Protein AF-A0A3N0YAF7-F1 (afdb_monomer)

InterPro domains:
  IPR001060 FCH domain [PF00611] (191-262)
  IPR001060 FCH domain [SM00055] (184-268)
  IPR001452 SH3 domain [PF14604] (528-567)
  IPR001452 SH3 domain [PS50002] (506-570)
  IPR001452 SH3 domain [SM00326] (509-569)
  IPR002048 EF-hand domain [PF13202] (22-42)
  IPR002048 EF-hand domain [PF13202] (107-127)
  IPR002048 EF-hand domain [PS50222] (13-48)
  IPR002048 EF-hand domain [PS50222] (102-137)
  IPR002048 EF-hand domain [SM00054] (17-45)
  IPR002048 EF-hand domain [SM00054] (106-134)
  IPR011992 EF-hand domain pair [SSF47473] (2-131)
  IPR018247 EF-Hand 1, calcium-binding site [PS00018] (26-38)
  IPR018247 EF-Hand 1, calcium-binding site [PS00018] (115-127)
  IPR027267 AH/BAR domain superfamily [G3DSA:1.20.1270.60] (176-447)
  IPR027267 AH/BAR domain superfamily [SSF103657] (191-460)
  IPR031160 F-BAR domain [PS51741] (180-436)
  IPR036028 SH3-like domain superfamily [SSF50044] (526-569)

Radius of gyration: 48.09 Å; Cα contacts (8 Å, |Δi|>4): 482; chains: 1; bounding box: 124×58×175 Å

Solvent-accessible surface area (backbone atoms only — not comparable to full-atom values): 32811 Å² total; per-residue (Å²): 101,53,67,63,49,51,33,52,50,54,45,47,50,43,48,53,53,35,66,68,45,47,70,73,36,28,77,85,70,81,69,39,37,29,69,58,41,46,28,34,69,78,68,72,43,70,79,88,71,67,87,85,65,88,61,95,45,73,67,60,41,50,52,49,51,50,53,57,48,53,49,52,44,47,64,64,28,43,83,85,73,68,86,36,31,37,71,73,25,45,27,30,50,74,41,32,46,63,31,74,81,37,48,63,56,53,45,52,59,48,40,74,74,40,34,81,89,68,82,78,44,41,36,62,64,43,76,68,44,92,79,64,95,48,94,84,60,79,79,50,72,64,57,53,53,50,54,48,47,44,54,77,72,38,31,81,88,68,84,60,48,30,45,72,72,28,43,40,49,69,63,23,66,55,27,71,74,81,66,64,73,76,76,75,62,92,76,64,54,67,46,60,52,53,53,53,50,53,54,52,52,53,49,45,52,47,50,55,52,28,50,50,36,48,54,49,21,55,50,34,34,52,51,10,53,48,36,34,51,48,32,73,68,52,79,69,84,86,53,59,60,38,60,27,53,26,56,52,42,44,30,52,34,38,31,49,48,11,51,49,32,35,50,49,19,52,53,34,51,52,52,27,51,52,40,50,54,50,49,55,50,53,52,53,55,50,51,56,51,51,66,46,52,55,53,46,52,54,50,41,47,51,38,47,55,55,28,56,51,31,46,54,52,23,59,51,26,45,51,53,20,53,54,31,49,55,48,46,58,54,49,76,72,44,85,90,69,50,70,74,57,52,53,52,47,52,54,49,23,50,52,28,42,56,54,20,54,57,30,44,54,54,26,52,56,30,47,57,54,36,53,54,42,47,55,53,40,52,54,51,48,53,58,49,48,56,58,50,48,53,58,47,54,53,48,53,54,52,51,54,50,52,52,52,51,50,53,52,55,50,56,56,45,55,53,52,48,50,54,41,49,49,60,28,48,65,42,46,75,63,45,45,70,66,58,35,52,50,53,48,50,71,75,64,63,88,70,95,69,79,81,77,81,90,71,91,79,62,90,86,73,75,73,88,85,76,98,66,96,70,88,78,87,85,79,86,77,91,89,87,88,85,87,86,83,84,87,86,90,80,89,83,90,84,91,83,80,92,76,86,81,86,79,81,86,88,72,91,79,78,89,76,79,84,83,58,61,28,38,29,79,52,73,48,79,50,87,55,98,59,36,48,65,46,53,54,70,44,75,39,40,54,78,45,81,44,95,87,46,43,20,37,32,40,55,98,91,45,74,22,36,41,58,43,92,51,55,40,83,109

Nearest PDB structures (foldseek):
  7aal-assembly1_B  TM=9.591E-01  e=2.697E-24  Homo sapiens
  4wpe-assembly1_A-2  TM=8.367E-01  e=1.023E-08  Saccharomyces cerevisiae S288C
  2efk-assembly1_A-2  TM=8.086E-01  e=3.253E-08  Homo sapiens
  4wpc-assembly1_A  TM=7.783E-01  e=1.224E-05  Saccharomyces cerevisiae S288C
  6xj1-assembly1_A  TM=5.810E-01  e=1.540E-06  Schizosaccharomyces pombe 972h-

pLDDT: mean 81.11, std 19.3, range [24.94, 98.69]

Structure (mmCIF, N/CA/C/O backbone):
data_AF-A0A3N0YAF7-F1
#
_entry.id   AF-A0A3N0YAF7-F1
#
loop_
_atom_site.group_PDB
_atom_site.id
_atom_site.type_symbol
_atom_site.label_atom_id
_atom_site.label_alt_id
_atom_site.label_comp_id
_atom_site.label_asym_id
_atom_site.label_entity_id
_atom_site.label_seq_id
_atom_site.pdbx_PDB_ins_code
_atom_site.Cartn_x
_atom_site.Cartn_y
_atom_site.Cartn_z
_atom_site.occupancy
_atom_site.B_iso_or_equiv
_atom_site.auth_seq_id
_atom_site.auth_comp_id
_atom_site.auth_asym_id
_atom_site.auth_atom_id
_atom_site.pdbx_PDB_model_num
ATOM 1 N N . GLU A 1 1 ? -13.437 -6.782 18.336 1.00 57.81 1 GLU A N 1
ATOM 2 C CA . GLU A 1 1 ? -13.113 -5.371 18.011 1.00 57.81 1 GLU A CA 1
ATOM 3 C C . GLU A 1 1 ? -12.985 -5.173 16.506 1.00 57.81 1 GLU A C 1
ATOM 5 O O . GLU A 1 1 ? -13.973 -4.731 15.942 1.00 57.81 1 GLU A O 1
ATOM 10 N N . ILE A 1 2 ? -11.885 -5.575 15.842 1.00 62.03 2 ILE A N 1
ATOM 11 C CA . ILE A 1 2 ? -11.742 -5.415 14.374 1.00 62.03 2 ILE A CA 1
ATOM 12 C C . ILE A 1 2 ? -12.931 -6.010 13.608 1.00 62.03 2 ILE A C 1
ATOM 14 O O . ILE A 1 2 ? -13.522 -5.294 12.814 1.00 62.03 2 ILE A O 1
ATOM 18 N N . THR A 1 3 ? -13.332 -7.257 13.881 1.00 62.50 3 THR A N 1
ATOM 19 C CA . THR A 1 3 ? -14.473 -7.903 13.202 1.00 62.50 3 THR A CA 1
ATOM 20 C C . THR A 1 3 ? -15.745 -7.056 13.289 1.00 62.50 3 THR A C 1
ATOM 22 O O . THR A 1 3 ? -16.323 -6.723 12.267 1.00 62.50 3 THR A O 1
ATOM 25 N N . LEU A 1 4 ? -16.109 -6.589 14.489 1.00 65.62 4 LEU A N 1
ATOM 26 C CA . LEU A 1 4 ? -17.276 -5.720 14.703 1.00 65.62 4 LEU A CA 1
ATOM 27 C C . LEU A 1 4 ? -17.155 -4.365 13.982 1.00 65.62 4 LEU A C 1
ATOM 29 O O . LEU A 1 4 ? -18.163 -3.801 13.570 1.00 65.62 4 LEU A O 1
ATOM 33 N N . TRP A 1 5 ? -15.940 -3.825 13.838 1.00 67.25 5 TRP A N 1
ATOM 34 C CA . TRP A 1 5 ? -15.704 -2.602 13.065 1.00 67.25 5 TRP A CA 1
ATOM 35 C C . TRP A 1 5 ? -15.825 -2.854 11.557 1.00 67.25 5 TRP A C 1
ATOM 37 O O . TRP A 1 5 ? -16.514 -2.089 10.894 1.00 67.25 5 TRP A O 1
ATOM 47 N N . ILE A 1 6 ? -15.257 -3.949 11.036 1.00 68.75 6 ILE A N 1
ATOM 48 C CA . ILE A 1 6 ? -15.416 -4.384 9.638 1.00 68.75 6 ILE A CA 1
ATOM 49 C C . ILE A 1 6 ? -16.906 -4.534 9.317 1.00 68.75 6 ILE A C 1
ATOM 51 O O . ILE A 1 6 ? -17.406 -3.842 8.438 1.00 68.75 6 ILE A O 1
ATOM 55 N N . GLN A 1 7 ? -17.638 -5.329 10.101 1.00 70.44 7 GLN A N 1
ATOM 56 C CA . GLN A 1 7 ? -19.085 -5.524 9.954 1.00 70.44 7 GLN A CA 1
ATOM 57 C C . GLN A 1 7 ? -19.857 -4.197 9.977 1.00 70.44 7 GLN A C 1
ATOM 59 O O . GLN A 1 7 ? -20.778 -3.990 9.193 1.00 70.44 7 GLN A O 1
ATOM 64 N N . ARG A 1 8 ? -19.471 -3.255 10.849 1.00 72.81 8 ARG A N 1
ATOM 65 C CA . ARG A 1 8 ? -20.095 -1.926 10.918 1.00 72.81 8 ARG A CA 1
ATOM 66 C C . ARG A 1 8 ? -19.769 -1.043 9.710 1.00 72.81 8 ARG A C 1
ATOM 68 O O . ARG A 1 8 ? -20.616 -0.239 9.338 1.00 72.81 8 ARG A O 1
ATOM 75 N N . VAL A 1 9 ? -18.583 -1.171 9.115 1.00 75.44 9 VAL A N 1
ATOM 76 C CA . VAL A 1 9 ? -18.193 -0.450 7.891 1.00 75.44 9 VAL A CA 1
ATOM 77 C C . VAL A 1 9 ? -18.915 -1.020 6.671 1.00 75.44 9 VAL A C 1
ATOM 79 O O . VAL A 1 9 ? -19.518 -0.243 5.938 1.00 75.44 9 VAL A O 1
ATOM 82 N N . TYR A 1 10 ? -18.933 -2.344 6.487 1.00 76.88 10 TYR A N 1
ATOM 83 C CA . TYR A 1 10 ? -19.641 -2.980 5.367 1.00 76.88 10 TYR A CA 1
ATOM 84 C C . TYR A 1 10 ? -21.157 -2.743 5.439 1.00 76.88 10 TYR A C 1
ATOM 86 O O . TYR A 1 10 ? -21.741 -2.306 4.453 1.00 76.88 10 TYR A O 1
ATOM 94 N N . ARG A 1 11 ? -21.782 -2.869 6.620 1.00 78.00 11 ARG A N 1
ATOM 95 C CA . ARG A 1 11 ? -23.198 -2.497 6.810 1.00 78.00 11 ARG A CA 1
ATOM 96 C C . ARG A 1 11 ? -23.481 -1.016 6.568 1.00 78.00 11 ARG A C 1
ATOM 98 O O . ARG A 1 11 ? -24.542 -0.698 6.051 1.00 78.00 11 ARG A O 1
ATOM 105 N N . ARG A 1 12 ? -22.566 -0.107 6.936 1.00 82.06 12 ARG A N 1
ATOM 106 C CA . ARG A 1 12 ? -22.717 1.331 6.639 1.00 82.06 12 ARG A CA 1
ATOM 107 C C . ARG A 1 12 ? -22.644 1.580 5.132 1.00 82.06 12 ARG A C 1
ATOM 109 O O . ARG A 1 12 ? -23.496 2.277 4.617 1.00 82.06 12 ARG A O 1
ATOM 116 N N . TYR A 1 13 ? -21.710 0.940 4.430 1.00 83.38 13 TYR A N 1
ATOM 117 C CA . TYR A 1 13 ? -21.626 1.015 2.970 1.00 83.38 13 TYR A CA 1
ATOM 118 C C . TYR A 1 13 ? 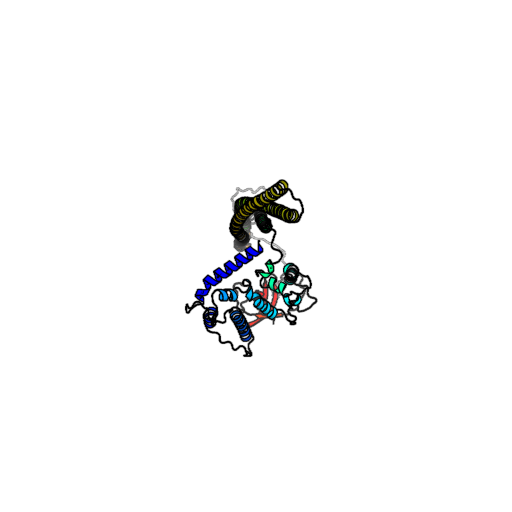-22.873 0.445 2.270 1.00 83.38 13 TYR A C 1
ATOM 120 O O . TYR A 1 13 ? -23.388 1.074 1.355 1.00 83.38 13 TYR A O 1
ATOM 128 N N . ALA A 1 14 ? -23.398 -0.695 2.730 1.00 84.62 14 ALA A N 1
ATOM 129 C CA . ALA A 1 14 ? -24.642 -1.274 2.216 1.00 84.62 14 ALA A CA 1
ATOM 130 C C . ALA A 1 14 ? -25.871 -0.382 2.483 1.00 84.62 14 ALA A C 1
ATOM 132 O O . ALA A 1 14 ? -26.757 -0.294 1.638 1.00 84.62 14 ALA A O 1
ATOM 133 N N . LEU A 1 15 ? -25.916 0.300 3.637 1.00 86.94 15 LEU A N 1
ATOM 134 C CA . LEU A 1 15 ? -26.923 1.325 3.941 1.00 86.94 15 LEU A CA 1
ATOM 135 C C . LEU A 1 15 ? -26.800 2.530 3.005 1.00 86.94 15 LEU A C 1
ATOM 137 O O . LEU A 1 15 ? -27.800 2.926 2.419 1.00 86.94 15 LEU A O 1
ATOM 141 N N . ASP A 1 16 ? -25.593 3.070 2.837 1.00 86.50 16 ASP A N 1
ATOM 142 C CA . ASP A 1 16 ? -25.344 4.239 1.992 1.00 86.50 16 ASP A CA 1
ATOM 143 C C . ASP A 1 16 ? -25.671 3.935 0.503 1.00 86.50 16 ASP A C 1
ATOM 145 O O . ASP A 1 16 ? -26.331 4.743 -0.147 1.00 86.50 16 ASP A O 1
ATOM 149 N N . ASP A 1 17 ? -25.297 2.755 -0.027 1.00 87.62 17 ASP A N 1
ATOM 150 C CA . ASP A 1 17 ? -25.642 2.301 -1.395 1.00 87.62 17 ASP A CA 1
ATOM 151 C C . ASP A 1 17 ? -27.153 2.075 -1.568 1.00 87.62 17 ASP A C 1
ATOM 153 O O . ASP A 1 17 ? -27.732 2.491 -2.574 1.00 87.62 17 ASP A O 1
ATOM 157 N N . ALA A 1 18 ? -27.815 1.463 -0.579 1.00 88.62 18 ALA A N 1
ATOM 158 C CA . ALA A 1 18 ? -29.264 1.289 -0.605 1.00 88.62 18 ALA A CA 1
ATOM 159 C C . ALA A 1 18 ? -29.996 2.641 -0.552 1.00 88.62 18 ALA A C 1
ATOM 161 O O . ALA A 1 18 ? -30.912 2.852 -1.341 1.00 88.62 18 ALA A O 1
ATOM 162 N N . GLU A 1 19 ? -29.589 3.575 0.315 1.00 90.00 19 GLU A N 1
ATOM 163 C CA . GLU A 1 19 ? -30.176 4.922 0.406 1.00 90.00 19 GLU A CA 1
ATOM 164 C C . GLU A 1 19 ? -29.948 5.762 -0.864 1.00 90.00 19 GLU A C 1
ATOM 166 O O . GLU A 1 19 ? -30.850 6.499 -1.266 1.00 90.00 19 GLU A O 1
ATOM 171 N N . GLU A 1 20 ? -28.784 5.648 -1.517 1.00 89.56 20 GLU A N 1
ATOM 172 C CA . GLU A 1 20 ? -28.500 6.346 -2.780 1.00 89.56 20 GLU A CA 1
ATOM 173 C C . GLU A 1 20 ? -29.338 5.792 -3.943 1.00 89.56 20 GLU A C 1
ATOM 175 O O . GLU A 1 20 ? -29.844 6.565 -4.758 1.00 89.56 20 GLU A O 1
ATOM 180 N N . ARG A 1 21 ? -29.524 4.466 -4.005 1.00 87.75 21 ARG A N 1
ATOM 181 C CA . ARG A 1 21 ? -30.152 3.788 -5.151 1.00 87.75 21 ARG A CA 1
ATOM 182 C C . ARG A 1 21 ? -31.659 3.592 -5.020 1.00 87.75 21 ARG A C 1
ATOM 184 O O . ARG A 1 21 ? -32.338 3.577 -6.040 1.00 87.75 21 ARG A O 1
ATOM 191 N N . PHE A 1 22 ? -32.213 3.473 -3.811 1.00 90.38 22 PHE A N 1
ATOM 192 C CA . PHE A 1 22 ? -33.656 3.265 -3.593 1.00 90.38 22 PHE A CA 1
ATOM 193 C C . PHE A 1 22 ? -34.556 4.249 -4.381 1.00 90.38 22 PHE A C 1
ATOM 195 O O . PHE A 1 22 ? -35.504 3.784 -5.018 1.00 90.38 22 PHE A O 1
ATOM 202 N N . PRO A 1 23 ? -34.257 5.568 -4.459 1.00 89.25 23 PRO A N 1
ATOM 203 C CA . PRO A 1 23 ? -35.062 6.521 -5.232 1.00 89.25 23 PRO A CA 1
ATOM 204 C C . PRO A 1 23 ? -34.995 6.344 -6.758 1.00 89.25 23 PRO A C 1
ATOM 206 O O . PRO A 1 23 ? -35.795 6.950 -7.468 1.00 89.25 23 PRO A O 1
ATOM 209 N N . GLU A 1 24 ? -34.041 5.567 -7.285 1.00 88.19 24 GLU A N 1
ATOM 210 C CA . GLU A 1 24 ? -33.998 5.203 -8.709 1.00 88.19 24 GLU A CA 1
ATOM 211 C C . GLU A 1 24 ? -35.019 4.104 -9.038 1.00 88.19 24 GLU A C 1
ATOM 213 O O . GLU A 1 24 ? -35.529 4.050 -10.156 1.00 88.19 24 GLU A O 1
ATOM 218 N N . PHE A 1 25 ? -35.325 3.247 -8.057 1.00 85.44 25 PHE A N 1
ATOM 219 C CA . PHE A 1 25 ? -36.253 2.126 -8.187 1.00 85.44 25 PHE A CA 1
ATOM 220 C C . PHE A 1 25 ? -37.690 2.495 -7.797 1.00 85.44 25 PHE A C 1
ATOM 222 O O . PHE A 1 25 ? -38.616 2.078 -8.491 1.00 85.44 25 PHE A O 1
ATOM 229 N N . ASP A 1 26 ? -37.892 3.324 -6.767 1.00 88.94 26 ASP A N 1
ATOM 230 C CA . ASP A 1 26 ? -39.208 3.866 -6.382 1.00 88.94 26 ASP A CA 1
ATOM 231 C C . ASP A 1 26 ? -39.682 4.947 -7.383 1.00 88.94 26 ASP A C 1
ATOM 233 O O . ASP A 1 26 ? -39.658 6.160 -7.144 1.00 88.94 26 ASP A O 1
ATOM 237 N N . SER A 1 27 ? -40.095 4.488 -8.567 1.00 83.50 27 SER A N 1
ATOM 238 C CA . SER A 1 27 ? -40.560 5.343 -9.664 1.00 83.50 27 SER A CA 1
ATOM 239 C C . SER A 1 27 ? -41.864 6.069 -9.330 1.00 83.50 27 SER A C 1
ATOM 241 O O . SER A 1 27 ? -42.110 7.167 -9.842 1.00 83.50 27 SER A O 1
ATOM 243 N N . ASN A 1 28 ? -42.715 5.472 -8.493 1.00 87.19 28 ASN A N 1
ATOM 244 C CA . ASN A 1 28 ? -44.024 6.017 -8.151 1.00 87.19 28 ASN A CA 1
ATOM 245 C C . ASN A 1 28 ? -44.002 6.953 -6.911 1.00 87.19 28 ASN A C 1
ATOM 247 O O . ASN A 1 28 ? -44.890 7.803 -6.778 1.00 87.19 28 ASN A O 1
ATOM 251 N N . ASN A 1 29 ? -42.926 6.902 -6.115 1.00 86.38 29 ASN A N 1
ATOM 252 C CA . ASN A 1 29 ? -42.664 7.651 -4.879 1.00 86.38 29 ASN A CA 1
ATOM 253 C C . ASN A 1 29 ? -43.632 7.311 -3.720 1.00 86.38 29 ASN A C 1
ATOM 255 O O . ASN A 1 29 ? -44.016 8.206 -2.955 1.00 86.38 29 ASN A O 1
ATOM 259 N N . ASP A 1 30 ? -44.041 6.043 -3.581 1.00 88.00 30 ASP A N 1
ATOM 260 C CA . ASP A 1 30 ? -44.847 5.554 -2.447 1.00 88.00 30 ASP A CA 1
ATOM 261 C C . ASP A 1 30 ? -44.013 5.032 -1.264 1.00 88.00 30 ASP A C 1
ATOM 263 O O . ASP A 1 30 ? -44.558 4.854 -0.168 1.00 88.00 30 ASP A O 1
ATOM 267 N N . GLY A 1 31 ? -42.693 4.901 -1.433 1.00 87.25 31 GLY A N 1
ATOM 268 C CA . GLY A 1 31 ? -41.767 4.415 -0.415 1.00 87.25 31 GLY A CA 1
ATOM 269 C C . GLY A 1 31 ? -41.560 2.899 -0.414 1.00 87.25 31 GLY A C 1
ATOM 270 O O . GLY A 1 31 ? -40.963 2.394 0.542 1.00 87.25 31 GLY A O 1
ATOM 271 N N . LEU A 1 32 ? -42.031 2.188 -1.443 1.00 90.50 32 LEU A N 1
ATOM 272 C CA . LEU A 1 32 ? -41.806 0.763 -1.683 1.00 90.50 32 LEU A CA 1
ATOM 273 C C . LEU A 1 32 ? -41.243 0.548 -3.098 1.00 90.50 32 LEU A C 1
ATOM 275 O O . LEU A 1 32 ? -41.576 1.266 -4.033 1.00 90.50 32 LEU A O 1
ATOM 279 N N . VAL A 1 33 ? -40.412 -0.479 -3.277 1.00 89.69 33 VAL A N 1
ATOM 280 C CA . VAL A 1 33 ? -39.957 -0.920 -4.605 1.00 89.69 33 VAL A CA 1
ATOM 281 C C . VAL A 1 33 ? -40.730 -2.172 -4.994 1.00 89.69 33 VAL A C 1
ATOM 283 O O . VAL A 1 33 ? -40.465 -3.252 -4.463 1.00 89.69 33 VAL A O 1
ATOM 286 N N . SER A 1 34 ? -41.689 -2.056 -5.915 1.00 90.44 34 SER A N 1
ATOM 287 C CA . SER A 1 34 ? -42.399 -3.229 -6.440 1.00 90.44 34 SER A CA 1
ATOM 288 C C . SER A 1 34 ? -41.525 -4.058 -7.394 1.00 90.44 34 SER A C 1
ATOM 290 O O . SER A 1 34 ? -40.548 -3.577 -7.974 1.00 90.44 34 SER A O 1
ATOM 292 N N . TRP A 1 35 ? -41.893 -5.329 -7.595 1.00 88.06 35 TRP A N 1
ATOM 293 C CA . TRP A 1 35 ? -41.186 -6.215 -8.530 1.00 88.06 35 TRP A CA 1
ATOM 294 C C . TRP A 1 35 ? -41.216 -5.687 -9.974 1.00 88.06 35 TRP A C 1
ATOM 296 O O . TRP A 1 35 ? -40.236 -5.816 -10.708 1.00 88.06 35 TRP A O 1
ATOM 306 N N . ASP A 1 36 ? -42.317 -5.056 -10.384 1.00 84.88 36 ASP A N 1
ATOM 307 C CA . ASP A 1 36 ? -42.456 -4.492 -11.729 1.00 84.88 36 ASP A CA 1
ATOM 308 C C . ASP A 1 36 ? -41.537 -3.280 -11.928 1.00 84.88 36 ASP A C 1
ATOM 310 O O . ASP A 1 36 ? -40.871 -3.174 -12.959 1.00 84.88 36 ASP A O 1
ATOM 314 N N . GLU A 1 37 ? -41.434 -2.402 -10.926 1.00 85.88 37 GLU A N 1
ATOM 315 C CA . GLU A 1 37 ? -40.524 -1.252 -10.951 1.00 85.88 37 GLU A CA 1
ATOM 316 C C . GLU A 1 37 ? -39.0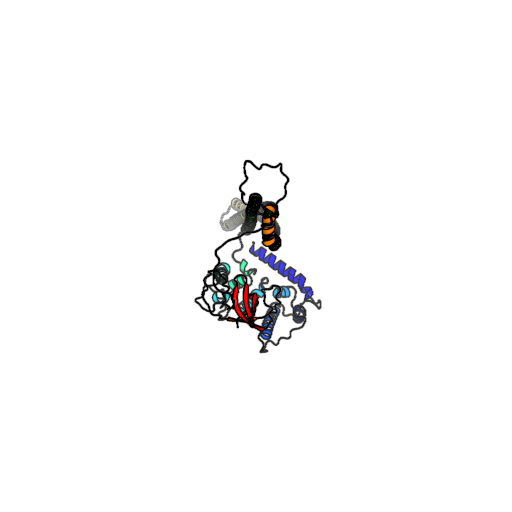57 -1.686 -10.979 1.00 85.88 37 GLU A C 1
ATOM 318 O O . GLU A 1 37 ? -38.283 -1.176 -11.792 1.00 85.88 37 GLU A O 1
ATOM 323 N N . TYR A 1 38 ? -38.693 -2.696 -10.181 1.00 86.50 38 TYR A N 1
ATOM 324 C CA . TYR A 1 38 ? -37.360 -3.295 -10.221 1.00 86.50 38 TYR A CA 1
ATOM 325 C C . TYR A 1 38 ? -36.990 -3.795 -11.627 1.00 86.50 38 TYR A C 1
ATOM 327 O O . TYR A 1 38 ? -35.945 -3.422 -12.166 1.00 86.50 38 TYR A O 1
ATOM 335 N N . ASN A 1 39 ? -37.872 -4.573 -12.266 1.00 82.81 39 ASN A N 1
ATOM 336 C CA . ASN A 1 39 ? -37.636 -5.090 -13.617 1.00 82.81 39 ASN A CA 1
ATOM 337 C C . ASN A 1 39 ? -37.555 -3.978 -14.675 1.00 82.81 39 ASN A C 1
ATOM 339 O O . ASN A 1 39 ? -36.709 -4.038 -15.569 1.00 82.81 39 ASN A O 1
ATOM 343 N N . VAL A 1 40 ? -38.397 -2.943 -14.577 1.00 84.06 40 VAL A N 1
ATOM 344 C CA . VAL A 1 40 ? -38.354 -1.794 -15.495 1.00 84.06 40 VAL A CA 1
ATOM 345 C C . VAL A 1 40 ? -37.011 -1.066 -15.417 1.00 84.06 40 VAL A C 1
ATOM 347 O O . VAL A 1 40 ? -36.483 -0.687 -16.462 1.00 84.06 40 VAL A O 1
ATOM 350 N N . VAL A 1 41 ? -36.425 -0.916 -14.227 1.00 81.56 41 VAL A N 1
ATOM 351 C CA . VAL A 1 41 ? -35.112 -0.269 -14.062 1.00 81.56 41 VAL A CA 1
ATOM 352 C C . VAL A 1 41 ? -33.959 -1.182 -14.499 1.00 81.56 41 VAL A C 1
ATOM 354 O O . VAL A 1 41 ? -33.073 -0.728 -15.221 1.00 81.56 41 VAL A O 1
ATOM 357 N N . MET A 1 42 ? -33.973 -2.468 -14.130 1.00 78.88 42 MET A N 1
ATOM 358 C CA . MET A 1 42 ? -32.870 -3.399 -14.433 1.00 78.88 42 MET A CA 1
ATOM 359 C C . MET A 1 42 ? -32.847 -3.891 -15.886 1.00 78.88 42 MET A C 1
ATOM 361 O O . MET A 1 42 ? -31.774 -4.065 -16.466 1.00 78.88 42 MET A O 1
ATOM 365 N N . HIS A 1 43 ? -34.017 -4.126 -16.484 1.00 75.38 43 HIS A N 1
ATOM 366 C CA . HIS A 1 43 ? -34.156 -4.764 -17.799 1.00 75.38 43 HIS A CA 1
ATOM 367 C C . HIS A 1 43 ? -34.840 -3.865 -18.843 1.00 75.38 43 HIS A C 1
ATOM 369 O O . HIS A 1 43 ? -34.962 -4.248 -20.008 1.00 75.38 43 HIS A O 1
ATOM 375 N N . GLY A 1 44 ? -35.301 -2.667 -18.465 1.00 66.62 44 GLY A N 1
ATOM 376 C CA . GLY A 1 44 ? -35.989 -1.728 -19.363 1.00 66.62 44 GLY A CA 1
ATOM 377 C C . GLY A 1 44 ? -37.426 -2.126 -19.728 1.00 66.62 44 GLY A C 1
ATOM 378 O O . GLY A 1 44 ? -38.073 -1.425 -20.507 1.00 66.62 44 GLY A O 1
ATOM 379 N N . HIS A 1 45 ? -37.920 -3.250 -19.203 1.00 67.69 45 HIS A N 1
ATOM 380 C CA . HIS A 1 45 ? -39.265 -3.783 -19.412 1.00 67.69 45 HIS A CA 1
ATOM 381 C C . HIS A 1 45 ? -39.632 -4.766 -18.290 1.00 67.69 45 HIS A C 1
ATOM 383 O O . HIS A 1 45 ? -38.755 -5.346 -17.655 1.00 67.69 45 HIS A O 1
ATOM 389 N N . THR A 1 46 ? -40.928 -4.977 -18.054 1.00 62.41 46 THR A N 1
ATOM 390 C CA . THR A 1 46 ? -41.418 -6.029 -17.151 1.00 62.41 46 THR A CA 1
ATOM 391 C C . THR A 1 46 ? -41.198 -7.400 -17.785 1.00 62.41 46 THR A C 1
ATOM 393 O O . THR A 1 46 ? -41.717 -7.666 -18.873 1.00 62.41 46 THR A O 1
ATOM 396 N N . VAL A 1 47 ? -40.444 -8.269 -17.112 1.00 61.41 47 VAL A N 1
ATOM 397 C CA . VAL A 1 47 ? -40.124 -9.614 -17.604 1.00 61.41 47 VAL A CA 1
ATOM 398 C C . VAL A 1 47 ? -41.122 -10.620 -17.015 1.00 61.41 47 VAL A C 1
ATOM 400 O O . VAL A 1 47 ? -40.976 -11.070 -15.880 1.00 61.41 47 VAL A O 1
ATOM 403 N N . GLU A 1 48 ? -42.164 -10.964 -17.776 1.00 56.88 48 GLU A N 1
ATOM 404 C CA . GLU A 1 48 ? -43.087 -12.056 -17.427 1.00 56.88 48 GLU A CA 1
ATOM 405 C C . GLU A 1 48 ? -42.469 -13.408 -17.822 1.00 56.88 48 GLU A C 1
ATOM 407 O O . GLU A 1 48 ? -42.673 -13.900 -18.932 1.00 56.88 48 GLU A O 1
ATOM 412 N N . VAL A 1 49 ? -41.693 -14.011 -16.916 1.00 58.97 49 VAL A N 1
ATOM 413 C CA . VAL A 1 49 ? -41.157 -15.371 -17.091 1.00 58.97 49 VAL A CA 1
ATOM 414 C C . VAL A 1 49 ? -42.122 -16.394 -16.491 1.00 58.97 49 VAL A C 1
ATOM 416 O O . VAL A 1 49 ? -42.373 -16.389 -15.286 1.00 58.97 49 VAL A O 1
ATOM 419 N N . ASP A 1 50 ? -42.636 -17.309 -17.315 1.00 59.12 50 ASP A N 1
ATOM 420 C CA . ASP A 1 50 ? -43.365 -18.484 -16.829 1.00 59.12 50 ASP A CA 1
ATOM 421 C C . ASP A 1 50 ? -42.375 -19.466 -16.176 1.00 59.12 50 ASP A C 1
ATOM 423 O O . ASP A 1 50 ? -41.502 -20.039 -16.834 1.00 59.12 50 ASP A O 1
ATOM 427 N N . ALA A 1 51 ? -42.497 -19.646 -14.859 1.00 55.06 51 ALA A N 1
ATOM 428 C CA . ALA A 1 51 ? -41.595 -20.482 -14.073 1.00 55.06 51 ALA A CA 1
ATOM 429 C C . ALA A 1 51 ? -41.603 -21.958 -14.520 1.00 55.06 51 ALA A C 1
ATOM 431 O O . ALA A 1 51 ? -40.558 -22.614 -14.467 1.00 55.06 51 ALA A O 1
ATOM 432 N N . ASP A 1 52 ? -42.736 -22.460 -15.023 1.00 55.41 52 ASP A N 1
ATOM 433 C CA . ASP A 1 52 ? -42.928 -23.866 -15.405 1.00 55.41 52 ASP A CA 1
ATOM 434 C C . ASP A 1 52 ? -42.696 -24.132 -16.909 1.00 55.41 52 ASP A C 1
ATOM 436 O O . ASP A 1 52 ? -42.748 -25.284 -17.354 1.00 55.41 52 ASP A O 1
ATOM 440 N N . ALA A 1 53 ? -42.409 -23.098 -17.708 1.00 61.44 53 ALA A N 1
ATOM 441 C CA . ALA A 1 53 ? -42.145 -23.250 -19.137 1.00 61.44 53 ALA A CA 1
ATOM 442 C C . ALA A 1 53 ? -40.788 -23.925 -19.402 1.00 61.44 53 ALA A C 1
ATOM 444 O O . ALA A 1 53 ? -39.731 -23.372 -19.108 1.00 61.44 53 ALA A O 1
ATOM 445 N N . VAL A 1 54 ? -40.812 -25.113 -20.012 1.00 58.81 54 VAL A N 1
ATOM 446 C CA . VAL A 1 54 ? -39.610 -25.757 -20.564 1.00 58.81 54 VAL A CA 1
ATOM 447 C C . VAL A 1 54 ? -39.252 -25.060 -21.876 1.00 58.81 54 VAL A C 1
ATOM 449 O O . VAL A 1 54 ? -40.074 -25.026 -22.794 1.00 58.81 54 VAL A O 1
ATOM 452 N N . LEU A 1 55 ? -38.043 -24.506 -21.952 1.00 68.00 55 LEU A N 1
ATOM 453 C CA . LEU A 1 55 ? -37.536 -23.766 -23.108 1.00 68.00 55 LEU A CA 1
ATOM 454 C C . LEU A 1 55 ? -36.485 -24.622 -23.828 1.00 68.00 55 LEU A C 1
ATOM 456 O O . LEU A 1 55 ? -35.626 -25.215 -23.184 1.00 68.00 55 LEU A O 1
ATOM 460 N N . ASP A 1 56 ? -36.569 -24.710 -25.159 1.00 66.75 56 ASP A N 1
ATOM 461 C CA . ASP A 1 56 ?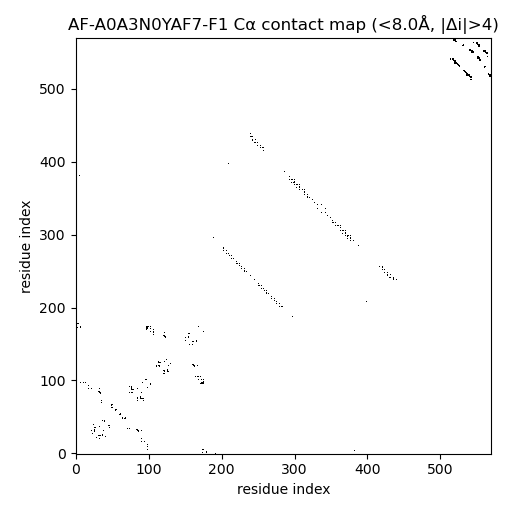 -35.638 -25.514 -25.975 1.00 66.75 56 ASP A CA 1
ATOM 462 C C . ASP A 1 56 ? -34.267 -24.821 -26.177 1.00 66.75 56 ASP A C 1
ATOM 464 O O . ASP A 1 56 ? -33.323 -25.460 -26.649 1.00 66.75 56 ASP A O 1
ATOM 468 N N . ASP A 1 57 ? -34.153 -23.525 -25.857 1.00 77.06 57 ASP A N 1
ATOM 469 C CA . ASP A 1 57 ? -32.920 -22.735 -25.970 1.00 77.06 57 ASP A CA 1
ATOM 470 C C . ASP A 1 57 ? -32.191 -22.630 -24.610 1.00 77.06 57 ASP A C 1
ATOM 472 O O . ASP A 1 57 ? -32.745 -22.056 -23.664 1.00 77.06 57 ASP A O 1
ATOM 476 N N . PRO A 1 58 ? -30.943 -23.132 -24.489 1.00 72.75 58 PRO A N 1
ATOM 477 C CA . PRO A 1 58 ? -30.141 -23.012 -23.272 1.00 72.75 58 PRO A CA 1
ATOM 478 C C . PRO A 1 58 ? -29.904 -21.571 -22.795 1.00 72.75 58 PRO A C 1
ATOM 480 O O . PRO A 1 58 ? -29.724 -21.361 -21.593 1.00 72.75 58 PRO A O 1
ATOM 483 N N . GLU A 1 59 ? -29.887 -20.579 -23.695 1.00 72.12 59 GLU A N 1
ATOM 484 C CA . GLU A 1 59 ? -29.717 -19.171 -23.306 1.00 72.12 59 GLU A CA 1
ATOM 485 C C . GLU A 1 59 ? -30.992 -18.622 -22.640 1.00 72.12 59 GLU A C 1
ATOM 487 O O . GLU A 1 59 ? -30.913 -18.008 -21.572 1.00 72.12 59 GLU A O 1
ATOM 492 N N . GLU A 1 60 ? -32.175 -18.915 -23.196 1.00 71.50 60 GLU A N 1
ATOM 493 C CA . GLU A 1 60 ? -33.459 -18.528 -22.592 1.00 71.50 60 GLU A CA 1
ATOM 494 C C . GLU A 1 60 ? -33.722 -19.269 -21.267 1.00 71.50 60 GLU A C 1
ATOM 496 O O . GLU A 1 60 ? -34.196 -18.658 -20.306 1.00 71.50 60 GLU A O 1
ATOM 501 N N . GLU A 1 61 ? -33.371 -20.558 -21.164 1.00 73.31 61 GLU A N 1
ATOM 502 C CA . GLU A 1 61 ? -33.504 -21.309 -19.907 1.00 73.31 61 GLU A CA 1
ATOM 503 C C . GLU A 1 61 ? -32.575 -20.765 -18.805 1.00 73.31 61 GLU A C 1
ATOM 505 O O . GLU A 1 61 ? -33.003 -20.628 -17.655 1.00 73.31 61 GLU A O 1
ATOM 510 N N . SER A 1 62 ? -31.347 -20.365 -19.154 1.00 73.38 62 SER A N 1
ATOM 511 C CA . SER A 1 62 ? -30.407 -19.735 -18.213 1.00 73.38 62 SER A CA 1
ATOM 512 C C . SER A 1 62 ? -30.920 -18.383 -17.700 1.00 73.38 62 SER A C 1
ATOM 514 O O . SER A 1 62 ? -30.850 -18.107 -16.501 1.00 73.38 62 SER A O 1
ATOM 516 N N . LEU A 1 63 ? -31.488 -17.553 -18.585 1.00 71.38 63 LEU A N 1
ATOM 517 C CA . LEU A 1 63 ? -32.107 -16.275 -18.211 1.00 71.38 63 LEU A CA 1
ATOM 518 C C . LEU A 1 63 ? -33.335 -16.475 -17.311 1.00 71.38 63 LEU A C 1
ATOM 520 O O . LEU A 1 63 ? -33.475 -15.785 -16.300 1.00 71.38 63 LEU A O 1
ATOM 524 N N . ARG A 1 64 ? -34.191 -17.457 -17.625 1.00 76.81 64 ARG A N 1
ATOM 525 C CA . ARG A 1 64 ? -35.334 -17.846 -16.783 1.00 76.81 64 ARG A CA 1
ATOM 526 C C . ARG A 1 64 ? -34.888 -18.311 -15.396 1.00 76.81 64 ARG A C 1
ATOM 528 O O . ARG A 1 64 ? -35.504 -17.920 -14.406 1.00 76.81 64 ARG A O 1
ATOM 535 N N . PHE A 1 65 ? -33.829 -19.116 -15.303 1.00 76.62 65 PHE A N 1
ATOM 536 C CA . PHE A 1 65 ? -33.298 -19.575 -14.018 1.00 76.62 65 PHE A CA 1
ATOM 537 C C . PHE A 1 65 ? -32.792 -18.407 -13.160 1.00 76.62 65 PHE A C 1
ATOM 539 O O . PHE A 1 65 ? -33.140 -18.327 -11.980 1.00 76.62 65 PHE A O 1
ATOM 546 N N . LEU A 1 66 ? -32.033 -17.480 -13.757 1.00 76.62 66 LEU A N 1
ATOM 547 C CA . LEU A 1 66 ? -31.527 -16.287 -13.073 1.00 76.62 66 LEU A CA 1
ATOM 548 C C . LEU A 1 66 ? -32.672 -15.404 -12.553 1.00 76.62 66 LEU A C 1
ATOM 550 O O . LEU A 1 66 ? -32.709 -15.094 -11.364 1.00 76.62 66 LEU A O 1
ATOM 554 N N . HIS A 1 67 ? -33.657 -15.095 -13.400 1.00 79.44 67 HIS A N 1
ATOM 555 C CA . HIS A 1 67 ? -34.813 -14.273 -13.022 1.00 79.44 67 HIS A CA 1
ATOM 556 C C . HIS A 1 67 ? -35.668 -14.927 -11.923 1.00 79.44 67 HIS A C 1
ATOM 558 O O . HIS A 1 67 ? -36.077 -14.271 -10.966 1.00 79.44 67 HIS A O 1
ATOM 564 N N . ALA A 1 68 ? -35.866 -16.250 -11.981 1.00 81.81 68 ALA A N 1
ATOM 565 C CA . ALA A 1 68 ? -36.572 -17.006 -10.942 1.00 81.81 68 ALA A CA 1
ATOM 566 C C . ALA A 1 68 ? -35.788 -17.120 -9.616 1.00 81.81 68 ALA A C 1
ATOM 568 O O . ALA A 1 68 ? -36.384 -17.352 -8.558 1.00 81.81 68 ALA A O 1
ATOM 569 N N . LYS A 1 69 ? -34.456 -16.988 -9.652 1.00 83.19 69 LYS A N 1
ATOM 570 C CA . LYS A 1 69 ? -33.577 -16.887 -8.475 1.00 83.19 69 LYS A CA 1
ATOM 571 C C . LYS A 1 69 ? -33.632 -15.479 -7.871 1.00 83.19 69 LYS A C 1
ATOM 573 O O . LYS A 1 69 ? -33.807 -15.349 -6.661 1.00 83.19 69 LYS A O 1
ATOM 578 N N . GLU A 1 70 ? -33.595 -14.435 -8.697 1.00 84.88 70 GLU A N 1
ATOM 579 C CA . GLU A 1 70 ? -33.775 -13.041 -8.265 1.00 84.88 70 GLU A CA 1
ATOM 580 C C . GLU A 1 70 ? -35.166 -12.804 -7.662 1.00 84.88 70 GLU A C 1
ATOM 582 O O . GLU A 1 70 ? -35.264 -12.225 -6.580 1.00 84.88 70 GLU A O 1
ATOM 587 N N . LYS A 1 71 ? -36.233 -13.338 -8.275 1.00 86.25 71 LYS A N 1
ATOM 588 C CA . LYS A 1 71 ? -37.593 -13.262 -7.718 1.00 86.25 71 LYS A CA 1
ATOM 589 C C . LYS A 1 71 ? -37.688 -13.939 -6.352 1.00 86.25 71 LYS A C 1
ATOM 591 O O . LYS A 1 71 ? -38.192 -13.337 -5.410 1.00 86.25 71 LYS A O 1
ATOM 596 N N . ARG A 1 72 ? -37.128 -15.145 -6.198 1.00 86.75 72 ARG A N 1
ATOM 597 C CA . ARG A 1 72 ? -37.074 -15.816 -4.887 1.00 86.75 72 ARG A CA 1
ATOM 598 C C . ARG A 1 72 ? -36.302 -15.009 -3.843 1.00 86.75 72 ARG A C 1
ATOM 600 O O . ARG A 1 72 ? -36.721 -14.991 -2.694 1.00 86.75 72 ARG A O 1
ATOM 607 N N . ARG A 1 73 ? -35.223 -14.313 -4.222 1.00 88.19 73 ARG A N 1
ATOM 608 C CA . ARG A 1 73 ? -34.487 -13.424 -3.306 1.00 88.19 73 ARG A CA 1
ATOM 609 C C . ARG A 1 73 ? -35.319 -12.211 -2.887 1.00 88.19 73 ARG A C 1
ATOM 611 O O . ARG A 1 73 ? -35.287 -11.842 -1.720 1.00 88.19 73 ARG A O 1
ATOM 618 N N . PHE A 1 74 ? -36.053 -11.610 -3.823 1.00 89.44 74 PHE A N 1
ATOM 619 C CA . PHE A 1 74 ? -36.965 -10.494 -3.556 1.00 89.44 74 PHE A CA 1
ATOM 620 C C . PHE A 1 74 ? -38.075 -10.922 -2.586 1.00 89.44 74 PHE A C 1
ATOM 622 O O . PHE A 1 74 ? -38.263 -10.290 -1.553 1.00 89.44 74 PHE A O 1
ATOM 629 N N . ASP A 1 75 ? -38.732 -12.050 -2.864 1.00 88.50 75 ASP A N 1
ATOM 630 C CA . ASP A 1 75 ? -39.820 -12.591 -2.036 1.00 88.50 75 ASP A CA 1
ATOM 631 C C . ASP A 1 75 ? -39.343 -13.097 -0.660 1.00 88.50 75 ASP A C 1
ATOM 633 O O . ASP A 1 75 ? -40.145 -13.221 0.259 1.00 88.50 75 ASP A O 1
ATOM 637 N N . PHE A 1 76 ? -38.049 -13.403 -0.504 1.00 88.38 76 PHE A N 1
ATOM 638 C CA . PHE A 1 76 ? -37.445 -13.767 0.784 1.00 88.38 76 PHE A CA 1
ATOM 639 C C . PHE A 1 76 ? -37.030 -12.536 1.609 1.00 88.38 76 PHE A C 1
ATOM 641 O O . PHE A 1 76 ? -37.038 -12.588 2.838 1.00 88.38 76 PHE A O 1
ATOM 648 N N . ALA A 1 77 ? -36.656 -11.439 0.943 1.00 89.44 77 ALA A N 1
ATOM 649 C CA . ALA A 1 77 ? -36.300 -10.177 1.590 1.00 89.44 77 ALA A CA 1
ATOM 650 C C . ALA A 1 77 ? -37.526 -9.407 2.116 1.00 89.44 77 ALA A C 1
ATOM 652 O O . ALA A 1 77 ? -37.390 -8.638 3.066 1.00 89.44 77 ALA A O 1
ATOM 653 N N . ASP A 1 78 ? -38.704 -9.624 1.520 1.00 90.12 78 ASP A N 1
ATOM 654 C CA . ASP A 1 78 ? -40.000 -9.155 2.022 1.00 90.12 78 ASP A CA 1
ATOM 655 C C . ASP A 1 78 ? -40.346 -9.846 3.355 1.00 90.12 78 ASP A C 1
ATOM 657 O O . ASP A 1 78 ? -40.692 -11.030 3.409 1.00 90.12 78 ASP A O 1
ATOM 661 N N . MET A 1 79 ? -40.228 -9.106 4.461 1.00 85.88 79 MET A N 1
ATOM 662 C CA . MET A 1 79 ? -40.501 -9.617 5.804 1.00 85.88 79 MET A CA 1
ATOM 663 C C . MET A 1 79 ? -41.927 -9.322 6.275 1.00 85.88 79 MET A C 1
ATOM 665 O O . MET A 1 79 ? -42.413 -10.007 7.185 1.00 85.88 79 MET A O 1
ATOM 669 N N . ASP A 1 80 ? -42.578 -8.288 5.732 1.00 84.25 80 ASP A N 1
ATOM 670 C CA . ASP A 1 80 ? -43.919 -7.864 6.146 1.00 84.25 80 ASP A CA 1
ATOM 671 C C . ASP A 1 80 ? -45.059 -8.353 5.231 1.00 84.25 80 ASP A C 1
ATOM 673 O O . ASP A 1 80 ? -46.227 -8.331 5.644 1.00 84.25 80 ASP A O 1
ATOM 677 N N . GLY A 1 81 ? -44.724 -8.924 4.071 1.00 81.75 81 GLY A N 1
ATOM 678 C CA . GLY A 1 81 ? -45.656 -9.499 3.104 1.00 81.75 81 GLY A CA 1
ATOM 679 C C . GLY A 1 81 ? -46.369 -8.440 2.263 1.00 81.75 81 GLY A C 1
ATOM 680 O O . GLY A 1 81 ? -47.542 -8.630 1.910 1.00 81.75 81 GLY A O 1
ATOM 681 N N . SER A 1 82 ? -45.732 -7.290 2.039 1.00 84.69 82 SER A N 1
ATOM 682 C CA . SER A 1 82 ? -46.303 -6.177 1.280 1.00 84.69 82 SER A CA 1
ATOM 683 C C . SER A 1 82 ? -46.093 -6.331 -0.235 1.00 84.69 82 SER A C 1
ATOM 685 O O . SER A 1 82 ? -45.613 -7.339 -0.740 1.00 84.69 82 SER A O 1
ATOM 687 N N . ALA A 1 83 ? -46.581 -5.370 -1.025 1.00 81.31 83 ALA A N 1
ATOM 688 C CA . ALA A 1 83 ? -46.560 -5.476 -2.490 1.00 81.31 83 ALA A CA 1
ATOM 689 C C . ALA A 1 83 ? -45.206 -5.085 -3.128 1.00 81.31 83 ALA A C 1
ATOM 691 O O . ALA A 1 83 ? -45.076 -5.107 -4.354 1.00 81.31 83 ALA A O 1
ATOM 692 N N . GLY A 1 84 ? -44.220 -4.703 -2.316 1.00 86.94 84 GLY A N 1
ATOM 693 C CA . GLY A 1 84 ? -42.905 -4.229 -2.734 1.00 86.94 84 GLY A CA 1
ATOM 694 C C . GLY A 1 84 ? -42.030 -3.930 -1.520 1.00 86.94 84 GLY A C 1
ATOM 695 O O . GLY A 1 84 ? -42.547 -3.702 -0.434 1.00 86.94 84 GLY A O 1
ATOM 696 N N . LEU A 1 85 ? -40.712 -3.928 -1.701 1.00 91.12 85 LEU A N 1
ATOM 697 C CA . LEU A 1 85 ? -39.753 -3.867 -0.598 1.00 91.12 85 LEU A CA 1
ATOM 698 C C . LEU A 1 85 ? -39.643 -2.454 -0.022 1.00 91.12 85 LEU A C 1
ATOM 700 O O . LEU A 1 85 ? -39.389 -1.499 -0.762 1.00 91.12 85 LEU A O 1
ATOM 704 N N . ASN A 1 86 ? -39.732 -2.317 1.302 1.00 90.31 86 ASN A N 1
ATOM 705 C CA . ASN A 1 86 ? -39.330 -1.079 1.975 1.00 90.31 86 ASN A CA 1
ATOM 706 C C . ASN A 1 86 ? -37.790 -0.941 2.002 1.00 90.31 86 ASN A C 1
ATOM 708 O O . ASN A 1 86 ? -37.074 -1.904 1.748 1.00 90.31 86 ASN A O 1
ATOM 712 N N . LEU A 1 87 ? -37.241 0.231 2.349 1.00 88.12 87 LEU A N 1
ATOM 713 C CA . LEU A 1 87 ? -35.783 0.481 2.333 1.00 88.12 87 LEU A CA 1
ATOM 714 C C . LEU A 1 87 ? -34.940 -0.569 3.096 1.00 88.12 87 LEU A C 1
ATOM 716 O O . LEU A 1 87 ? -33.826 -0.883 2.680 1.00 88.12 87 LEU A O 1
ATOM 720 N N . THR A 1 88 ? -35.458 -1.139 4.189 1.00 88.81 88 THR A N 1
ATOM 721 C CA . THR A 1 88 ? -34.740 -2.161 4.978 1.00 88.81 88 THR A CA 1
ATOM 722 C C . THR A 1 88 ? -34.691 -3.506 4.250 1.00 88.81 88 THR A C 1
ATOM 724 O O . THR A 1 88 ? -33.695 -4.223 4.320 1.00 88.81 88 THR A O 1
ATOM 727 N N . GLU A 1 89 ? -35.762 -3.836 3.536 1.00 90.88 89 GLU A N 1
ATOM 728 C CA . GLU A 1 89 ? -35.924 -5.070 2.764 1.00 90.88 89 GLU A CA 1
ATOM 729 C C . GLU A 1 89 ? -35.221 -4.956 1.406 1.00 90.88 89 GLU A C 1
ATOM 731 O O . GLU A 1 89 ? -34.561 -5.889 0.966 1.00 90.88 89 GLU A O 1
ATOM 736 N N . PHE A 1 90 ? -35.239 -3.775 0.784 1.00 90.19 90 PHE A N 1
ATOM 737 C CA . PHE A 1 90 ? -34.454 -3.468 -0.410 1.00 90.19 90 PHE A CA 1
ATOM 738 C C . PHE A 1 90 ? -32.948 -3.586 -0.140 1.00 90.19 90 PHE A C 1
ATOM 740 O O . PHE A 1 90 ? -32.214 -4.139 -0.960 1.00 90.19 90 PHE A O 1
ATOM 747 N N . LEU A 1 91 ? -32.481 -3.149 1.037 1.00 89.25 91 LEU A N 1
ATOM 748 C CA . LEU A 1 91 ? -31.114 -3.408 1.494 1.00 89.25 91 LEU A CA 1
ATOM 749 C C . LEU A 1 91 ? -30.851 -4.909 1.666 1.00 89.25 91 LEU A C 1
ATOM 751 O O . LEU A 1 91 ? -29.818 -5.393 1.217 1.00 89.25 91 LEU A O 1
ATOM 755 N N . ALA A 1 92 ? -31.774 -5.661 2.271 1.00 88.56 92 ALA A N 1
ATOM 756 C CA . ALA A 1 92 ? -31.638 -7.112 2.421 1.00 88.56 92 ALA A CA 1
ATOM 757 C C . ALA A 1 92 ? -31.578 -7.844 1.066 1.00 88.56 92 ALA A C 1
ATOM 759 O O . ALA A 1 92 ? -30.772 -8.755 0.885 1.00 88.56 92 ALA A O 1
ATOM 760 N N . PHE A 1 93 ? -32.365 -7.400 0.088 1.00 90.62 93 PHE A N 1
ATOM 761 C CA . PHE A 1 93 ? -32.374 -7.920 -1.275 1.00 90.62 93 PHE A CA 1
ATOM 762 C C . PHE A 1 93 ? -31.081 -7.604 -2.051 1.00 90.62 93 PHE A C 1
ATOM 764 O O . PHE A 1 93 ? -30.547 -8.477 -2.740 1.00 90.62 93 PHE A O 1
ATOM 771 N N . THR A 1 94 ? -30.565 -6.376 -1.931 1.00 87.81 94 THR A N 1
ATOM 772 C CA . THR A 1 94 ? -29.368 -5.907 -2.660 1.00 87.81 94 THR A CA 1
ATOM 773 C C . THR A 1 94 ? -28.048 -6.327 -2.007 1.00 87.81 94 THR A C 1
ATOM 775 O O . THR A 1 94 ? -27.106 -6.672 -2.720 1.00 87.81 94 THR A O 1
ATOM 778 N N . HIS A 1 95 ? -27.989 -6.368 -0.673 1.00 86.12 95 HIS A N 1
ATOM 779 C CA . HIS A 1 95 ? -26.808 -6.710 0.135 1.00 86.12 95 HIS A CA 1
ATOM 780 C C . HIS A 1 95 ? -27.096 -7.872 1.116 1.00 86.12 95 HIS A C 1
ATOM 782 O O . HIS A 1 95 ? -26.920 -7.721 2.332 1.00 86.12 95 HIS A O 1
ATOM 788 N N . PRO A 1 96 ? -27.515 -9.061 0.630 1.00 86.06 96 PRO A N 1
ATOM 789 C CA . PRO A 1 96 ? -27.968 -10.165 1.484 1.00 86.06 96 PRO A CA 1
ATOM 790 C C . PRO A 1 96 ? -26.891 -10.694 2.443 1.00 86.06 96 PRO A C 1
ATOM 792 O O . PRO A 1 96 ? -27.216 -11.143 3.538 1.00 86.06 96 PRO A O 1
ATOM 795 N N . SER A 1 97 ? -25.604 -10.594 2.096 1.00 79.12 97 SER A N 1
ATOM 796 C CA . SER A 1 97 ? -24.495 -11.018 2.969 1.00 79.12 97 SER A CA 1
ATOM 797 C C . SER A 1 97 ? -24.347 -10.174 4.241 1.00 79.12 97 SER A C 1
ATOM 799 O O . SER A 1 97 ? -23.711 -10.611 5.201 1.00 79.12 97 SER A O 1
ATOM 801 N N . GLU A 1 98 ? -24.910 -8.963 4.265 1.00 80.62 98 GLU A N 1
ATOM 802 C CA . GLU A 1 98 ? -24.786 -8.029 5.386 1.00 80.62 98 GLU A CA 1
ATOM 803 C C . GLU A 1 98 ? -25.974 -8.099 6.360 1.00 80.62 98 GLU A C 1
ATOM 805 O O . GLU A 1 98 ? -25.871 -7.600 7.487 1.00 80.62 98 GLU A O 1
ATOM 810 N N . VAL A 1 99 ? -27.078 -8.754 5.975 1.00 82.62 99 VAL A N 1
ATOM 811 C CA . VAL A 1 99 ? -28.335 -8.811 6.737 1.00 82.62 99 VAL A CA 1
ATOM 812 C C . VAL A 1 99 ? -28.574 -10.200 7.324 1.00 82.62 99 VAL A C 1
ATOM 814 O O . VAL A 1 99 ? -28.738 -11.184 6.613 1.00 82.62 99 VAL A O 1
ATOM 817 N N . ASP A 1 100 ? -28.669 -10.278 8.654 1.00 80.88 100 ASP A N 1
ATOM 818 C CA . ASP A 1 100 ? -28.659 -11.559 9.377 1.00 80.88 100 ASP A CA 1
ATOM 819 C C . ASP A 1 100 ? -29.853 -12.491 9.068 1.00 80.88 100 ASP A C 1
ATOM 821 O O . ASP A 1 100 ? -29.732 -13.692 9.290 1.00 80.88 100 ASP A O 1
ATOM 825 N N . HIS A 1 101 ? -30.989 -11.982 8.564 1.00 84.44 101 HIS A N 1
ATOM 826 C CA . HIS A 1 101 ? -32.125 -12.833 8.170 1.00 84.44 101 HIS A CA 1
ATOM 827 C C . HIS A 1 101 ? -31.958 -13.457 6.773 1.00 84.44 101 HIS A C 1
ATOM 829 O O . HIS A 1 101 ? -32.462 -14.549 6.542 1.00 84.44 101 HIS A O 1
ATOM 835 N N . MET A 1 102 ? -31.201 -12.818 5.872 1.00 86.62 102 MET A N 1
ATOM 836 C CA . MET A 1 102 ? -30.915 -13.328 4.521 1.00 86.62 102 MET A CA 1
ATOM 837 C C . MET A 1 102 ? -29.893 -14.475 4.523 1.00 86.62 102 MET A C 1
ATOM 839 O O . MET A 1 102 ? -29.651 -15.091 3.488 1.00 86.62 102 MET A O 1
ATOM 843 N N . ALA A 1 103 ? -29.306 -14.781 5.684 1.00 82.81 103 ALA A N 1
ATOM 844 C CA . ALA A 1 103 ? -28.335 -15.851 5.880 1.00 82.81 103 ALA A CA 1
ATOM 845 C C . ALA A 1 103 ? -28.832 -17.222 5.389 1.00 82.81 103 ALA A C 1
ATOM 847 O O . ALA A 1 103 ? -28.075 -17.941 4.743 1.00 82.81 103 ALA A O 1
ATOM 848 N N . ASP A 1 104 ? -30.092 -17.578 5.667 1.00 84.12 104 ASP A N 1
ATOM 849 C CA . ASP A 1 104 ? -30.660 -18.860 5.227 1.00 84.12 104 ASP A CA 1
ATOM 850 C C . ASP A 1 104 ? -30.822 -18.910 3.699 1.00 84.12 104 ASP A C 1
ATOM 852 O O . ASP A 1 104 ? -30.429 -19.902 3.086 1.00 84.12 104 ASP A O 1
ATOM 856 N N . PHE A 1 105 ? -31.286 -17.819 3.071 1.00 85.56 105 PHE A N 1
ATOM 857 C CA . PHE A 1 105 ? -31.336 -17.712 1.609 1.00 85.56 105 PHE A CA 1
ATOM 858 C C . PHE A 1 105 ? -29.937 -17.820 0.993 1.00 85.56 105 PHE A C 1
ATOM 860 O O . PHE A 1 105 ? -29.747 -18.571 0.046 1.00 85.56 105 PHE A O 1
ATOM 867 N N . ALA A 1 106 ? -28.941 -17.105 1.526 1.00 83.19 106 ALA A N 1
ATOM 868 C CA . ALA A 1 106 ? -27.577 -17.123 0.993 1.00 83.19 106 ALA A CA 1
ATOM 869 C C . ALA A 1 106 ? -26.927 -18.519 1.064 1.00 83.19 106 ALA A C 1
ATOM 871 O O . ALA A 1 106 ? -26.143 -18.875 0.187 1.00 83.19 106 ALA A O 1
ATOM 872 N N . ILE A 1 107 ? -27.271 -19.314 2.083 1.00 83.69 107 ILE A N 1
ATOM 873 C CA . ILE A 1 107 ? -26.858 -20.718 2.194 1.00 83.69 107 ILE A CA 1
ATOM 874 C C . ILE A 1 107 ? -27.606 -21.589 1.173 1.00 83.69 107 ILE A C 1
ATOM 876 O O . ILE A 1 107 ? -26.965 -22.346 0.448 1.00 83.69 107 ILE A O 1
ATOM 880 N N . GLU A 1 108 ? -28.935 -21.473 1.067 1.00 84.62 108 GLU A N 1
ATOM 881 C CA . GLU A 1 108 ? -29.744 -22.241 0.102 1.00 84.62 108 GLU A CA 1
ATOM 882 C C . GLU A 1 108 ? -29.340 -21.957 -1.357 1.00 84.62 108 GLU A C 1
ATOM 884 O O . GLU A 1 108 ? -29.271 -22.875 -2.177 1.00 84.62 108 GLU A O 1
ATOM 889 N N . ASP A 1 109 ? -29.022 -20.699 -1.669 1.00 83.25 109 ASP A N 1
ATOM 890 C CA . ASP A 1 109 ? -28.599 -20.239 -2.994 1.00 83.25 109 ASP A CA 1
ATOM 891 C C . ASP A 1 109 ? -27.273 -20.894 -3.421 1.00 83.25 109 ASP A C 1
ATOM 893 O O . ASP A 1 109 ? -27.123 -21.324 -4.563 1.00 83.25 109 ASP A O 1
ATOM 897 N N . VAL A 1 110 ? -26.337 -21.045 -2.478 1.00 82.06 110 VAL A N 1
ATOM 898 C CA . VAL A 1 110 ? -25.028 -21.675 -2.708 1.00 82.06 110 VAL A CA 1
ATOM 899 C C . VAL A 1 110 ? -25.104 -23.203 -2.671 1.00 82.06 110 VAL A C 1
ATOM 901 O O . VAL A 1 110 ? -24.480 -23.854 -3.505 1.00 82.06 110 VAL A O 1
ATOM 904 N N . LEU A 1 111 ? -25.922 -23.803 -1.801 1.00 85.19 111 LEU A N 1
ATOM 905 C CA . LEU A 1 111 ? -26.204 -25.242 -1.872 1.00 85.19 111 LEU A CA 1
ATOM 906 C C . LEU A 1 111 ? -26.839 -25.607 -3.225 1.00 85.19 111 LEU A C 1
ATOM 908 O O . LEU A 1 111 ? -26.441 -26.586 -3.842 1.00 85.19 111 LEU A O 1
ATOM 912 N N . THR A 1 112 ? -27.747 -24.784 -3.756 1.00 82.12 112 THR A N 1
ATOM 913 C CA . THR A 1 112 ? -28.369 -25.023 -5.073 1.00 82.12 112 THR A CA 1
ATOM 914 C C . THR A 1 112 ? -27.356 -25.045 -6.231 1.00 82.12 112 THR A C 1
ATOM 916 O O . THR A 1 112 ? -27.606 -25.714 -7.234 1.00 82.12 112 THR A O 1
ATOM 919 N N . GLU A 1 113 ? -26.231 -24.333 -6.109 1.00 79.25 113 GLU A N 1
ATOM 920 C CA . GLU A 1 113 ? -25.177 -24.268 -7.132 1.00 79.25 113 GLU A CA 1
ATOM 921 C C . GLU A 1 113 ? -24.065 -25.314 -6.949 1.00 79.25 113 GLU A C 1
ATOM 923 O O . GLU A 1 113 ? -23.533 -25.800 -7.947 1.00 79.25 113 GLU A O 1
ATOM 928 N N . TYR A 1 114 ? -23.714 -25.664 -5.705 1.00 82.06 114 TYR A N 1
ATOM 929 C CA . TYR A 1 114 ? -22.528 -26.474 -5.393 1.00 82.06 114 TYR A CA 1
ATOM 930 C C . TYR A 1 114 ? -22.842 -27.869 -4.817 1.00 82.06 114 TYR A C 1
ATOM 932 O O . TYR A 1 114 ? -22.117 -28.810 -5.136 1.00 82.06 114 TYR A O 1
ATOM 940 N N . ASP A 1 115 ? -23.905 -28.035 -4.017 1.00 87.25 115 ASP A N 1
ATOM 941 C CA . ASP A 1 115 ? -24.288 -29.324 -3.407 1.00 87.25 115 ASP A CA 1
ATOM 942 C C . ASP A 1 115 ? -24.904 -30.251 -4.472 1.00 87.25 115 ASP A C 1
ATOM 944 O O . ASP A 1 115 ? -26.092 -30.198 -4.817 1.00 87.25 115 ASP A O 1
ATOM 948 N N . SER A 1 116 ? -24.036 -31.078 -5.055 1.00 83.62 116 SER A N 1
ATOM 949 C CA . SER A 1 116 ? -24.343 -31.906 -6.219 1.00 83.62 116 SER A CA 1
ATOM 950 C C . SER A 1 116 ? -24.925 -33.258 -5.815 1.00 83.62 116 SER A C 1
ATOM 952 O O . SER A 1 116 ? -25.745 -33.815 -6.555 1.00 83.62 116 SER A O 1
ATOM 954 N N . ASP A 1 117 ? -24.518 -33.793 -4.658 1.00 84.75 117 ASP A N 1
ATOM 955 C CA . ASP A 1 117 ? -25.042 -35.055 -4.120 1.00 84.75 117 ASP A CA 1
ATOM 956 C C . ASP A 1 117 ? -26.284 -34.885 -3.217 1.00 84.75 117 ASP A C 1
ATOM 958 O O . ASP A 1 117 ? -27.032 -35.852 -3.012 1.00 84.75 117 ASP A O 1
ATOM 962 N N . LYS A 1 118 ? -26.593 -33.638 -2.837 1.00 87.75 118 LYS A N 1
ATOM 963 C CA . LYS A 1 118 ? -27.738 -33.193 -2.030 1.00 87.75 118 LYS A CA 1
ATOM 964 C C . LYS A 1 118 ? -27.683 -33.670 -0.584 1.00 87.75 118 LYS A C 1
ATOM 966 O O . LYS A 1 118 ? -28.733 -33.960 0.007 1.00 87.75 118 LYS A O 1
ATOM 971 N N . ASP A 1 119 ? -26.482 -33.774 -0.016 1.00 87.56 119 ASP A N 1
ATOM 972 C CA . ASP A 1 119 ? -26.288 -34.127 1.391 1.00 87.56 119 ASP A CA 1
ATOM 973 C C . ASP A 1 119 ? -26.353 -32.936 2.366 1.00 87.56 119 ASP A C 1
ATOM 975 O O . ASP A 1 119 ? -26.444 -33.152 3.580 1.00 87.56 119 ASP A O 1
ATOM 979 N N . GLY A 1 120 ? -26.432 -31.700 1.855 1.00 85.06 120 GLY A N 1
ATOM 980 C CA . GLY A 1 120 ? -26.546 -30.464 2.635 1.00 85.06 120 GLY A CA 1
ATOM 981 C C . GLY A 1 120 ? -25.208 -29.889 3.106 1.00 85.06 120 GLY A C 1
ATOM 982 O O . GLY A 1 120 ? -25.189 -28.912 3.864 1.00 85.06 120 GLY A O 1
ATOM 983 N N . PHE A 1 121 ? -24.095 -30.484 2.679 1.00 88.81 121 PHE A N 1
ATOM 984 C CA . PHE A 1 121 ? -22.742 -29.993 2.902 1.00 88.81 121 PHE A CA 1
ATOM 985 C C . PHE A 1 121 ? -22.107 -29.581 1.572 1.00 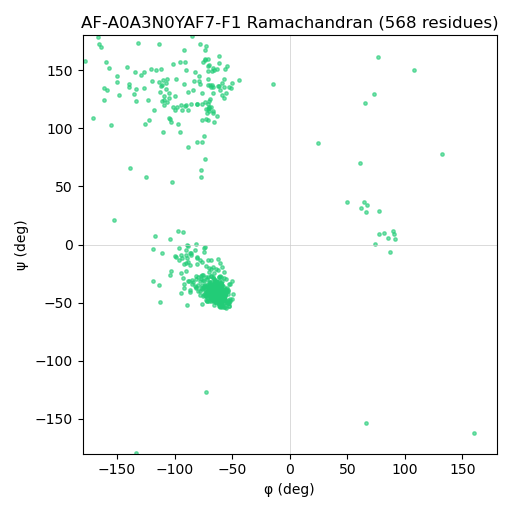88.81 121 PHE A C 1
ATOM 987 O O . PHE A 1 121 ? -22.658 -29.804 0.502 1.00 88.81 121 PHE A O 1
ATOM 994 N N . ILE A 1 122 ? -20.927 -28.961 1.636 1.00 87.50 122 ILE A N 1
ATOM 995 C CA . ILE A 1 122 ? -20.149 -28.641 0.434 1.00 87.50 122 ILE A CA 1
ATOM 996 C C . ILE A 1 122 ? -18.764 -29.243 0.611 1.00 87.50 122 ILE A C 1
ATOM 998 O O . ILE A 1 122 ? -17.951 -28.758 1.401 1.00 87.50 122 ILE A O 1
ATOM 1002 N N . SER A 1 123 ? -18.515 -30.356 -0.077 1.00 88.31 123 SER A N 1
ATOM 1003 C CA . SER A 1 123 ? -17.219 -31.029 -0.040 1.00 88.31 123 SER A CA 1
ATOM 1004 C C . SER A 1 123 ? -16.145 -30.231 -0.782 1.00 88.31 123 SER A C 1
ATOM 1006 O O . SER A 1 123 ? -16.434 -29.443 -1.682 1.00 88.31 123 SER A O 1
ATOM 1008 N N . LEU A 1 124 ? -14.872 -30.497 -0.475 1.00 85.12 124 LEU A N 1
ATOM 1009 C CA . LEU A 1 124 ? -13.743 -29.943 -1.235 1.00 85.12 124 LEU A CA 1
ATOM 1010 C C . LEU A 1 124 ? -13.847 -30.213 -2.754 1.00 85.12 124 LEU A C 1
ATOM 1012 O O . LEU A 1 124 ? -13.411 -29.391 -3.556 1.00 85.12 124 LEU A O 1
ATOM 1016 N N . SER A 1 125 ? -14.410 -31.359 -3.150 1.00 83.62 125 SER A N 1
ATOM 1017 C CA . SER A 1 125 ? -14.668 -31.719 -4.553 1.00 83.62 125 SER A CA 1
ATOM 1018 C C . SER A 1 125 ? -15.705 -30.809 -5.210 1.00 83.62 125 SER A C 1
ATOM 1020 O O . SER A 1 125 ? -15.489 -30.357 -6.328 1.00 83.62 125 SER A O 1
ATOM 1022 N N . GLU A 1 126 ? -16.795 -30.507 -4.510 1.00 86.38 126 GLU A N 1
ATOM 1023 C CA . GLU A 1 126 ? -17.869 -29.638 -5.006 1.00 86.38 126 GLU A CA 1
ATOM 1024 C C . GLU A 1 126 ? -17.434 -28.173 -5.047 1.00 86.38 126 GLU A C 1
ATOM 1026 O O . GLU A 1 126 ? -17.661 -27.489 -6.039 1.00 86.38 126 GLU A O 1
ATOM 1031 N N . PHE A 1 127 ? -16.712 -27.718 -4.021 1.00 83.44 127 PHE A N 1
ATOM 1032 C CA . PHE A 1 127 ? -16.158 -26.366 -3.944 1.00 83.44 127 PHE A CA 1
ATOM 1033 C C . PHE A 1 127 ? -15.164 -26.048 -5.076 1.00 83.44 127 PHE A C 1
ATOM 1035 O O . PHE A 1 127 ? -15.128 -24.926 -5.579 1.00 83.44 127 PHE A O 1
ATOM 1042 N N . ILE A 1 128 ? -14.350 -27.029 -5.484 1.00 80.94 128 ILE A N 1
ATOM 1043 C CA . ILE A 1 128 ? -13.390 -26.891 -6.594 1.00 80.94 128 ILE A CA 1
ATOM 1044 C C . ILE A 1 128 ? -14.057 -27.133 -7.958 1.00 80.94 128 ILE A C 1
ATOM 1046 O O . ILE A 1 128 ? -13.657 -26.521 -8.950 1.00 80.94 128 ILE A O 1
ATOM 1050 N N . GLY A 1 129 ? -15.061 -28.011 -8.009 1.00 72.19 129 GLY A N 1
ATOM 1051 C CA . GLY A 1 129 ? -15.717 -28.464 -9.231 1.00 72.19 129 GLY A CA 1
ATOM 1052 C C . GLY A 1 129 ? -14.900 -29.487 -10.034 1.00 72.19 129 GLY A C 1
ATOM 1053 O O . GLY A 1 129 ? -13.679 -29.613 -9.897 1.00 72.19 129 GLY A O 1
ATOM 1054 N N . ASP A 1 130 ? -15.582 -30.210 -10.926 1.00 64.25 130 ASP A N 1
ATOM 1055 C CA . ASP A 1 130 ? -15.001 -31.260 -11.781 1.00 64.25 130 ASP A CA 1
ATOM 1056 C C . ASP A 1 130 ? -14.212 -30.669 -12.975 1.00 64.25 130 ASP A C 1
ATOM 1058 O O . ASP A 1 130 ? -14.544 -30.816 -14.151 1.00 64.25 130 ASP A O 1
ATOM 1062 N N . LEU A 1 131 ? -13.124 -29.957 -12.668 1.00 57.72 131 LEU A N 1
ATOM 1063 C CA . LEU A 1 131 ? -12.256 -29.291 -13.651 1.00 57.72 131 LEU A CA 1
ATOM 1064 C C . LEU A 1 131 ? -11.249 -30.234 -14.333 1.00 57.72 131 LEU A C 1
ATOM 1066 O O . LEU A 1 131 ? -10.601 -29.851 -15.311 1.00 57.72 131 LEU A O 1
ATOM 1070 N N . ARG A 1 132 ? -11.080 -31.461 -13.826 1.00 60.56 132 ARG A N 1
ATOM 1071 C CA . ARG A 1 132 ? -10.115 -32.442 -14.346 1.00 60.56 132 ARG A CA 1
ATOM 1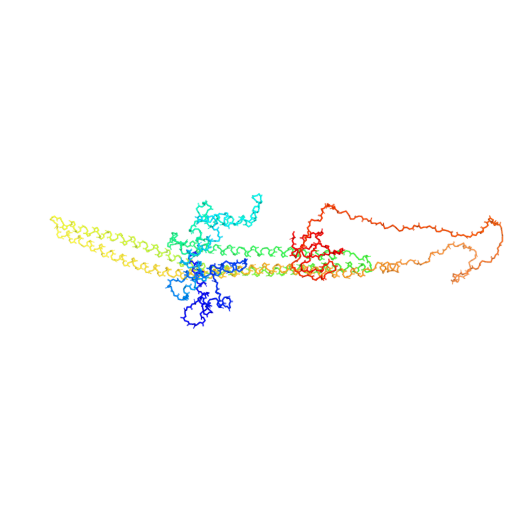072 C C . ARG A 1 132 ? -10.791 -33.466 -15.250 1.00 60.56 132 ARG A C 1
ATOM 1074 O O . ARG A 1 132 ? -11.550 -34.311 -14.797 1.00 60.56 132 ARG A O 1
ATOM 1081 N N . THR A 1 133 ? -10.409 -33.470 -16.526 1.00 55.28 133 THR A N 1
ATOM 1082 C CA . THR A 1 133 ? -10.849 -34.495 -17.491 1.00 55.28 133 THR A CA 1
ATOM 1083 C C . THR A 1 133 ? -10.191 -35.862 -17.267 1.00 55.28 133 THR A C 1
ATOM 1085 O O . THR A 1 133 ? -10.721 -36.866 -17.738 1.00 55.28 133 THR A O 1
ATOM 1088 N N . ASN A 1 134 ? -9.070 -35.931 -16.532 1.00 57.28 134 ASN A N 1
ATOM 1089 C CA . ASN A 1 134 ? -8.461 -37.172 -16.045 1.00 57.28 134 ASN A CA 1
ATOM 1090 C C . ASN A 1 134 ? -7.945 -37.012 -14.602 1.00 57.28 134 ASN A C 1
ATOM 1092 O O . ASN A 1 134 ? -7.241 -36.054 -14.290 1.00 57.28 134 ASN A O 1
ATOM 1096 N N . GLU A 1 135 ? -8.163 -38.016 -13.745 1.00 60.72 135 GLU A N 1
ATOM 1097 C CA . GLU A 1 135 ? -7.666 -38.042 -12.350 1.00 60.72 135 GLU A CA 1
ATOM 1098 C C . GLU A 1 135 ? -6.129 -37.972 -12.213 1.00 60.72 135 GLU A C 1
ATOM 1100 O O . GLU A 1 135 ? -5.602 -37.742 -11.125 1.00 60.72 135 GLU A O 1
ATOM 1105 N N . GLN A 1 136 ? -5.398 -38.229 -13.301 1.00 60.91 136 GLN A N 1
ATOM 1106 C CA . GLN A 1 136 ? -3.934 -38.347 -13.328 1.00 60.91 136 GLN A CA 1
ATOM 1107 C C . GLN A 1 136 ? -3.225 -37.036 -13.692 1.00 60.91 136 GLN A C 1
ATOM 1109 O O . GLN A 1 136 ? -1.997 -36.959 -13.578 1.00 60.91 136 GLN A O 1
ATOM 1114 N N . ASP A 1 137 ? -3.975 -36.013 -14.108 1.00 73.50 137 ASP A N 1
ATOM 1115 C CA . ASP A 1 137 ? -3.423 -34.688 -14.355 1.00 73.50 137 ASP A CA 1
ATOM 1116 C C . ASP A 1 137 ? -3.037 -34.007 -13.036 1.00 73.50 137 ASP A C 1
ATOM 1118 O O . ASP A 1 137 ? -3.687 -34.155 -11.998 1.00 73.50 137 ASP A O 1
ATOM 1122 N N . LYS A 1 138 ? -1.923 -33.268 -13.061 1.00 73.75 138 LYS A N 1
ATOM 1123 C CA . LYS A 1 138 ? -1.478 -32.513 -11.885 1.00 73.75 138 LYS A CA 1
ATOM 1124 C C . LYS A 1 138 ? -2.448 -31.358 -11.633 1.00 73.75 138 LYS A C 1
ATOM 1126 O O . LYS A 1 138 ? -2.763 -30.664 -12.599 1.00 73.75 138 LYS A O 1
ATOM 1131 N N . PRO A 1 139 ? -2.835 -31.093 -10.372 1.00 76.25 139 PRO A N 1
ATOM 1132 C CA . PRO A 1 139 ? -3.674 -29.948 -10.061 1.00 76.25 139 PRO A CA 1
ATOM 1133 C C . PRO A 1 139 ? -2.985 -28.655 -10.502 1.00 76.25 139 PRO A C 1
ATOM 1135 O O . PRO A 1 139 ? -1.770 -28.479 -10.342 1.00 76.25 139 PRO A O 1
ATOM 1138 N N . SER A 1 140 ? -3.785 -27.765 -11.074 1.00 79.81 140 SER A N 1
ATOM 1139 C CA . SER A 1 140 ? -3.405 -26.409 -11.443 1.00 79.81 140 SER A CA 1
ATOM 1140 C C . SER A 1 140 ? -2.980 -25.592 -10.218 1.00 79.81 140 SER A C 1
ATOM 1142 O O . SER A 1 140 ? -3.291 -25.926 -9.074 1.00 79.81 140 SER A O 1
ATOM 1144 N N . GLN A 1 141 ? -2.272 -24.481 -10.445 1.00 79.19 141 GLN A N 1
ATOM 1145 C CA . GLN A 1 141 ? -1.902 -23.575 -9.353 1.00 79.19 141 GLN A CA 1
ATOM 1146 C C . GLN A 1 141 ? -3.143 -23.030 -8.625 1.00 79.19 141 GLN A C 1
ATOM 1148 O O . GLN A 1 141 ? -3.136 -22.964 -7.400 1.00 79.19 141 GLN A O 1
ATOM 1153 N N . TRP A 1 142 ? -4.214 -22.720 -9.366 1.00 81.19 142 TRP A N 1
ATOM 1154 C CA . TRP A 1 142 ? -5.487 -22.279 -8.794 1.00 81.19 142 TRP A CA 1
ATOM 1155 C C . TRP A 1 142 ? -6.115 -23.359 -7.898 1.00 81.19 142 TRP A C 1
ATOM 1157 O O . TRP A 1 142 ? -6.444 -23.058 -6.758 1.00 81.19 142 TRP A O 1
ATOM 1167 N N . GLU A 1 143 ? -6.182 -24.625 -8.333 1.00 79.75 143 GLU A N 1
ATOM 1168 C CA . GLU A 1 143 ? -6.714 -25.714 -7.490 1.00 79.75 143 GLU A CA 1
ATOM 1169 C C . GLU A 1 143 ? -5.926 -25.873 -6.186 1.00 79.75 143 GLU A C 1
ATOM 1171 O O . GLU A 1 143 ? -6.511 -26.147 -5.140 1.00 79.75 143 GLU A O 1
ATOM 1176 N N . VAL A 1 144 ? -4.599 -25.709 -6.228 1.00 81.88 144 VAL A N 1
ATOM 1177 C CA . VAL A 1 144 ? -3.752 -25.778 -5.028 1.00 81.88 144 VAL A CA 1
ATOM 1178 C C . VAL A 1 144 ? -4.026 -24.598 -4.093 1.00 81.88 144 VAL A C 1
ATOM 1180 O O . VAL A 1 144 ? -4.168 -24.807 -2.890 1.00 81.88 144 VAL A O 1
ATOM 1183 N N . GLU A 1 145 ? -4.122 -23.378 -4.624 1.00 81.19 145 GLU A N 1
ATOM 1184 C CA . GLU A 1 145 ? -4.414 -22.170 -3.841 1.00 81.19 145 GLU A CA 1
ATOM 1185 C C . GLU A 1 145 ? -5.819 -22.213 -3.220 1.00 81.19 145 GLU A C 1
ATOM 1187 O O . GLU A 1 145 ? -5.979 -21.893 -2.042 1.00 81.19 145 GLU A O 1
ATOM 1192 N N . GLU A 1 146 ? -6.819 -22.691 -3.959 1.00 81.12 146 GLU A N 1
ATOM 1193 C CA . GLU A 1 146 ? -8.206 -22.763 -3.492 1.00 81.12 146 GLU A CA 1
ATOM 1194 C C . GLU A 1 146 ? -8.438 -23.957 -2.545 1.00 81.12 146 GLU A C 1
ATOM 1196 O O . GLU A 1 146 ? -9.150 -23.821 -1.552 1.00 81.12 146 GLU A O 1
ATOM 1201 N N . THR A 1 147 ? -7.719 -25.076 -2.729 1.00 84.62 147 THR A N 1
ATOM 1202 C CA . THR A 1 147 ? -7.646 -26.166 -1.729 1.00 84.62 147 THR A CA 1
ATOM 1203 C C . THR A 1 147 ? -7.071 -25.682 -0.398 1.00 84.62 147 THR A C 1
ATOM 1205 O O . THR A 1 147 ? -7.529 -26.106 0.664 1.00 84.62 147 THR A O 1
ATOM 1208 N N . VAL A 1 148 ? -6.036 -24.835 -0.438 1.00 84.12 148 VAL A N 1
ATOM 1209 C CA . VAL A 1 148 ? -5.463 -24.226 0.772 1.00 84.12 148 VAL A CA 1
ATOM 1210 C C . VAL A 1 148 ? -6.473 -23.266 1.393 1.00 84.12 148 VAL A C 1
ATOM 1212 O O . VAL A 1 148 ? -6.690 -23.325 2.597 1.00 84.12 148 VAL A O 1
ATOM 1215 N N . ARG A 1 149 ? -7.158 -22.445 0.588 1.00 80.44 149 ARG A N 1
ATOM 1216 C CA . ARG A 1 149 ? -8.170 -21.504 1.085 1.00 80.44 149 ARG A CA 1
ATOM 1217 C C . ARG A 1 149 ? -9.334 -22.201 1.793 1.00 80.44 149 ARG A C 1
ATOM 1219 O O . ARG A 1 149 ? -9.693 -21.776 2.886 1.00 80.44 149 ARG A O 1
ATOM 1226 N N . PHE A 1 150 ? -9.864 -23.278 1.211 1.00 85.50 150 PHE A N 1
ATOM 1227 C CA . PHE A 1 150 ? -10.910 -24.106 1.819 1.00 85.50 150 PHE A CA 1
ATOM 1228 C C . PHE A 1 150 ? -10.510 -24.569 3.226 1.00 85.50 150 PHE A C 1
ATOM 1230 O O . PHE A 1 150 ? -11.224 -24.308 4.190 1.00 85.50 150 PHE A O 1
ATOM 1237 N N . LYS A 1 151 ? -9.322 -25.176 3.342 1.00 83.75 151 LYS A N 1
ATOM 1238 C CA . LYS A 1 151 ? -8.812 -25.787 4.581 1.00 83.75 151 LYS A CA 1
ATOM 1239 C C . LYS A 1 151 ? -8.358 -24.791 5.641 1.00 83.75 151 LYS A C 1
ATOM 1241 O O . LYS A 1 151 ? -8.474 -25.072 6.826 1.00 83.75 151 LYS A O 1
ATOM 1246 N N . ASP A 1 152 ? -7.796 -23.660 5.226 1.00 80.31 152 ASP A N 1
ATOM 1247 C CA . ASP A 1 152 ? -7.217 -22.692 6.159 1.00 80.31 152 ASP A CA 1
ATOM 1248 C C . ASP A 1 152 ? -8.245 -21.643 6.630 1.00 80.31 152 ASP A C 1
ATOM 1250 O O . ASP A 1 152 ? -8.029 -21.027 7.677 1.00 80.31 152 ASP A O 1
ATOM 1254 N N . LEU A 1 153 ? -9.330 -21.400 5.872 1.00 76.50 153 LEU A N 1
ATOM 1255 C CA . LEU A 1 153 ? -10.301 -20.328 6.158 1.00 76.50 153 LEU A CA 1
ATOM 1256 C C . LEU A 1 153 ? -11.739 -20.790 6.433 1.00 76.50 153 LEU A C 1
ATOM 1258 O O . LEU A 1 153 ? -12.430 -20.092 7.180 1.00 76.50 153 LEU A O 1
ATOM 1262 N N . TYR A 1 154 ? -12.206 -21.888 5.828 1.00 81.75 154 TYR A N 1
ATOM 1263 C CA . TYR A 1 154 ? -13.626 -22.272 5.855 1.00 81.75 154 TYR A CA 1
ATOM 1264 C C . TYR A 1 154 ? -13.884 -23.558 6.655 1.00 81.75 154 TYR A C 1
ATOM 1266 O O . TYR A 1 154 ? -14.722 -23.529 7.548 1.00 81.75 154 TYR A O 1
ATOM 1274 N N . ASP A 1 155 ? -13.128 -24.626 6.394 1.00 84.88 155 ASP A N 1
ATOM 1275 C CA . ASP A 1 155 ? -13.166 -25.928 7.087 1.00 84.88 155 ASP A CA 1
ATOM 1276 C C . ASP A 1 155 ? -12.464 -25.827 8.462 1.00 84.88 155 ASP A C 1
ATOM 1278 O O . ASP A 1 155 ? -11.248 -25.993 8.585 1.00 84.88 155 ASP A O 1
ATOM 1282 N N . GLN A 1 156 ? -13.216 -25.443 9.501 1.00 81.56 156 GLN A N 1
ATOM 1283 C CA . GLN A 1 156 ? -12.690 -25.164 10.842 1.00 81.56 156 GLN A CA 1
ATOM 1284 C C . GLN A 1 156 ? -12.554 -26.416 11.706 1.00 81.56 156 GLN A C 1
ATOM 1286 O O . GLN A 1 156 ? -11.646 -26.474 12.544 1.00 81.56 156 GLN A O 1
ATOM 1291 N N . ASP A 1 157 ? -13.449 -27.393 11.546 1.00 85.44 157 ASP A N 1
ATOM 1292 C CA . ASP A 1 157 ? -13.367 -28.667 12.270 1.00 85.44 157 ASP A CA 1
ATOM 1293 C C . ASP A 1 157 ? -12.467 -29.716 11.581 1.00 85.44 157 ASP A C 1
ATOM 1295 O O . ASP A 1 157 ? -12.060 -30.691 12.226 1.00 85.44 157 ASP A O 1
ATOM 1299 N N . MET A 1 158 ? -12.021 -29.427 10.350 1.00 86.94 158 MET A N 1
ATOM 1300 C CA . MET A 1 158 ? -11.112 -30.233 9.528 1.00 86.94 158 MET A CA 1
ATOM 1301 C C . MET A 1 158 ? -11.709 -31.579 9.093 1.00 86.94 158 MET A C 1
ATOM 1303 O O . MET A 1 158 ? -10.959 -32.543 8.880 1.00 86.94 158 MET A O 1
ATOM 1307 N N . ASP A 1 159 ? -13.038 -31.673 8.970 1.00 87.81 159 ASP A N 1
ATOM 1308 C CA . ASP A 1 159 ? -13.719 -32.867 8.459 1.00 87.81 159 ASP A CA 1
ATOM 1309 C C . ASP A 1 159 ? -13.707 -32.971 6.915 1.00 87.81 159 ASP A C 1
ATOM 1311 O O . ASP A 1 159 ? -13.842 -34.073 6.366 1.00 87.81 159 ASP A O 1
ATOM 1315 N N . GLY A 1 160 ? -13.419 -31.862 6.217 1.00 85.31 160 GLY A N 1
ATOM 1316 C CA . GLY A 1 160 ? -13.319 -31.783 4.757 1.00 85.31 160 GLY A CA 1
ATOM 1317 C C . GLY A 1 160 ? -14.619 -31.425 4.020 1.00 85.31 160 GLY A C 1
ATOM 1318 O O . GLY A 1 160 ? -14.646 -31.505 2.783 1.00 85.31 160 GLY A O 1
ATOM 1319 N N . LYS A 1 161 ? -15.676 -31.041 4.743 1.00 90.19 161 LYS A N 1
ATOM 1320 C CA . LYS A 1 161 ? -16.983 -30.610 4.234 1.00 90.19 161 LYS A CA 1
ATOM 1321 C C . LYS A 1 161 ? -17.449 -29.356 4.973 1.00 90.19 161 LYS A C 1
ATOM 1323 O O . LYS A 1 161 ? -17.545 -29.355 6.188 1.00 90.19 161 LYS A O 1
ATOM 1328 N N . LEU A 1 162 ? -17.856 -28.314 4.247 1.00 86.56 162 LEU A N 1
ATOM 1329 C CA . LEU A 1 162 ? -18.406 -27.125 4.903 1.00 86.56 162 LEU A CA 1
ATOM 1330 C C . LEU A 1 162 ? -19.778 -27.445 5.500 1.00 86.56 162 LEU A C 1
ATOM 1332 O O . LEU A 1 162 ? -20.732 -27.713 4.761 1.00 86.56 162 LEU A O 1
ATOM 1336 N N . ASN A 1 163 ? -19.879 -27.389 6.827 1.00 87.50 163 ASN A N 1
ATOM 1337 C CA . ASN A 1 163 ? -21.146 -27.457 7.554 1.00 87.50 163 ASN A CA 1
ATOM 1338 C C . ASN A 1 163 ? -21.895 -26.106 7.502 1.00 87.50 163 ASN A C 1
ATOM 1340 O O . ASN A 1 163 ? -21.355 -25.106 7.035 1.00 87.50 163 ASN A O 1
ATOM 1344 N N . ARG A 1 164 ? -23.145 -26.036 7.986 1.00 83.94 164 ARG A N 1
ATOM 1345 C CA . ARG A 1 164 ? -23.985 -24.819 7.881 1.00 83.94 164 ARG A CA 1
ATOM 1346 C C . ARG A 1 164 ? -23.322 -23.548 8.442 1.00 83.94 164 ARG A C 1
ATOM 1348 O O . ARG A 1 164 ? -23.509 -22.469 7.882 1.00 83.94 164 ARG A O 1
ATOM 1355 N N . ASP A 1 165 ? -22.572 -23.645 9.538 1.00 80.25 165 ASP A N 1
ATOM 1356 C CA . ASP A 1 165 ? -21.933 -22.470 10.146 1.00 80.25 165 ASP A CA 1
ATOM 1357 C C . ASP A 1 165 ? -20.675 -22.043 9.364 1.00 80.25 165 ASP A C 1
ATOM 1359 O O . ASP A 1 165 ? -20.343 -20.860 9.316 1.00 80.25 165 ASP A O 1
ATOM 1363 N N . GLU A 1 166 ? -20.009 -22.972 8.681 1.00 84.50 166 GLU A N 1
ATOM 1364 C CA . GLU A 1 166 ? -18.860 -22.709 7.804 1.00 84.50 166 GLU A CA 1
ATOM 1365 C C . GLU A 1 166 ? -19.290 -22.191 6.428 1.00 84.50 166 GLU A C 1
ATOM 1367 O O . GLU A 1 166 ? -18.718 -21.219 5.932 1.00 84.50 166 GLU A O 1
ATOM 1372 N N . GLN A 1 167 ? -20.367 -22.752 5.867 1.00 84.50 167 GLN A N 1
ATOM 1373 C CA . GLN A 1 167 ? -21.097 -22.193 4.727 1.00 84.50 167 GLN A CA 1
ATOM 1374 C C . GLN A 1 167 ? -21.468 -20.734 5.021 1.00 84.50 167 GLN A C 1
ATOM 1376 O O . GLN A 1 167 ? -21.173 -19.855 4.215 1.00 84.50 167 GLN A O 1
ATOM 1381 N N . LEU A 1 168 ? -22.007 -20.438 6.214 1.00 78.56 168 LEU A N 1
ATOM 1382 C CA . LEU A 1 168 ? -22.321 -19.065 6.618 1.00 78.56 168 LEU A CA 1
ATOM 1383 C C . LEU A 1 168 ? -21.079 -18.158 6.677 1.00 78.56 168 LEU A C 1
ATOM 1385 O O . LEU A 1 168 ? -21.148 -17.009 6.241 1.00 78.56 168 LEU A O 1
ATOM 1389 N N . ARG A 1 169 ? -19.934 -18.651 7.174 1.00 76.25 169 ARG A N 1
ATOM 1390 C CA . ARG A 1 169 ? -18.661 -17.899 7.159 1.00 76.25 169 ARG A CA 1
ATOM 1391 C C . ARG A 1 169 ? -18.128 -17.673 5.737 1.00 76.25 169 ARG A C 1
ATOM 1393 O O . ARG A 1 169 ? -17.446 -16.673 5.522 1.00 76.25 169 ARG A O 1
ATOM 1400 N N . TRP A 1 170 ? -18.429 -18.556 4.783 1.00 79.94 170 TRP A N 1
ATOM 1401 C CA . TRP A 1 170 ? -18.068 -18.387 3.373 1.00 79.94 170 TRP A CA 1
ATOM 1402 C C . TRP A 1 170 ? -18.977 -17.376 2.655 1.00 79.94 170 TRP A C 1
ATOM 1404 O O . TRP A 1 170 ? -18.460 -16.431 2.057 1.00 79.94 170 TRP A O 1
ATOM 1414 N N . VAL A 1 171 ? -20.305 -17.524 2.748 1.00 77.25 171 VAL A N 1
ATOM 1415 C CA . VAL A 1 171 ? -21.277 -16.688 2.007 1.00 77.25 171 VAL A CA 1
ATOM 1416 C C . VAL A 1 171 ? -21.544 -15.331 2.665 1.00 77.25 171 VAL A C 1
ATOM 1418 O O . VAL A 1 171 ? -21.829 -14.347 1.985 1.00 77.25 171 VAL A O 1
ATOM 1421 N N . ALA A 1 172 ? -21.430 -15.256 3.993 1.00 71.50 172 ALA A N 1
ATOM 1422 C CA . ALA A 1 172 ? -21.646 -14.050 4.785 1.00 71.50 172 ALA A CA 1
ATOM 1423 C C . ALA A 1 172 ? -20.587 -13.928 5.905 1.00 71.50 172 ALA A C 1
ATOM 1425 O O . ALA A 1 172 ? -20.929 -13.960 7.097 1.00 71.50 172 ALA A O 1
ATOM 1426 N N . PRO A 1 173 ? -19.292 -13.738 5.566 1.00 66.31 173 PRO A N 1
ATOM 1427 C CA . PRO A 1 173 ? -18.207 -13.584 6.547 1.00 66.31 173 PRO A CA 1
ATOM 1428 C C . PRO A 1 173 ? -18.435 -12.421 7.531 1.00 66.31 173 PRO A C 1
ATOM 1430 O O . PRO A 1 173 ? -17.913 -12.437 8.648 1.00 66.31 173 PRO A O 1
ATOM 1433 N N . ASN A 1 174 ? -19.249 -11.435 7.140 1.00 63.12 174 ASN A N 1
ATOM 1434 C CA . ASN A 1 174 ? -19.635 -10.279 7.947 1.00 63.12 174 ASN A CA 1
ATOM 1435 C C . ASN A 1 174 ? -20.897 -10.502 8.816 1.00 63.12 174 ASN A C 1
ATOM 1437 O O . ASN A 1 174 ? -21.273 -9.615 9.582 1.00 63.12 174 ASN A O 1
ATOM 1441 N N . SER A 1 175 ? -21.544 -11.670 8.779 1.00 61.03 175 SER A N 1
ATOM 1442 C CA . SER A 1 175 ? -22.753 -11.942 9.577 1.00 61.03 175 SER A CA 1
ATOM 1443 C C . SER A 1 175 ? -22.496 -11.949 11.096 1.00 61.03 175 SER A C 1
ATOM 1445 O O . SER A 1 175 ? -21.408 -12.276 11.585 1.00 61.03 175 SER A O 1
ATOM 1447 N N . TYR A 1 176 ? -23.512 -11.583 11.885 1.00 51.28 176 TYR A N 1
ATOM 1448 C CA . TYR A 1 176 ? -23.375 -11.358 13.333 1.00 51.28 176 TYR A CA 1
ATOM 1449 C C . TYR A 1 176 ? -23.132 -12.654 14.130 1.00 51.28 176 TYR A C 1
ATOM 1451 O O . TYR A 1 176 ? -22.626 -12.601 15.253 1.00 51.28 176 TYR A O 1
ATOM 1459 N N . GLY A 1 177 ? -23.467 -13.821 13.564 1.00 49.00 177 GLY A N 1
ATOM 1460 C CA . GLY A 1 177 ? -23.232 -15.138 14.171 1.00 49.00 177 GLY A CA 1
ATOM 1461 C C . GLY A 1 177 ? -21.748 -15.414 14.420 1.00 49.00 177 GLY A C 1
ATOM 1462 O O . GLY A 1 177 ? -21.364 -15.754 15.541 1.00 49.00 177 GLY A O 1
ATOM 1463 N N . SER A 1 178 ? -20.912 -15.134 13.417 1.00 49.72 178 SER A N 1
ATOM 1464 C CA . SER A 1 178 ? -19.457 -15.350 13.402 1.00 49.72 178 SER A CA 1
ATOM 1465 C C . SER A 1 178 ? -18.686 -14.626 14.514 1.00 49.72 178 SER A C 1
ATOM 1467 O O . SER A 1 178 ? -17.549 -14.985 14.809 1.00 49.72 178 SER A O 1
ATOM 1469 N N . ALA A 1 179 ? -19.280 -13.596 15.128 1.00 48.16 179 ALA A N 1
ATOM 1470 C CA . ALA A 1 179 ? -18.646 -12.739 16.131 1.00 48.16 179 ALA A CA 1
ATOM 1471 C C . ALA A 1 179 ? -19.098 -13.018 17.583 1.00 48.16 179 ALA A C 1
ATOM 1473 O O . ALA A 1 179 ? -18.712 -12.278 18.491 1.00 48.16 179 ALA A O 1
ATOM 1474 N N . ARG A 1 180 ? -19.931 -14.046 17.822 1.00 43.56 180 ARG A N 1
ATOM 1475 C CA . ARG A 1 180 ? -20.486 -14.359 19.160 1.00 43.56 180 ARG A CA 1
ATOM 1476 C C . ARG A 1 180 ? -19.600 -15.257 20.029 1.00 43.56 180 ARG A C 1
ATOM 1478 O O . ARG A 1 180 ? -19.911 -15.425 21.209 1.00 43.56 180 ARG A O 1
ATOM 1485 N N . GLU A 1 181 ? -18.513 -15.797 19.486 1.00 44.97 181 GLU A N 1
ATOM 1486 C CA . GLU A 1 181 ? -17.491 -16.515 20.254 1.00 44.97 181 GLU A CA 1
ATOM 1487 C C . GLU A 1 181 ? -16.758 -15.544 21.200 1.00 44.97 181 GLU A C 1
ATOM 1489 O O . GLU A 1 181 ? -16.090 -14.611 20.762 1.00 44.97 181 GLU A O 1
ATOM 1494 N N . GLU A 1 182 ? -16.965 -15.751 22.506 1.00 44.56 182 GLU A N 1
ATOM 1495 C CA . GLU A 1 182 ? -16.353 -15.074 23.664 1.00 44.56 182 GLU A CA 1
ATOM 1496 C C . GLU A 1 182 ? -15.814 -13.646 23.430 1.00 44.56 182 GLU A C 1
ATOM 1498 O O . GLU A 1 182 ? -14.626 -13.412 23.198 1.00 44.56 182 GLU A O 1
ATOM 1503 N N . GLY A 1 183 ? -16.703 -12.654 23.584 1.00 48.88 183 GLY A N 1
ATOM 1504 C CA . GLY A 1 183 ? -16.343 -11.237 23.505 1.00 48.88 183 GLY A CA 1
ATOM 1505 C C . GLY A 1 183 ? -15.139 -10.878 24.403 1.00 48.88 183 GLY A C 1
ATOM 1506 O O . GLY A 1 183 ? -15.101 -11.288 25.567 1.00 48.88 183 GLY A O 1
ATOM 1507 N N . PRO A 1 184 ? -14.157 -10.109 23.892 1.00 59.38 184 PRO A N 1
ATOM 1508 C CA . PRO A 1 184 ? -12.864 -9.931 24.549 1.00 59.38 184 PRO A CA 1
ATOM 1509 C C . PRO A 1 184 ? -12.976 -9.248 25.919 1.00 59.38 184 PRO A C 1
ATOM 1511 O O . PRO A 1 184 ? -13.849 -8.408 26.149 1.00 59.38 184 PRO A O 1
ATOM 1514 N N . GLU A 1 185 ? -12.038 -9.568 26.820 1.00 72.25 185 GLU A N 1
ATOM 1515 C CA . GLU A 1 185 ? -11.941 -8.947 28.149 1.00 72.25 185 GLU A CA 1
ATOM 1516 C C . GLU A 1 185 ? -11.983 -7.411 28.041 1.00 72.25 185 GLU A C 1
ATOM 1518 O O . GLU A 1 185 ? -11.333 -6.830 27.176 1.00 72.25 185 GLU A O 1
ATOM 1523 N N . PHE A 1 186 ? -12.696 -6.732 28.950 1.00 80.81 186 PHE A N 1
ATOM 1524 C CA . PHE A 1 186 ? -12.912 -5.274 28.911 1.00 80.81 186 PHE A CA 1
ATOM 1525 C C . PHE A 1 186 ? -11.622 -4.445 28.740 1.00 80.81 186 PHE A C 1
ATOM 1527 O O . PHE A 1 186 ? -11.642 -3.352 28.170 1.00 80.81 186 PHE A O 1
ATOM 1534 N N . THR A 1 187 ? -10.497 -4.940 29.262 1.00 83.31 187 THR A N 1
ATOM 1535 C CA . THR A 1 187 ? -9.176 -4.299 29.177 1.00 83.31 187 THR A CA 1
ATOM 1536 C C . THR A 1 187 ? -8.361 -4.665 27.941 1.00 83.31 187 THR A C 1
ATOM 1538 O O . THR A 1 187 ? -7.265 -4.129 27.793 1.00 83.31 187 THR A O 1
ATOM 1541 N N . SER A 1 188 ? -8.868 -5.536 27.070 1.00 85.81 188 SER A N 1
ATOM 1542 C CA . SER A 1 188 ? -8.225 -5.895 25.810 1.00 85.81 188 SER A CA 1
ATOM 1543 C C . SER A 1 188 ? -8.073 -4.685 24.881 1.00 85.81 188 SER A C 1
ATOM 1545 O O . SER A 1 188 ? -8.757 -3.663 25.006 1.00 85.81 188 SER A O 1
ATOM 1547 N N . ASN A 1 189 ? -7.102 -4.809 23.984 1.00 87.44 189 ASN A N 1
ATOM 1548 C CA . ASN A 1 189 ? -6.811 -3.905 22.876 1.00 87.44 189 ASN A CA 1
ATOM 1549 C C . ASN A 1 189 ? -6.131 -4.653 21.716 1.00 87.44 189 ASN A C 1
ATOM 1551 O O . ASN A 1 189 ? -5.458 -4.032 20.892 1.00 87.44 189 ASN A O 1
ATOM 1555 N N . THR A 1 190 ? -6.274 -5.983 21.653 1.00 86.38 190 THR A N 1
ATOM 1556 C CA . THR A 1 190 ? -5.610 -6.837 20.654 1.00 86.38 190 THR A CA 1
ATOM 1557 C C . THR A 1 190 ? -6.005 -6.456 19.226 1.00 86.38 190 THR A C 1
ATOM 1559 O O . THR A 1 190 ? -5.172 -6.508 18.324 1.00 86.38 190 THR A O 1
ATOM 1562 N N . GLY A 1 191 ? -7.245 -5.990 19.018 1.00 84.31 191 GLY A N 1
ATOM 1563 C CA . GLY A 1 191 ? -7.675 -5.462 17.723 1.00 84.31 191 GLY A CA 1
ATOM 1564 C C . GLY A 1 191 ? -6.872 -4.225 17.314 1.00 84.31 191 GLY A C 1
ATOM 1565 O O . GLY A 1 191 ? -6.317 -4.162 16.222 1.00 84.31 191 GLY A O 1
ATOM 1566 N N . TYR A 1 192 ? -6.723 -3.264 18.222 1.00 89.06 192 TYR A N 1
ATOM 1567 C CA . TYR A 1 192 ? -5.887 -2.090 17.982 1.00 89.06 192 TYR A CA 1
ATOM 1568 C C . TYR A 1 192 ? -4.404 -2.446 17.733 1.00 89.06 192 TYR A C 1
ATOM 1570 O O . TYR A 1 192 ? -3.775 -1.868 16.846 1.00 89.06 192 TYR A O 1
ATOM 1578 N N . GLU A 1 193 ? -3.845 -3.424 18.453 1.00 90.38 193 GLU A N 1
ATOM 1579 C CA . GLU A 1 193 ? -2.461 -3.884 18.242 1.00 90.38 193 GLU A CA 1
ATOM 1580 C C . GLU A 1 193 ? -2.257 -4.504 16.852 1.00 90.38 193 GLU A C 1
ATOM 1582 O O . GLU A 1 193 ? -1.278 -4.179 16.175 1.00 90.38 193 GLU A O 1
ATOM 1587 N N . ALA A 1 194 ? -3.207 -5.315 16.378 1.00 89.81 194 ALA A N 1
ATOM 1588 C CA . ALA A 1 194 ? -3.176 -5.880 15.031 1.00 89.81 194 ALA A CA 1
ATOM 1589 C C . ALA A 1 194 ? -3.256 -4.797 13.932 1.00 89.81 194 ALA A C 1
ATOM 1591 O O . ALA A 1 194 ? -2.520 -4.874 12.945 1.00 89.81 194 ALA A O 1
ATOM 1592 N N . LEU A 1 195 ? -4.058 -3.739 14.121 1.00 91.88 195 LEU A N 1
ATOM 1593 C CA . LEU A 1 195 ? -4.096 -2.592 13.198 1.00 91.88 195 LEU A CA 1
ATOM 1594 C C . LEU A 1 195 ? -2.749 -1.844 13.149 1.00 91.88 195 LEU A C 1
ATOM 1596 O O . LEU A 1 195 ? -2.238 -1.541 12.067 1.00 91.88 195 LEU A O 1
ATOM 1600 N N . ILE A 1 196 ? -2.129 -1.585 14.306 1.00 94.06 196 ILE A N 1
ATOM 1601 C CA . ILE A 1 196 ? -0.806 -0.941 14.380 1.00 94.06 196 ILE A CA 1
ATOM 1602 C C . ILE A 1 196 ? 0.271 -1.799 13.709 1.00 94.06 196 ILE A C 1
ATOM 1604 O O . ILE A 1 196 ? 1.106 -1.263 12.970 1.00 94.06 196 ILE A O 1
ATOM 1608 N N . GLN A 1 197 ? 0.238 -3.118 13.918 1.00 94.12 197 GLN A N 1
ATOM 1609 C CA . GLN A 1 197 ? 1.131 -4.060 13.251 1.00 94.12 197 GLN A CA 1
ATOM 1610 C C . GLN A 1 197 ? 0.954 -3.993 11.726 1.00 94.12 197 GLN A C 1
ATOM 1612 O O . GLN A 1 197 ? 1.932 -3.770 11.006 1.00 94.12 197 GLN A O 1
ATOM 1617 N N . ARG A 1 198 ? -0.290 -4.038 11.228 1.00 94.50 198 ARG A N 1
ATOM 1618 C CA . ARG A 1 198 ? -0.590 -3.979 9.789 1.00 94.50 198 ARG A CA 1
ATOM 1619 C C . ARG A 1 198 ? -0.117 -2.684 9.117 1.00 94.50 198 ARG A C 1
ATOM 1621 O O . ARG A 1 198 ? 0.382 -2.736 7.989 1.00 94.50 198 ARG A O 1
ATOM 1628 N N . LEU A 1 199 ? -0.199 -1.542 9.806 1.00 95.12 199 LEU A N 1
ATOM 1629 C CA . LEU A 1 199 ? 0.363 -0.268 9.334 1.00 95.12 199 LEU A CA 1
ATOM 1630 C C . LEU A 1 199 ? 1.900 -0.232 9.394 1.00 95.12 199 LEU A C 1
ATOM 1632 O O . LEU A 1 199 ? 2.545 0.456 8.599 1.00 95.12 199 LEU A O 1
ATOM 1636 N N . CYS A 1 200 ? 2.523 -0.950 10.331 1.00 95.81 200 CYS A N 1
ATOM 1637 C CA . CYS A 1 200 ? 3.980 -1.080 10.387 1.00 95.81 200 CYS A CA 1
ATOM 1638 C C . CYS A 1 200 ? 4.521 -1.950 9.247 1.00 95.81 200 CYS A C 1
ATOM 1640 O O . CYS A 1 200 ? 5.538 -1.589 8.649 1.00 95.81 200 CYS A O 1
ATOM 1642 N N . ASP A 1 201 ? 3.826 -3.035 8.909 1.00 96.31 201 ASP A N 1
ATOM 1643 C CA . ASP A 1 201 ? 4.168 -3.904 7.781 1.00 96.31 201 ASP A CA 1
ATOM 1644 C C . ASP A 1 201 ? 3.896 -3.214 6.436 1.00 96.31 201 ASP A C 1
ATOM 1646 O O . ASP A 1 201 ? 4.761 -3.220 5.559 1.00 96.31 201 ASP A O 1
ATOM 1650 N N . GLY A 1 202 ? 2.782 -2.481 6.311 1.00 96.38 202 GLY A N 1
ATOM 1651 C CA . GLY A 1 202 ? 2.518 -1.611 5.160 1.00 9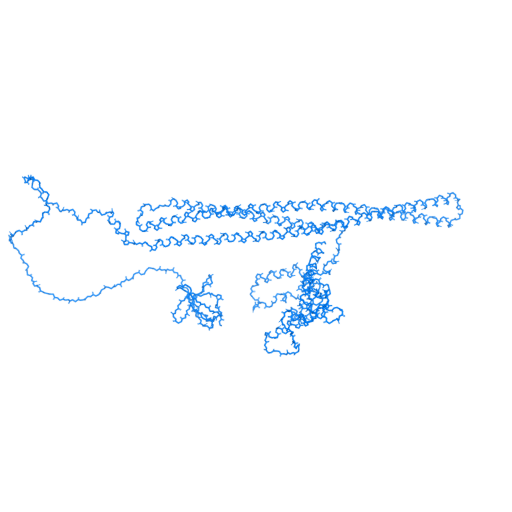6.38 202 GLY A CA 1
ATOM 1652 C C . GLY A 1 202 ? 3.632 -0.576 4.939 1.00 96.38 202 GLY A C 1
ATOM 1653 O O . GLY A 1 202 ? 4.124 -0.414 3.820 1.00 96.38 202 GLY A O 1
ATOM 1654 N N . ARG A 1 203 ? 4.113 0.068 6.014 1.00 96.50 203 ARG A N 1
ATOM 1655 C CA . ARG A 1 203 ? 5.260 0.993 5.954 1.00 96.50 203 ARG A CA 1
ATOM 1656 C C . ARG A 1 203 ? 6.568 0.291 5.550 1.00 96.50 203 ARG A C 1
ATOM 1658 O O . ARG A 1 203 ? 7.421 0.933 4.930 1.00 96.50 203 ARG A O 1
ATOM 1665 N N . ARG A 1 204 ? 6.749 -0.993 5.898 1.00 96.81 204 ARG A N 1
ATOM 1666 C CA . ARG A 1 204 ? 7.911 -1.802 5.479 1.00 96.81 204 ARG A CA 1
ATOM 1667 C C . ARG A 1 204 ? 7.881 -2.038 3.970 1.00 96.81 204 ARG A C 1
ATOM 1669 O O . ARG A 1 204 ? 8.847 -1.667 3.315 1.00 96.81 204 ARG A O 1
ATOM 1676 N N . ALA A 1 205 ? 6.740 -2.451 3.414 1.00 96.56 205 ALA A N 1
ATOM 1677 C CA . ALA A 1 205 ? 6.571 -2.623 1.967 1.00 96.56 205 ALA A CA 1
ATOM 1678 C C . ALA A 1 205 ? 6.908 -1.345 1.164 1.00 96.56 205 ALA A C 1
ATOM 1680 O O . ALA A 1 205 ? 7.567 -1.413 0.127 1.00 96.56 205 ALA A O 1
ATOM 1681 N N . CYS A 1 206 ? 6.556 -0.153 1.670 1.00 97.69 206 CYS A N 1
ATOM 1682 C CA . CYS A 1 206 ? 6.972 1.118 1.056 1.00 97.69 206 CYS A CA 1
ATOM 1683 C C . CYS A 1 206 ? 8.496 1.349 1.090 1.00 97.69 206 CYS A C 1
ATOM 1685 O O . CYS A 1 206 ? 9.044 2.003 0.204 1.00 97.69 206 CYS A O 1
ATOM 1687 N N . LYS A 1 207 ? 9.207 0.848 2.110 1.00 97.81 207 LYS A N 1
ATOM 1688 C CA . LYS A 1 207 ? 10.677 0.904 2.169 1.00 97.81 207 LYS A CA 1
ATOM 1689 C C . LYS A 1 207 ? 11.325 -0.134 1.245 1.00 97.81 207 LYS A C 1
ATOM 1691 O O . LYS A 1 207 ? 12.350 0.179 0.642 1.00 97.81 207 LYS A O 1
ATOM 1696 N N . ASP A 1 208 ? 10.716 -1.303 1.090 1.00 97.88 208 ASP A N 1
ATOM 1697 C CA . ASP A 1 208 ? 11.197 -2.344 0.178 1.00 97.88 208 ASP A CA 1
ATOM 1698 C C . ASP A 1 208 ? 11.062 -1.886 -1.289 1.00 97.88 208 ASP A C 1
ATOM 1700 O O . ASP A 1 208 ? 12.018 -1.984 -2.060 1.00 97.88 208 ASP A O 1
ATOM 1704 N N . MET A 1 209 ? 9.936 -1.249 -1.646 1.00 97.38 209 MET A N 1
ATOM 1705 C CA . MET A 1 209 ? 9.740 -0.616 -2.960 1.00 97.38 209 MET A CA 1
ATOM 1706 C C . MET A 1 209 ? 10.718 0.547 -3.214 1.00 97.38 209 MET A C 1
ATOM 1708 O O . MET A 1 209 ? 11.247 0.681 -4.317 1.00 97.38 209 MET A O 1
ATOM 1712 N N . GLU A 1 210 ? 11.011 1.375 -2.203 1.00 97.50 210 GLU A N 1
ATOM 1713 C CA . GLU A 1 210 ? 12.037 2.425 -2.317 1.00 97.50 210 GLU A CA 1
ATOM 1714 C C . GLU A 1 210 ? 13.419 1.833 -2.645 1.00 97.50 210 GLU A C 1
ATOM 1716 O O . GLU A 1 210 ? 14.114 2.333 -3.532 1.00 97.50 210 GLU A O 1
ATOM 1721 N N . GLU A 1 211 ? 13.828 0.765 -1.953 1.00 98.25 211 GLU A N 1
ATOM 1722 C CA . GLU A 1 211 ? 15.139 0.152 -2.177 1.00 98.25 211 GLU A CA 1
ATOM 1723 C C . GLU A 1 211 ? 15.207 -0.569 -3.536 1.00 98.25 211 GLU A C 1
ATOM 1725 O O . GLU A 1 211 ? 16.228 -0.469 -4.216 1.00 98.25 211 GLU A O 1
ATOM 1730 N N . LEU A 1 212 ? 14.112 -1.192 -3.995 1.00 98.19 212 LEU A N 1
ATOM 1731 C CA . LEU A 1 212 ? 13.985 -1.733 -5.356 1.00 98.19 212 LEU A CA 1
ATOM 1732 C C . LEU A 1 212 ? 14.209 -0.644 -6.413 1.00 98.19 212 LEU A C 1
ATOM 1734 O O . LEU A 1 212 ? 15.075 -0.794 -7.280 1.00 98.19 212 LEU A O 1
ATOM 1738 N N . LEU A 1 213 ? 13.473 0.471 -6.327 1.00 98.19 213 LEU A N 1
ATOM 1739 C CA . LEU A 1 213 ? 13.590 1.586 -7.275 1.00 98.19 213 LEU A CA 1
ATOM 1740 C C . LEU A 1 213 ? 15.006 2.180 -7.279 1.00 98.19 213 LEU A C 1
ATOM 1742 O O . LEU A 1 213 ? 15.558 2.474 -8.340 1.00 98.19 213 LEU A O 1
ATOM 1746 N N . LYS A 1 214 ? 15.625 2.301 -6.102 1.00 98.44 214 LYS A N 1
ATOM 1747 C CA . LYS A 1 214 ? 16.996 2.795 -5.929 1.00 98.44 214 LYS A CA 1
ATOM 1748 C C . LYS A 1 214 ? 18.040 1.853 -6.536 1.00 98.44 214 LYS A C 1
ATOM 1750 O O . LYS A 1 214 ? 18.918 2.318 -7.263 1.00 98.44 214 LYS A O 1
ATOM 1755 N N . MET A 1 215 ? 17.933 0.544 -6.295 1.00 98.56 215 MET A N 1
ATOM 1756 C CA . MET A 1 215 ? 18.809 -0.458 -6.917 1.00 98.56 215 MET A CA 1
ATOM 1757 C C . MET A 1 215 ? 18.651 -0.471 -8.441 1.00 98.56 215 MET A C 1
ATOM 1759 O O . MET A 1 215 ? 19.660 -0.493 -9.151 1.00 98.56 215 MET A O 1
ATOM 1763 N N . ARG A 1 216 ? 17.415 -0.376 -8.958 1.00 98.38 216 ARG A N 1
ATOM 1764 C CA . ARG A 1 216 ? 17.169 -0.277 -10.404 1.00 98.38 216 ARG A CA 1
ATOM 1765 C C . ARG A 1 216 ? 17.790 0.989 -10.989 1.00 98.38 216 ARG A C 1
ATOM 1767 O O . ARG A 1 216 ? 18.537 0.892 -11.956 1.00 98.38 216 ARG A O 1
ATOM 1774 N N . ALA A 1 217 ? 17.577 2.151 -10.371 1.00 98.56 217 ALA A N 1
ATOM 1775 C CA . ALA A 1 217 ? 18.163 3.410 -10.829 1.00 98.56 217 ALA A CA 1
ATOM 1776 C C . ALA A 1 217 ? 19.700 3.346 -10.916 1.00 98.56 217 ALA A C 1
ATOM 1778 O O . ALA A 1 217 ? 20.286 3.847 -11.875 1.00 98.56 217 ALA A O 1
ATOM 1779 N N . MET A 1 218 ? 20.364 2.704 -9.949 1.00 98.56 218 MET A N 1
ATOM 1780 C CA . MET A 1 218 ? 21.819 2.498 -9.983 1.00 98.56 218 MET A CA 1
ATOM 1781 C C . MET A 1 218 ? 22.265 1.551 -11.110 1.00 98.56 218 MET A C 1
ATOM 1783 O O . MET A 1 218 ? 23.344 1.744 -11.675 1.00 98.56 218 MET A O 1
ATOM 1787 N N . ALA A 1 219 ? 21.460 0.539 -11.446 1.00 98.62 219 ALA A N 1
ATOM 1788 C CA . ALA A 1 219 ? 21.736 -0.363 -12.561 1.00 98.62 219 ALA A CA 1
ATOM 1789 C C . ALA A 1 219 ? 21.625 0.357 -13.918 1.00 98.62 219 ALA A C 1
ATOM 1791 O O . ALA A 1 219 ? 22.570 0.282 -14.705 1.00 98.62 219 ALA A O 1
ATOM 1792 N N . GLU A 1 220 ? 20.542 1.112 -14.142 1.00 98.38 220 GLU A N 1
ATOM 1793 C CA . GLU A 1 220 ? 20.322 1.897 -15.371 1.00 98.38 220 GLU A CA 1
ATOM 1794 C C . GLU A 1 220 ? 21.419 2.944 -15.593 1.00 98.38 220 GLU A C 1
ATOM 1796 O O . GLU A 1 220 ? 21.974 3.059 -16.684 1.00 98.38 220 GLU A O 1
ATOM 1801 N N . GLU A 1 221 ? 21.810 3.665 -14.537 1.00 98.62 221 GLU A N 1
ATOM 1802 C CA . GLU A 1 221 ? 22.874 4.671 -14.620 1.00 98.62 221 GLU A CA 1
ATOM 1803 C C . GLU A 1 221 ? 24.213 4.064 -15.045 1.00 98.62 221 GLU A C 1
ATOM 1805 O O . GLU A 1 221 ? 24.950 4.656 -15.835 1.00 98.62 221 GLU A O 1
ATOM 1810 N N . ARG A 1 222 ? 24.543 2.885 -14.504 1.00 98.69 222 ARG A N 1
ATOM 1811 C CA . ARG A 1 222 ? 25.774 2.168 -14.841 1.00 98.69 222 ARG A CA 1
ATOM 1812 C C . ARG A 1 222 ? 25.729 1.658 -16.278 1.00 98.69 222 ARG A C 1
ATOM 1814 O O . ARG A 1 222 ? 26.727 1.793 -16.976 1.00 98.69 222 ARG A O 1
ATOM 1821 N N . TYR A 1 223 ? 24.596 1.104 -16.708 1.00 98.69 223 TYR A N 1
ATOM 1822 C CA . TYR A 1 223 ? 24.408 0.624 -18.076 1.00 98.69 223 TYR A CA 1
ATOM 1823 C C . TYR A 1 223 ? 24.560 1.764 -19.091 1.00 98.69 223 TYR A C 1
ATOM 1825 O O . TYR A 1 223 ? 25.433 1.698 -19.956 1.00 98.69 223 TYR A O 1
ATOM 1833 N N . GLY A 1 224 ? 23.823 2.864 -18.909 1.00 98.69 224 GLY A N 1
ATOM 1834 C CA . GLY A 1 224 ? 23.891 4.015 -19.809 1.00 98.69 224 GLY A CA 1
ATOM 1835 C C . GLY A 1 224 ? 25.280 4.663 -19.878 1.00 98.69 224 GLY A C 1
ATOM 1836 O O . GLY A 1 224 ? 25.776 4.975 -20.961 1.00 98.69 224 GLY A O 1
ATOM 1837 N N . LYS A 1 225 ? 25.980 4.784 -18.738 1.00 98.62 225 LYS A N 1
ATOM 1838 C CA . LYS A 1 225 ? 27.370 5.279 -18.701 1.00 98.62 225 LYS A CA 1
ATOM 1839 C C . LYS A 1 225 ? 28.360 4.368 -19.424 1.00 98.62 225 LYS A C 1
ATOM 1841 O O . LYS A 1 225 ? 29.306 4.880 -20.030 1.00 98.62 225 LYS A O 1
ATOM 1846 N N . GLU A 1 226 ? 28.171 3.052 -19.370 1.00 98.62 226 GLU A N 1
ATOM 1847 C CA . GLU A 1 226 ? 29.040 2.116 -20.086 1.00 98.62 226 GLU A CA 1
ATOM 1848 C C . GLU A 1 226 ? 28.765 2.155 -21.597 1.00 98.62 226 GLU A C 1
ATOM 1850 O O . GLU A 1 226 ? 29.719 2.217 -22.367 1.00 98.62 226 GLU A O 1
ATOM 1855 N N . LEU A 1 227 ? 27.501 2.263 -22.034 1.00 98.44 227 LEU A N 1
ATOM 1856 C CA . LEU A 1 227 ? 27.150 2.471 -23.449 1.00 98.44 227 LEU A CA 1
ATOM 1857 C C . LEU A 1 227 ? 27.807 3.731 -24.038 1.00 98.44 227 LEU A C 1
ATOM 1859 O O . LEU A 1 227 ? 28.502 3.643 -25.051 1.00 98.44 227 LEU A O 1
ATOM 1863 N N . ILE A 1 228 ? 27.688 4.882 -23.360 1.00 98.50 228 ILE A N 1
ATOM 1864 C CA . ILE A 1 228 ? 28.371 6.135 -23.751 1.00 98.50 228 ILE A CA 1
ATOM 1865 C C . ILE A 1 228 ? 29.894 5.921 -23.837 1.00 98.50 228 ILE A C 1
ATOM 1867 O O . ILE A 1 228 ? 30.575 6.440 -24.725 1.00 98.50 228 ILE A O 1
ATOM 1871 N N . THR A 1 229 ? 30.455 5.142 -22.909 1.00 98.31 229 THR A N 1
ATOM 1872 C CA . THR A 1 229 ? 31.891 4.842 -22.865 1.00 98.31 229 THR A CA 1
ATOM 1873 C C . THR A 1 229 ? 32.331 3.945 -24.025 1.00 98.31 229 THR A C 1
ATOM 1875 O O . THR A 1 229 ? 33.405 4.176 -24.586 1.00 98.31 229 THR A O 1
ATOM 1878 N N . ILE A 1 230 ? 31.517 2.962 -24.414 1.00 98.00 230 ILE A N 1
ATOM 1879 C CA . ILE A 1 230 ? 31.753 2.088 -25.569 1.00 98.00 230 ILE A CA 1
ATOM 1880 C C . ILE A 1 230 ? 31.683 2.910 -26.860 1.00 98.00 230 ILE A C 1
ATOM 1882 O O . ILE A 1 230 ? 32.649 2.904 -27.627 1.00 98.00 230 ILE A O 1
ATOM 1886 N N . ALA A 1 231 ? 30.610 3.681 -27.064 1.00 97.06 231 ALA A N 1
ATOM 1887 C CA . ALA A 1 231 ? 30.406 4.526 -28.243 1.00 97.06 231 ALA A CA 1
ATOM 1888 C C . ALA A 1 231 ? 31.610 5.447 -28.516 1.00 97.06 231 ALA A C 1
ATOM 1890 O O . ALA A 1 231 ? 32.165 5.457 -29.618 1.00 97.06 231 ALA A O 1
ATOM 1891 N N . ARG A 1 232 ? 32.090 6.141 -27.474 1.00 95.19 232 ARG A N 1
ATOM 1892 C CA . ARG A 1 232 ? 33.222 7.080 -27.560 1.00 95.19 232 ARG A CA 1
ATOM 1893 C C . ARG A 1 232 ? 34.594 6.416 -27.719 1.00 95.19 232 ARG A C 1
ATOM 1895 O O . ARG A 1 232 ? 35.497 7.035 -28.277 1.00 95.19 232 ARG A O 1
ATOM 1902 N N . LYS A 1 233 ? 34.785 5.187 -27.222 1.00 95.50 233 LYS A N 1
ATOM 1903 C CA . LYS A 1 233 ? 36.046 4.425 -27.373 1.00 95.50 233 LYS A CA 1
ATOM 1904 C C . LYS A 1 233 ? 36.115 3.616 -28.670 1.00 95.50 233 LYS A C 1
ATOM 1906 O O . LYS A 1 233 ? 37.203 3.191 -29.056 1.00 95.50 233 LYS A O 1
ATOM 1911 N N . THR A 1 234 ? 34.980 3.374 -29.319 1.00 93.12 234 THR A N 1
ATOM 1912 C CA . THR A 1 234 ? 34.899 2.569 -30.541 1.00 93.12 234 THR A CA 1
ATOM 1913 C C . THR A 1 234 ? 35.594 3.275 -31.709 1.00 93.12 234 THR A C 1
ATOM 1915 O O . THR A 1 234 ? 35.469 4.485 -31.889 1.00 93.12 234 THR A O 1
ATOM 1918 N N . GLY A 1 235 ? 36.350 2.500 -32.497 1.00 86.75 235 GLY A N 1
ATOM 1919 C CA . GLY A 1 235 ? 37.206 2.977 -33.588 1.00 86.75 235 GLY A CA 1
ATOM 1920 C C . GLY A 1 235 ? 36.452 3.460 -34.839 1.00 86.75 235 GLY A C 1
ATOM 1921 O O . GLY A 1 235 ? 35.602 4.346 -34.769 1.00 86.75 235 GLY A O 1
ATOM 1922 N N . GLY A 1 236 ? 36.806 2.922 -36.013 1.00 85.50 236 GLY A N 1
ATOM 1923 C CA . GLY A 1 236 ? 36.175 3.286 -37.297 1.00 85.50 236 GLY A CA 1
ATOM 1924 C C . GLY A 1 236 ? 36.696 4.571 -37.960 1.00 85.50 236 GLY A C 1
ATOM 1925 O O . GLY A 1 236 ? 36.128 5.041 -38.940 1.00 85.50 236 GLY A O 1
ATOM 1926 N N . GLN A 1 237 ? 37.792 5.155 -37.462 1.00 88.12 237 GLN A N 1
ATOM 1927 C CA . GLN A 1 237 ? 38.394 6.354 -38.073 1.00 88.12 237 GLN A CA 1
ATOM 1928 C C . GLN A 1 237 ? 39.194 6.065 -39.353 1.00 88.12 237 GLN A C 1
ATOM 1930 O O . GLN A 1 237 ? 39.515 6.988 -40.093 1.00 88.12 237 GLN A O 1
ATOM 1935 N N . SER A 1 238 ? 39.525 4.797 -39.605 1.00 90.88 238 SER A N 1
ATOM 1936 C CA . SER A 1 238 ? 40.172 4.332 -40.837 1.00 90.88 238 SER A CA 1
ATOM 1937 C C . SER A 1 238 ? 39.188 3.958 -41.944 1.00 90.88 238 SER A C 1
ATOM 1939 O O . SER A 1 238 ? 39.625 3.778 -43.077 1.00 90.88 238 SER A O 1
ATOM 1941 N N . GLU A 1 239 ? 37.906 3.791 -41.609 1.00 94.50 239 GLU A N 1
ATOM 1942 C CA . GLU A 1 239 ? 36.864 3.468 -42.583 1.00 94.50 239 GLU A CA 1
ATOM 1943 C C . GLU A 1 239 ? 36.509 4.706 -43.415 1.00 94.50 239 GLU A C 1
ATOM 1945 O O . GLU A 1 239 ? 36.748 5.834 -42.974 1.00 94.50 239 GLU A O 1
ATOM 1950 N N . ILE A 1 240 ? 35.962 4.509 -44.613 1.00 92.81 240 ILE A N 1
ATOM 1951 C CA . ILE A 1 240 ? 35.616 5.585 -45.554 1.00 92.81 240 ILE A CA 1
ATOM 1952 C C . ILE A 1 240 ? 34.194 5.432 -46.117 1.00 92.81 240 ILE A C 1
ATOM 1954 O O . ILE A 1 240 ? 33.516 4.443 -45.863 1.00 92.81 240 ILE A O 1
ATOM 1958 N N . GLY A 1 241 ? 33.743 6.441 -46.867 1.00 94.75 241 GLY A N 1
ATOM 1959 C CA . GLY A 1 241 ? 32.511 6.364 -47.653 1.00 94.75 241 GLY A CA 1
ATOM 1960 C C . GLY A 1 241 ? 31.217 6.244 -46.840 1.00 94.75 241 GLY A C 1
ATOM 1961 O O . GLY A 1 241 ? 31.112 6.712 -45.702 1.00 94.75 241 GLY A O 1
ATOM 1962 N N . THR A 1 242 ? 30.223 5.636 -47.472 1.00 97.06 242 THR A N 1
ATOM 1963 C CA . THR A 1 242 ? 28.875 5.384 -46.957 1.00 97.06 242 THR A CA 1
ATOM 1964 C C . THR A 1 242 ? 28.873 4.338 -45.833 1.00 97.06 242 THR A C 1
ATOM 1966 O O . THR A 1 242 ? 28.132 4.484 -44.853 1.00 97.06 242 THR A O 1
ATOM 1969 N N . LEU A 1 243 ? 29.789 3.360 -45.868 1.00 96.06 243 LEU A N 1
ATOM 1970 C CA . LEU A 1 243 ? 29.990 2.423 -44.759 1.00 96.06 243 LEU A CA 1
ATOM 1971 C C . LEU A 1 243 ? 30.496 3.135 -43.495 1.00 96.06 243 LEU A C 1
ATOM 1973 O O . LEU A 1 243 ? 30.009 2.858 -42.394 1.00 96.06 243 LEU A O 1
ATOM 1977 N N . LYS A 1 244 ? 31.415 4.106 -43.629 1.00 96.19 244 LYS A N 1
ATOM 1978 C CA . LYS A 1 244 ? 31.839 4.944 -42.493 1.00 96.19 244 LYS A CA 1
ATOM 1979 C C . LYS A 1 244 ? 30.659 5.702 -41.889 1.00 96.19 244 LYS A C 1
ATOM 1981 O O . LYS A 1 244 ? 30.526 5.713 -40.668 1.00 96.19 244 LYS A O 1
ATOM 1986 N N . ALA A 1 245 ? 29.821 6.324 -42.722 1.00 96.62 245 ALA A N 1
ATOM 1987 C CA . ALA A 1 245 ? 28.657 7.077 -42.253 1.00 96.62 245 ALA A CA 1
ATOM 1988 C C . ALA A 1 245 ? 27.709 6.189 -41.427 1.00 96.62 245 ALA A C 1
ATOM 1990 O O . ALA A 1 245 ? 27.310 6.570 -40.327 1.00 96.62 245 ALA A O 1
ATOM 1991 N N . SER A 1 246 ? 27.454 4.966 -41.899 1.00 97.19 246 SER A N 1
ATOM 1992 C CA . SER A 1 246 ? 26.655 3.956 -41.190 1.00 97.19 246 SER A CA 1
ATOM 1993 C C . SER A 1 246 ? 27.269 3.562 -39.838 1.00 97.19 246 SER A C 1
ATOM 1995 O O . SER A 1 246 ? 26.576 3.487 -38.821 1.00 97.19 246 SER A O 1
ATOM 1997 N N . PHE A 1 247 ? 28.589 3.354 -39.791 1.00 97.12 247 PHE A N 1
ATOM 1998 C CA . PHE A 1 247 ? 29.291 2.983 -38.559 1.00 97.12 247 PHE A CA 1
ATOM 1999 C C . PHE A 1 247 ? 29.373 4.128 -37.535 1.00 97.12 247 PHE A C 1
ATOM 2001 O O . PHE A 1 247 ? 29.269 3.894 -36.328 1.00 97.12 247 PHE A O 1
ATOM 2008 N N . ASP A 1 248 ? 29.540 5.371 -37.989 1.00 96.88 248 ASP A N 1
ATOM 2009 C CA . ASP A 1 248 ? 29.502 6.536 -37.105 1.00 96.88 248 ASP A CA 1
ATOM 2010 C C . ASP A 1 248 ? 28.070 6.828 -36.610 1.00 96.88 248 ASP A C 1
ATOM 2012 O O . ASP A 1 248 ? 27.918 7.154 -35.432 1.00 96.88 248 ASP A O 1
ATOM 2016 N N . GLN A 1 249 ? 27.023 6.599 -37.418 1.00 97.75 249 GLN A N 1
ATOM 2017 C CA . GLN A 1 249 ? 25.623 6.681 -36.965 1.00 97.75 249 GLN A CA 1
ATOM 2018 C C . GLN A 1 249 ? 25.325 5.674 -35.843 1.00 97.75 249 GLN A C 1
ATOM 2020 O O . GLN A 1 249 ? 24.754 6.054 -34.821 1.00 97.75 249 GLN A O 1
ATOM 2025 N N . LEU A 1 250 ? 25.776 4.417 -35.963 1.00 97.69 250 LEU A N 1
ATOM 2026 C CA . LEU A 1 250 ? 25.647 3.417 -34.890 1.00 97.69 250 LEU A CA 1
ATOM 2027 C C . LEU A 1 250 ? 26.263 3.903 -33.566 1.00 97.69 250 LEU A C 1
ATOM 2029 O O . LEU A 1 250 ? 25.691 3.694 -32.496 1.00 97.69 250 LEU A O 1
ATOM 2033 N N . LYS A 1 251 ? 27.419 4.575 -33.625 1.00 97.69 251 LYS A N 1
ATOM 2034 C CA . LYS A 1 251 ? 28.077 5.137 -32.435 1.00 97.69 251 LYS A CA 1
ATOM 2035 C C . LYS A 1 251 ? 27.292 6.309 -31.845 1.00 97.69 251 LYS A C 1
ATOM 2037 O O . LYS A 1 251 ? 27.175 6.376 -30.624 1.00 97.69 251 LYS A O 1
ATOM 2042 N N . VAL A 1 252 ? 26.734 7.192 -32.678 1.00 97.75 252 VAL A N 1
ATOM 2043 C CA . VAL A 1 252 ? 25.862 8.290 -32.217 1.00 97.75 252 VAL A CA 1
ATOM 2044 C C . VAL A 1 252 ? 24.636 7.731 -31.495 1.00 97.75 252 VAL A C 1
ATOM 2046 O O . VAL A 1 252 ? 24.368 8.133 -30.365 1.00 97.75 252 VAL A O 1
ATOM 2049 N N . GLN A 1 253 ? 23.945 6.750 -32.079 1.00 98.44 253 GLN A N 1
ATOM 2050 C CA . GLN A 1 253 ? 22.735 6.194 -31.468 1.00 98.44 253 GLN A CA 1
ATOM 2051 C C . GLN A 1 253 ? 23.021 5.380 -30.204 1.00 98.44 253 GLN A C 1
ATOM 2053 O O . GLN A 1 253 ? 22.290 5.489 -29.224 1.00 98.44 253 GLN A O 1
ATOM 2058 N N . MET A 1 254 ? 24.145 4.661 -30.143 1.00 98.19 254 MET A N 1
ATOM 2059 C CA . MET A 1 254 ? 24.590 4.014 -28.904 1.00 98.19 254 MET A CA 1
ATOM 2060 C C . MET A 1 254 ? 24.890 5.027 -27.781 1.00 98.19 254 MET A C 1
ATOM 2062 O O . MET A 1 254 ? 24.625 4.747 -26.610 1.00 98.19 254 MET A O 1
ATOM 2066 N N . GLU A 1 255 ? 25.409 6.214 -28.114 1.00 98.19 255 GLU A N 1
ATOM 2067 C CA . GLU A 1 255 ? 25.570 7.305 -27.147 1.00 98.19 255 GLU A CA 1
ATOM 2068 C C . GLU A 1 255 ? 24.213 7.919 -26.743 1.00 98.19 255 GLU A C 1
ATOM 2070 O O . GLU A 1 255 ? 24.009 8.199 -25.559 1.00 98.19 255 GLU A O 1
ATOM 2075 N N . ASN A 1 256 ? 23.261 8.065 -27.671 1.00 98.50 256 ASN A N 1
ATOM 2076 C CA . ASN A 1 256 ? 21.898 8.535 -27.384 1.00 98.50 256 ASN A CA 1
ATOM 2077 C C . ASN A 1 256 ? 21.156 7.593 -26.422 1.00 98.50 256 ASN A C 1
ATOM 2079 O O . ASN A 1 256 ? 20.723 8.042 -25.359 1.00 98.50 256 ASN A O 1
ATOM 2083 N N . ILE A 1 257 ? 21.102 6.291 -26.726 1.00 98.69 257 ILE A N 1
ATOM 2084 C CA . ILE A 1 257 ? 20.537 5.243 -25.856 1.00 98.69 257 ILE A CA 1
ATOM 2085 C C . ILE A 1 257 ? 21.187 5.304 -24.467 1.00 98.69 257 ILE A C 1
ATOM 2087 O O . ILE A 1 257 ? 20.506 5.368 -23.442 1.00 98.69 257 ILE A O 1
ATOM 2091 N N . GLY A 1 258 ? 22.520 5.392 -24.408 1.00 98.69 258 GLY A N 1
ATOM 2092 C CA . GLY A 1 258 ? 23.230 5.510 -23.138 1.00 98.69 258 GLY A CA 1
ATOM 2093 C C . GLY A 1 258 ? 22.837 6.748 -22.315 1.00 98.69 258 GLY A C 1
ATOM 2094 O O . GLY A 1 258 ? 22.709 6.660 -21.091 1.00 98.69 258 GLY A O 1
ATOM 2095 N N . ASN A 1 259 ? 22.576 7.888 -22.962 1.00 98.62 259 ASN A N 1
ATOM 2096 C CA . ASN A 1 259 ? 22.051 9.084 -22.295 1.00 98.62 259 ASN A CA 1
ATOM 2097 C C . ASN A 1 259 ? 20.592 8.905 -21.829 1.00 98.62 259 ASN A C 1
ATOM 2099 O O . ASN A 1 259 ? 20.256 9.357 -20.731 1.00 98.62 259 ASN A O 1
ATOM 2103 N N . LEU A 1 260 ? 19.746 8.212 -22.600 1.00 98.62 260 LEU A N 1
ATOM 2104 C CA . LEU A 1 260 ? 18.360 7.909 -22.221 1.00 98.62 260 LEU A CA 1
ATOM 2105 C C . LEU A 1 260 ? 18.291 7.033 -20.958 1.00 98.62 260 LEU A C 1
ATOM 2107 O O . LEU A 1 260 ? 17.584 7.392 -20.017 1.00 98.62 260 LEU A O 1
ATOM 2111 N N . HIS A 1 261 ? 19.104 5.976 -20.846 1.00 98.69 261 HIS A N 1
ATOM 2112 C CA . HIS A 1 261 ? 19.179 5.168 -19.615 1.00 98.69 261 HIS A CA 1
ATOM 2113 C C . HIS A 1 261 ? 19.679 5.966 -18.394 1.00 98.69 261 HIS A C 1
ATOM 2115 O O . HIS A 1 261 ? 19.214 5.762 -17.267 1.00 98.69 261 HIS A O 1
ATOM 2121 N N . VAL A 1 262 ? 20.586 6.933 -18.588 1.00 98.69 262 VAL A N 1
ATOM 2122 C CA . VAL A 1 262 ? 20.992 7.859 -17.513 1.00 98.69 262 VAL A CA 1
ATOM 2123 C C . VAL A 1 262 ? 19.837 8.795 -17.118 1.00 98.69 262 VAL A C 1
ATOM 2125 O O . VAL A 1 262 ? 19.641 9.046 -15.926 1.00 98.69 262 VAL A O 1
ATOM 2128 N N . GLN A 1 263 ? 19.027 9.262 -18.073 1.00 98.44 263 GLN A N 1
ATOM 2129 C CA . GLN A 1 263 ? 17.812 10.035 -17.791 1.00 98.44 263 GLN A CA 1
ATOM 2130 C C . GLN A 1 263 ? 16.756 9.194 -17.050 1.00 98.44 263 GLN A C 1
ATOM 2132 O O . GLN A 1 263 ? 16.168 9.677 -16.080 1.00 98.44 263 GLN A O 1
ATOM 2137 N N . LEU A 1 264 ? 16.560 7.932 -17.445 1.00 98.44 264 LEU A N 1
ATOM 2138 C CA . LEU A 1 264 ? 15.676 6.971 -16.780 1.00 98.44 264 LEU A CA 1
ATOM 2139 C C . LEU A 1 264 ? 16.078 6.744 -15.317 1.00 98.44 264 LEU A C 1
ATOM 2141 O O . LEU A 1 264 ? 15.227 6.820 -14.430 1.00 98.44 264 LEU A O 1
ATOM 2145 N N . SER A 1 265 ? 17.375 6.578 -15.033 1.00 98.62 265 SER A N 1
ATOM 2146 C CA . SER A 1 265 ? 17.884 6.561 -13.653 1.00 98.62 265 SER A CA 1
ATOM 2147 C C . SER A 1 265 ? 17.493 7.822 -12.871 1.00 98.62 265 SER A C 1
ATOM 2149 O O . SER A 1 265 ? 17.080 7.736 -11.713 1.00 98.62 265 SER A O 1
ATOM 2151 N N . GLY A 1 266 ? 17.579 8.995 -13.509 1.00 98.25 266 GLY A N 1
ATOM 2152 C CA . GLY A 1 266 ? 17.124 10.265 -12.943 1.00 98.25 266 GLY A CA 1
ATOM 2153 C C . GLY A 1 266 ? 15.641 10.250 -12.563 1.00 98.25 266 GLY A C 1
ATOM 2154 O O . GLY A 1 266 ? 15.305 10.604 -11.436 1.00 98.25 266 GLY A O 1
ATOM 2155 N N . MET A 1 267 ? 14.766 9.776 -13.457 1.00 97.75 267 MET A N 1
ATOM 2156 C CA . MET A 1 267 ? 13.324 9.659 -13.188 1.00 97.75 267 MET A CA 1
ATOM 2157 C C . MET A 1 267 ? 13.041 8.698 -12.024 1.00 97.75 267 MET A C 1
ATOM 2159 O O . MET A 1 267 ? 12.360 9.070 -11.069 1.00 97.75 267 MET A O 1
ATOM 2163 N N . LEU A 1 268 ? 13.658 7.510 -12.024 1.00 98.19 268 LEU A N 1
ATOM 2164 C CA . LEU A 1 268 ? 13.521 6.532 -10.937 1.00 98.19 268 LEU A CA 1
ATOM 2165 C C . LEU A 1 268 ? 13.986 7.090 -9.577 1.00 98.19 268 LEU A C 1
ATOM 2167 O O . LEU A 1 268 ? 13.369 6.806 -8.551 1.00 98.19 268 LEU A O 1
ATOM 2171 N N . ARG A 1 269 ? 15.032 7.930 -9.546 1.00 98.31 269 ARG A N 1
ATOM 2172 C CA . ARG A 1 269 ? 15.493 8.624 -8.325 1.00 98.31 269 ARG A CA 1
ATOM 2173 C C . ARG A 1 269 ? 14.488 9.656 -7.798 1.00 98.31 269 ARG A C 1
ATOM 2175 O O . ARG A 1 269 ? 14.472 9.896 -6.590 1.00 98.31 269 ARG A O 1
ATOM 2182 N N . GLU A 1 270 ? 13.656 10.258 -8.646 1.00 97.31 270 GLU A N 1
ATOM 2183 C CA . GLU A 1 270 ? 12.564 11.121 -8.178 1.00 97.31 270 GLU A CA 1
ATOM 2184 C C . GLU A 1 270 ? 11.401 10.300 -7.599 1.00 97.31 270 GLU A C 1
ATOM 2186 O O . GLU A 1 270 ? 10.862 10.681 -6.559 1.00 97.31 270 GLU A O 1
ATOM 2191 N N . GLU A 1 271 ? 11.074 9.133 -8.169 1.00 96.62 271 GLU A N 1
ATOM 2192 C CA . GLU A 1 271 ? 10.080 8.221 -7.573 1.00 96.62 271 GLU A CA 1
ATOM 2193 C C . GLU A 1 271 ? 10.524 7.696 -6.195 1.00 96.62 271 GLU A C 1
ATOM 2195 O O . GLU A 1 271 ? 9.730 7.689 -5.252 1.00 96.62 271 GLU A O 1
ATOM 2200 N N . VAL A 1 272 ? 11.814 7.367 -6.030 1.00 98.19 272 VAL A N 1
ATOM 2201 C CA . VAL A 1 272 ? 12.426 7.035 -4.725 1.00 98.19 272 VAL A CA 1
ATOM 2202 C C . VAL A 1 272 ? 12.144 8.128 -3.686 1.00 98.19 272 VAL A C 1
ATOM 2204 O O . VAL A 1 272 ? 11.664 7.828 -2.592 1.00 98.19 272 VAL A O 1
ATOM 2207 N N . LYS A 1 273 ? 12.370 9.405 -4.026 1.00 97.44 273 LYS A N 1
ATOM 2208 C CA . LYS A 1 273 ? 12.112 10.536 -3.114 1.00 97.44 273 LYS A CA 1
ATOM 2209 C C . LYS A 1 273 ? 10.630 10.693 -2.774 1.00 97.44 273 LYS A C 1
ATOM 2211 O O . LYS A 1 273 ? 10.307 11.043 -1.639 1.00 97.44 273 LYS A O 1
ATOM 2216 N N . ARG A 1 274 ? 9.718 10.465 -3.728 1.00 96.19 274 ARG A N 1
ATOM 2217 C CA . ARG A 1 274 ? 8.267 10.524 -3.464 1.00 96.19 274 ARG A CA 1
ATOM 2218 C C . ARG A 1 274 ? 7.844 9.422 -2.493 1.00 96.19 274 ARG A C 1
ATOM 2220 O O . ARG A 1 274 ? 7.126 9.712 -1.536 1.00 96.19 274 ARG A O 1
ATOM 2227 N N . MET A 1 275 ? 8.346 8.200 -2.687 1.00 97.19 275 MET A N 1
ATOM 2228 C CA . MET A 1 275 ? 8.092 7.065 -1.795 1.00 97.19 275 MET A CA 1
ATOM 2229 C C . MET A 1 275 ? 8.648 7.309 -0.380 1.00 97.19 275 MET A C 1
ATOM 2231 O O . MET A 1 275 ? 7.951 7.067 0.607 1.00 97.19 275 MET A O 1
ATOM 2235 N N . GLU A 1 276 ? 9.859 7.867 -0.266 1.00 97.31 276 GLU A N 1
ATOM 2236 C CA . GLU A 1 276 ? 10.452 8.275 1.016 1.00 97.31 276 GLU A CA 1
ATOM 2237 C C . GLU A 1 276 ? 9.574 9.301 1.751 1.00 97.31 276 GLU A C 1
ATOM 2239 O O . GLU A 1 276 ? 9.227 9.112 2.922 1.00 97.31 276 GLU A O 1
ATOM 2244 N N . GLN A 1 277 ? 9.169 10.371 1.056 1.00 97.19 277 GLN A N 1
ATOM 2245 C CA . GLN A 1 277 ? 8.322 11.418 1.629 1.00 97.19 277 GLN A CA 1
ATOM 2246 C C . GLN A 1 277 ? 6.963 10.881 2.084 1.00 97.19 277 GLN A C 1
ATOM 2248 O O . GLN A 1 277 ? 6.494 11.261 3.157 1.00 97.19 277 GLN A O 1
ATOM 2253 N N . PHE A 1 278 ? 6.327 10.010 1.295 1.00 96.94 278 PHE A N 1
ATOM 2254 C CA . PHE A 1 278 ? 5.069 9.375 1.680 1.00 96.94 278 PHE A CA 1
ATOM 2255 C C . PHE A 1 278 ? 5.239 8.524 2.947 1.00 96.94 278 PHE A C 1
ATOM 2257 O O . PHE A 1 278 ? 4.506 8.713 3.920 1.00 96.94 278 PHE A O 1
ATOM 2264 N N . ARG A 1 279 ? 6.261 7.658 2.988 1.00 96.88 279 ARG A N 1
ATOM 2265 C CA . ARG A 1 279 ? 6.532 6.775 4.132 1.00 96.88 279 ARG A CA 1
ATOM 2266 C C . ARG A 1 279 ? 6.744 7.544 5.443 1.00 96.88 279 ARG A C 1
ATOM 2268 O O . ARG A 1 279 ? 6.279 7.099 6.498 1.00 96.88 279 ARG A O 1
ATOM 2275 N N . GLU A 1 280 ? 7.455 8.672 5.417 1.00 96.69 280 GLU A N 1
ATOM 2276 C CA . GLU A 1 280 ? 7.664 9.464 6.636 1.00 96.69 280 GLU A CA 1
ATOM 2277 C C . GLU A 1 280 ? 6.416 10.266 7.047 1.00 96.69 280 GLU A C 1
ATOM 2279 O O . GLU A 1 280 ? 6.171 10.397 8.246 1.00 96.69 280 GLU A O 1
ATOM 2284 N N . ARG A 1 281 ? 5.562 10.704 6.106 1.00 95.19 281 ARG A N 1
ATOM 2285 C CA . ARG A 1 281 ? 4.242 11.282 6.441 1.00 95.19 281 ARG A CA 1
ATOM 2286 C C . ARG A 1 281 ? 3.322 10.251 7.104 1.00 95.19 281 ARG A C 1
ATOM 2288 O O . ARG A 1 281 ? 2.736 10.552 8.141 1.00 95.19 281 ARG A O 1
ATOM 2295 N N . GLN A 1 282 ? 3.243 9.035 6.554 1.00 94.12 282 GLN A N 1
ATOM 2296 C CA . GLN A 1 282 ? 2.434 7.935 7.102 1.00 94.12 282 GLN A CA 1
ATOM 2297 C C . GLN A 1 282 ? 2.863 7.584 8.539 1.00 94.12 282 GLN A C 1
ATOM 2299 O O . GLN A 1 282 ? 2.041 7.462 9.443 1.00 94.12 282 GLN A O 1
ATOM 2304 N N . LYS A 1 283 ? 4.176 7.498 8.783 1.00 95.88 283 LYS A N 1
ATOM 2305 C CA . LYS A 1 283 ? 4.758 7.286 10.120 1.00 95.88 283 LYS A CA 1
ATOM 2306 C C . LYS A 1 283 ? 4.332 8.353 11.131 1.00 95.88 283 LYS A C 1
ATOM 2308 O O . LYS A 1 283 ? 4.012 8.003 12.265 1.00 95.88 283 LYS A O 1
ATOM 2313 N N . GLU A 1 284 ? 4.378 9.626 10.743 1.00 95.94 284 GLU A N 1
ATOM 2314 C CA . GLU A 1 284 ? 4.054 10.743 11.635 1.00 95.94 284 GLU A CA 1
ATOM 2315 C C . GLU A 1 284 ? 2.557 10.775 11.969 1.00 95.94 284 GLU A C 1
ATOM 2317 O O . GLU A 1 284 ? 2.192 10.898 13.139 1.00 95.94 284 GLU A O 1
ATOM 2322 N N . GLN A 1 285 ? 1.688 10.566 10.969 1.00 93.94 285 GLN A N 1
ATOM 2323 C CA . GLN A 1 285 ? 0.245 10.460 11.201 1.00 93.94 285 GLN A CA 1
ATOM 2324 C C . GLN A 1 285 ? -0.083 9.284 12.118 1.00 93.94 285 GLN A C 1
ATOM 2326 O O . GLN A 1 285 ? -0.720 9.494 13.148 1.00 93.94 285 GLN A O 1
ATOM 2331 N N . ARG A 1 286 ? 0.417 8.072 11.837 1.00 95.31 286 ARG A N 1
ATOM 2332 C CA . ARG A 1 286 ? 0.189 6.926 12.727 1.00 95.31 286 ARG A CA 1
ATOM 2333 C C . ARG A 1 286 ? 0.621 7.228 14.163 1.00 95.31 286 ARG A C 1
ATOM 2335 O O . ARG A 1 286 ? -0.191 7.071 15.069 1.00 95.31 286 ARG A O 1
ATOM 2342 N N . LYS A 1 287 ? 1.840 7.744 14.376 1.00 95.88 287 LYS A N 1
ATOM 2343 C CA . LYS A 1 287 ? 2.353 8.070 15.720 1.00 95.88 287 LYS A CA 1
ATOM 2344 C C . LYS A 1 287 ? 1.499 9.082 16.484 1.00 95.88 287 LYS A C 1
ATOM 2346 O O . LYS A 1 287 ? 1.382 8.980 17.706 1.00 95.88 287 LYS A O 1
ATOM 2351 N N . LYS A 1 288 ? 0.908 10.056 15.788 1.00 95.12 288 LYS A N 1
ATOM 2352 C CA . LYS A 1 288 ? 0.001 11.043 16.386 1.00 95.12 288 LYS A CA 1
ATOM 2353 C C . LYS A 1 288 ? -1.229 10.367 17.000 1.00 95.12 288 LYS A C 1
ATOM 2355 O O . LYS A 1 288 ? -1.552 10.660 18.149 1.00 95.12 288 LYS A O 1
ATOM 2360 N N . PHE A 1 289 ? -1.892 9.478 16.260 1.00 94.69 289 PHE A N 1
ATOM 2361 C CA . PHE A 1 289 ? -3.078 8.756 16.742 1.00 94.69 289 PHE A CA 1
ATOM 2362 C C . PHE A 1 289 ? -2.716 7.652 17.745 1.00 94.69 289 PHE A C 1
ATOM 2364 O O . PHE A 1 289 ? -3.404 7.493 18.751 1.00 94.69 289 PHE A O 1
ATOM 2371 N N . GLU A 1 290 ? -1.573 6.989 17.553 1.00 94.69 290 GLU A N 1
ATOM 2372 C CA . GLU A 1 290 ? -1.003 5.998 18.475 1.00 94.69 290 GLU A CA 1
ATOM 2373 C C . GLU A 1 290 ? -0.871 6.584 19.896 1.00 94.69 290 GLU A C 1
ATOM 2375 O O . GLU A 1 290 ? -1.438 6.061 20.857 1.00 94.69 290 GLU A O 1
ATOM 2380 N N . GLY A 1 291 ? -0.273 7.776 20.015 1.00 95.56 291 GLY A N 1
ATOM 2381 C CA . GLY A 1 291 ? -0.154 8.508 21.282 1.00 95.56 291 GLY A CA 1
ATOM 2382 C C . GLY A 1 291 ? -1.438 9.181 21.802 1.00 95.56 291 GLY A C 1
ATOM 2383 O O . GLY A 1 291 ? -1.401 9.801 22.873 1.00 95.56 291 GLY A O 1
ATOM 2384 N N . VAL A 1 292 ? -2.558 9.125 21.074 1.00 95.56 292 VAL A N 1
ATOM 2385 C CA . VAL A 1 292 ? -3.900 9.465 21.592 1.00 95.56 292 VAL A CA 1
ATOM 2386 C C . VAL A 1 292 ? -4.536 8.206 22.175 1.00 95.56 292 VAL A C 1
ATOM 2388 O O . VAL A 1 292 ? -4.908 8.205 23.350 1.00 95.56 292 VAL A O 1
ATOM 2391 N N . MET A 1 293 ? -4.564 7.120 21.401 1.00 96.06 293 MET A N 1
ATOM 2392 C CA . MET A 1 293 ? -5.178 5.854 21.794 1.00 96.06 293 MET A CA 1
ATOM 2393 C C . MET A 1 293 ? -4.524 5.248 23.046 1.00 96.06 293 MET A C 1
ATOM 2395 O O . MET A 1 293 ? -5.228 4.853 23.975 1.00 96.06 293 MET A O 1
ATOM 2399 N N . GLU A 1 294 ? -3.188 5.279 23.147 1.00 95.56 294 GLU A N 1
ATOM 2400 C CA . GLU A 1 294 ? -2.455 4.853 24.352 1.00 95.56 294 GLU A CA 1
ATOM 2401 C C . GLU A 1 294 ? -2.935 5.560 25.631 1.00 95.56 294 GLU A C 1
ATOM 2403 O O . GLU A 1 294 ? -3.032 4.942 26.695 1.00 95.56 294 GLU A O 1
ATOM 2408 N N . LYS A 1 295 ? -3.240 6.864 25.554 1.00 96.62 295 LYS A N 1
ATOM 2409 C CA . LYS A 1 295 ? -3.678 7.647 26.720 1.00 96.62 295 LYS A CA 1
ATOM 2410 C C . LYS A 1 295 ? -5.069 7.220 27.162 1.00 96.62 295 LYS A C 1
ATOM 2412 O O . LYS A 1 295 ? -5.261 6.952 28.347 1.00 96.62 295 LYS A O 1
ATOM 2417 N N . VAL A 1 296 ? -6.012 7.127 26.225 1.00 96.25 296 VAL A N 1
ATOM 2418 C CA . VAL A 1 296 ? -7.402 6.762 26.531 1.00 96.25 296 VAL A CA 1
ATOM 2419 C C . VAL A 1 296 ? -7.471 5.312 27.027 1.00 96.25 296 VAL A C 1
ATOM 2421 O O . VAL A 1 296 ? -8.067 5.060 28.074 1.00 96.25 296 VAL A O 1
ATOM 2424 N N . GLN A 1 297 ? -6.752 4.376 26.390 1.00 95.44 297 GLN A N 1
ATOM 2425 C CA . GLN A 1 297 ? -6.633 2.984 26.852 1.00 95.44 297 GLN A CA 1
ATOM 2426 C C . GLN A 1 297 ? -6.037 2.894 28.266 1.00 95.44 297 GLN A C 1
ATOM 2428 O O . GLN A 1 297 ? -6.568 2.194 29.129 1.00 95.44 297 GLN A O 1
ATOM 2433 N N . LYS A 1 298 ? -4.972 3.649 28.564 1.00 96.50 298 LYS A N 1
ATOM 2434 C CA . LYS A 1 298 ? -4.364 3.671 29.904 1.00 96.50 298 LYS A CA 1
ATOM 2435 C C . LYS A 1 298 ? -5.325 4.190 30.980 1.00 96.50 298 LYS A C 1
ATOM 2437 O O . LYS A 1 298 ? -5.305 3.682 32.104 1.00 96.50 298 LYS A O 1
ATOM 2442 N N . ILE A 1 299 ? -6.171 5.172 30.658 1.00 96.62 299 ILE A N 1
ATOM 2443 C CA . ILE A 1 299 ? -7.198 5.686 31.578 1.00 96.62 299 ILE A CA 1
ATOM 2444 C C . ILE A 1 299 ? -8.332 4.658 31.745 1.00 96.62 299 ILE A C 1
ATOM 2446 O O . ILE A 1 299 ? -8.679 4.357 32.888 1.00 96.62 299 ILE A O 1
ATOM 2450 N N . LYS A 1 300 ? -8.828 4.043 30.656 1.00 96.06 300 LYS A N 1
ATOM 2451 C CA . LYS A 1 300 ? -9.825 2.948 30.666 1.00 96.06 300 LYS A CA 1
ATOM 2452 C C . LYS A 1 300 ? -9.385 1.800 31.582 1.00 96.06 300 LYS A C 1
ATOM 2454 O O . LYS A 1 300 ? -10.101 1.450 32.518 1.00 96.06 300 LYS A O 1
ATOM 2459 N N . VAL A 1 301 ? -8.167 1.281 31.399 1.00 95.56 301 VAL A N 1
ATOM 2460 C CA . VAL A 1 301 ? -7.599 0.195 32.225 1.00 95.56 301 VAL A CA 1
ATOM 2461 C C . VAL A 1 301 ? -7.433 0.607 33.697 1.00 95.56 301 VAL A C 1
ATOM 2463 O O . VAL A 1 301 ? -7.666 -0.200 34.599 1.00 95.56 301 VAL A O 1
ATOM 2466 N N . SER A 1 302 ? -7.048 1.859 33.967 1.00 96.56 302 SER A N 1
ATOM 2467 C CA . SER A 1 302 ? -6.904 2.383 35.334 1.00 96.56 302 SER A CA 1
ATOM 2468 C C . SER A 1 302 ? -8.253 2.483 36.059 1.00 96.56 302 SER A C 1
ATOM 2470 O O . SER A 1 302 ? -8.401 1.987 37.180 1.00 96.56 302 SER A O 1
ATOM 2472 N N . LEU A 1 303 ? -9.264 3.065 35.403 1.00 96.31 303 LEU A N 1
ATOM 2473 C CA . LEU A 1 303 ? -10.613 3.198 35.955 1.00 96.31 303 LEU A CA 1
ATOM 2474 C C . LEU A 1 303 ? -11.315 1.843 36.092 1.00 96.31 303 LEU A C 1
ATOM 2476 O O . LEU A 1 303 ? -12.000 1.632 37.092 1.00 96.31 303 LEU A O 1
ATOM 2480 N N . TYR A 1 304 ? -11.078 0.892 35.184 1.00 96.06 304 TYR A N 1
ATOM 2481 C CA . TYR A 1 304 ? -11.564 -0.483 35.328 1.00 96.06 304 TYR A CA 1
ATOM 2482 C C . TYR A 1 304 ? -11.025 -1.134 36.609 1.00 96.06 304 TYR A C 1
ATOM 2484 O O . TYR A 1 304 ? -11.801 -1.581 37.454 1.00 96.06 304 TYR A O 1
ATOM 2492 N N . LYS A 1 305 ? -9.701 -1.094 36.824 1.00 95.75 305 LYS A N 1
ATOM 2493 C CA . LYS A 1 305 ? -9.064 -1.638 38.039 1.00 95.75 305 LYS A CA 1
ATOM 2494 C C . LYS A 1 305 ? -9.600 -0.982 39.317 1.00 95.75 305 LYS A C 1
ATOM 2496 O O . LYS A 1 305 ? -9.933 -1.688 40.266 1.00 95.75 305 LYS A O 1
ATOM 2501 N N . LYS A 1 306 ? -9.750 0.349 39.325 1.00 96.31 306 LYS A N 1
ATOM 2502 C CA . LYS A 1 306 ? -10.353 1.106 40.440 1.00 96.31 306 LYS A CA 1
ATOM 2503 C C . LYS A 1 306 ? -11.796 0.662 40.722 1.00 96.31 306 LYS A C 1
ATOM 2505 O O . LYS A 1 306 ? -12.170 0.491 41.880 1.00 96.31 306 LYS A O 1
ATOM 2510 N N . THR A 1 307 ? -12.588 0.451 39.671 1.00 96.75 307 THR A N 1
ATOM 2511 C CA . THR A 1 307 ? -14.000 0.050 39.760 1.00 96.75 307 THR A CA 1
ATOM 2512 C C . THR A 1 307 ? -14.145 -1.363 40.318 1.00 96.75 307 THR A C 1
ATOM 2514 O O . THR A 1 307 ? -14.910 -1.571 41.261 1.00 96.75 307 THR A O 1
ATOM 2517 N N . MET A 1 308 ? -13.343 -2.311 39.826 1.00 95.50 308 MET A N 1
ATOM 2518 C CA . MET A 1 308 ? -13.321 -3.693 40.319 1.00 95.50 308 MET A CA 1
ATOM 2519 C C . MET A 1 308 ? -12.871 -3.791 41.784 1.00 95.50 308 MET A C 1
ATOM 2521 O O . MET A 1 308 ? -13.398 -4.612 42.534 1.00 95.50 308 MET A O 1
ATOM 2525 N N . GLU A 1 309 ? -11.962 -2.924 42.233 1.00 96.06 309 GLU A N 1
ATOM 2526 C CA . GLU A 1 309 ? -11.562 -2.869 43.644 1.00 96.06 309 GLU A CA 1
ATOM 2527 C C . GLU A 1 309 ? -12.657 -2.262 44.541 1.00 96.06 309 GLU A C 1
ATOM 2529 O O . GLU A 1 309 ? -12.931 -2.779 45.628 1.00 96.06 309 GLU A O 1
ATOM 2534 N N . SER A 1 310 ? -13.374 -1.229 44.072 1.00 96.06 310 SER A N 1
ATOM 2535 C CA . SER A 1 310 ? -14.560 -0.736 44.790 1.00 96.06 310 SER A CA 1
ATOM 2536 C C . SER A 1 310 ? -15.701 -1.755 44.831 1.00 96.06 310 SER A C 1
ATOM 2538 O O . SER A 1 310 ? -16.361 -1.845 45.862 1.00 96.06 310 SER A O 1
ATOM 2540 N N . LYS A 1 311 ? -15.884 -2.574 43.783 1.00 96.56 311 LYS A N 1
ATOM 2541 C CA . LYS A 1 311 ? -16.850 -3.683 43.774 1.00 96.56 311 LYS A CA 1
ATOM 2542 C C . LYS A 1 311 ? -16.552 -4.678 44.898 1.00 96.56 311 LYS A C 1
ATOM 2544 O O . LYS A 1 311 ? -17.418 -4.930 45.728 1.00 96.56 311 LYS A O 1
ATOM 2549 N N . ARG A 1 312 ? -15.309 -5.171 44.980 1.00 96.31 312 ARG A N 1
ATOM 2550 C CA . ARG A 1 312 ? -14.860 -6.075 46.059 1.00 96.31 312 ARG A CA 1
ATOM 2551 C C . ARG A 1 312 ? -15.037 -5.457 47.444 1.00 96.31 312 ARG A C 1
ATOM 2553 O O . ARG A 1 312 ? -15.458 -6.136 48.375 1.00 96.31 312 ARG A O 1
ATOM 2560 N N . THR A 1 313 ? -14.726 -4.166 47.579 1.00 95.94 313 THR A N 1
ATOM 2561 C CA . THR A 1 313 ? -14.887 -3.430 48.841 1.00 95.94 313 THR A CA 1
ATOM 2562 C C . THR A 1 313 ? -16.358 -3.351 49.255 1.00 95.94 313 THR A C 1
ATOM 2564 O O . THR A 1 313 ? -16.674 -3.608 50.413 1.00 95.94 313 THR A O 1
ATOM 2567 N N . TYR A 1 314 ? -17.260 -3.038 48.322 1.00 96.56 314 TYR A N 1
ATOM 2568 C CA . TYR A 1 314 ? -18.706 -3.027 48.550 1.00 96.56 314 TYR A CA 1
ATOM 2569 C C . TYR A 1 314 ? -19.224 -4.420 48.934 1.00 96.56 314 TYR A C 1
ATOM 2571 O O . TYR A 1 314 ? -19.809 -4.567 50.002 1.00 96.56 314 TYR A O 1
ATOM 2579 N N . GLU A 1 315 ? -18.901 -5.459 48.156 1.00 95.31 315 GLU A N 1
ATOM 2580 C CA . GLU A 1 315 ? -19.273 -6.853 48.448 1.00 95.31 315 GLU A CA 1
ATOM 2581 C C . GLU A 1 315 ? -18.805 -7.314 49.839 1.00 95.31 315 GLU A C 1
ATOM 2583 O O . GLU A 1 315 ? -19.529 -8.024 50.539 1.00 95.31 315 GLU A O 1
ATOM 2588 N N . GLN A 1 316 ? -17.604 -6.907 50.261 1.00 95.44 316 GLN A N 1
ATOM 2589 C CA . GLN A 1 316 ? -17.078 -7.195 51.595 1.00 95.44 316 GLN A CA 1
ATOM 2590 C C . GLN A 1 316 ? -17.842 -6.436 52.694 1.00 95.44 316 GLN A C 1
ATOM 2592 O O . GLN A 1 316 ? -18.157 -7.016 53.732 1.00 95.44 316 GLN A O 1
ATOM 2597 N N . ARG A 1 317 ? -18.188 -5.162 52.472 1.00 94.56 317 ARG A N 1
ATOM 2598 C CA . ARG A 1 317 ? -18.951 -4.356 53.440 1.00 94.56 317 ARG A CA 1
ATOM 2599 C C . ARG A 1 317 ? -20.404 -4.799 53.579 1.00 94.56 317 ARG A C 1
ATOM 2601 O O . ARG A 1 317 ? -20.916 -4.762 54.693 1.00 94.56 317 ARG A O 1
ATOM 2608 N N . CYS A 1 318 ? -21.035 -5.274 52.506 1.00 93.88 318 CYS A N 1
ATOM 2609 C CA . CYS A 1 318 ? -22.347 -5.919 52.573 1.00 93.88 318 CYS A CA 1
ATOM 2610 C C . CYS A 1 318 ? -22.302 -7.159 53.475 1.00 93.88 318 CYS A C 1
ATOM 2612 O O . CYS A 1 318 ? -23.053 -7.222 54.441 1.00 93.88 318 CYS A O 1
ATOM 2614 N N . LYS A 1 319 ? -21.340 -8.071 53.264 1.00 95.06 319 LYS A N 1
ATOM 2615 C CA . LYS A 1 319 ? -21.166 -9.262 54.122 1.00 95.06 319 LYS A CA 1
ATOM 2616 C C . LYS A 1 319 ? -20.957 -8.901 55.596 1.00 95.06 319 LYS A C 1
ATOM 2618 O O . LYS A 1 319 ? -21.563 -9.510 56.470 1.00 95.06 319 LYS A O 1
ATOM 2623 N N . GLU A 1 320 ? -20.136 -7.888 55.883 1.00 93.62 320 GLU A N 1
ATOM 2624 C CA . GLU A 1 320 ? -19.919 -7.399 57.254 1.00 93.62 320 GLU A CA 1
ATOM 2625 C C . GLU A 1 320 ? -21.184 -6.791 57.888 1.00 93.62 320 GLU A C 1
ATOM 2627 O O . GLU A 1 320 ? -21.363 -6.890 59.106 1.00 93.62 320 GLU A O 1
ATOM 2632 N N . ALA A 1 321 ? -22.059 -6.169 57.090 1.00 92.94 321 ALA A N 1
ATOM 2633 C CA . ALA A 1 321 ? -23.359 -5.679 57.541 1.00 92.94 321 ALA A CA 1
ATOM 2634 C C . ALA A 1 321 ? -24.332 -6.840 57.807 1.00 92.94 321 ALA A C 1
ATOM 2636 O O . ALA A 1 321 ? -24.875 -6.916 58.910 1.00 92.94 321 ALA A O 1
ATOM 2637 N N . ASP A 1 322 ? -24.464 -7.788 56.876 1.00 93.25 322 ASP A N 1
ATOM 2638 C CA . ASP A 1 322 ? -25.312 -8.981 57.012 1.00 93.25 322 ASP A CA 1
ATOM 2639 C C . ASP A 1 322 ? -24.929 -9.805 58.257 1.00 93.25 322 ASP A C 1
ATOM 2641 O O . ASP A 1 322 ? -25.779 -10.177 59.070 1.00 93.25 322 ASP A O 1
ATOM 2645 N N . GLU A 1 323 ? -23.628 -10.033 58.478 1.00 93.25 323 GLU A N 1
ATOM 2646 C CA . GLU A 1 323 ? -23.113 -10.701 59.679 1.00 93.25 323 GLU A CA 1
ATOM 2647 C C . GLU A 1 323 ? -23.449 -9.941 60.973 1.00 93.25 323 GLU A C 1
ATOM 2649 O O . GLU A 1 323 ? -23.731 -10.559 62.007 1.00 93.25 323 GLU A O 1
ATOM 2654 N N . ALA A 1 324 ? -23.426 -8.605 60.941 1.00 91.69 324 ALA A N 1
ATOM 2655 C CA . ALA A 1 324 ? -23.761 -7.774 62.093 1.00 91.69 324 ALA A CA 1
ATOM 2656 C C . ALA A 1 324 ? -25.275 -7.736 62.377 1.00 91.69 324 ALA A C 1
ATOM 2658 O O . ALA A 1 324 ? -25.667 -7.660 63.544 1.00 91.69 324 ALA A O 1
ATOM 2659 N N . GLU A 1 325 ? -26.125 -7.850 61.355 1.00 90.38 325 GLU A N 1
ATOM 2660 C CA . GLU A 1 325 ? -27.579 -7.976 61.510 1.00 90.38 325 GLU A CA 1
ATOM 2661 C C . GLU A 1 325 ? -27.972 -9.362 62.042 1.00 90.38 325 GLU A C 1
ATOM 2663 O O . GLU A 1 325 ? -28.684 -9.454 63.046 1.00 90.38 325 GLU A O 1
ATOM 2668 N N . LEU A 1 326 ? -27.380 -10.437 61.509 1.00 90.94 326 LEU A N 1
ATOM 2669 C CA . LEU A 1 326 ? -27.507 -11.794 62.064 1.00 90.94 326 LEU A CA 1
ATOM 2670 C C . LEU A 1 326 ? -27.017 -11.881 63.521 1.00 90.94 326 LEU A C 1
ATOM 2672 O O . LEU A 1 326 ? -27.527 -12.677 64.317 1.00 90.94 326 LEU A O 1
ATOM 2676 N N . ALA A 1 327 ? -26.026 -11.070 63.905 1.00 88.94 327 ALA A N 1
ATOM 2677 C CA . ALA A 1 327 ? -25.592 -10.963 65.295 1.00 88.94 327 ALA A CA 1
ATOM 2678 C C . ALA A 1 327 ? -26.649 -10.294 66.194 1.00 88.94 327 ALA A C 1
ATOM 2680 O O . ALA A 1 327 ? -26.761 -10.687 67.356 1.00 88.94 327 ALA A O 1
ATOM 2681 N N . ILE A 1 328 ? -27.452 -9.348 65.684 1.00 86.94 328 ILE A N 1
ATOM 2682 C CA . ILE A 1 328 ? -28.589 -8.771 66.423 1.00 86.94 328 ILE A CA 1
ATOM 2683 C C . ILE A 1 328 ? -29.701 -9.807 66.611 1.00 86.94 328 ILE A C 1
ATOM 2685 O O . ILE A 1 328 ? -30.181 -9.961 67.733 1.00 86.94 328 ILE A O 1
ATOM 2689 N N . GLU A 1 329 ? -30.082 -10.559 65.575 1.00 86.56 329 GLU A N 1
ATOM 2690 C CA . GLU A 1 329 ? -31.112 -11.606 65.699 1.00 86.56 329 GLU A CA 1
ATOM 2691 C C . GLU A 1 329 ? -30.739 -12.671 66.741 1.00 86.56 329 GLU A C 1
ATOM 2693 O O . GLU A 1 329 ? -31.545 -13.031 67.607 1.00 86.56 329 GLU A O 1
ATOM 2698 N N . LYS A 1 330 ? -29.478 -13.123 66.724 1.00 87.06 330 LYS A N 1
ATOM 2699 C CA . LYS A 1 330 ? -28.937 -14.051 67.730 1.00 87.06 330 LYS A CA 1
ATOM 2700 C C . LYS A 1 330 ? -28.940 -13.439 69.132 1.00 87.06 330 LYS A C 1
ATOM 2702 O O . LYS A 1 330 ? -29.284 -14.129 70.093 1.00 87.06 330 LYS A O 1
ATOM 2707 N N . LEU A 1 331 ? -28.608 -12.152 69.264 1.00 85.75 331 LEU A N 1
ATOM 2708 C CA . LEU A 1 331 ? -28.653 -11.452 70.550 1.00 85.75 331 LEU A CA 1
ATOM 2709 C C . LEU A 1 331 ? -30.089 -11.370 71.090 1.00 85.75 331 LEU A C 1
ATOM 2711 O O . LEU A 1 331 ? -30.324 -11.736 72.237 1.00 85.75 331 LEU A O 1
ATOM 2715 N N . ASN A 1 332 ? -31.055 -10.981 70.254 1.00 80.88 332 ASN A N 1
ATOM 2716 C CA . ASN A 1 332 ? -32.479 -10.913 70.606 1.00 80.88 332 ASN A CA 1
ATOM 2717 C C . ASN A 1 332 ? -33.053 -12.279 71.026 1.00 80.88 332 ASN A C 1
ATOM 2719 O O . ASN A 1 332 ? -33.984 -12.340 71.825 1.00 80.88 332 ASN A O 1
ATOM 2723 N N . SER A 1 333 ? -32.472 -13.369 70.518 1.00 80.75 333 SER A N 1
ATOM 2724 C CA . SER A 1 333 ? -32.842 -14.752 70.851 1.00 80.75 333 SER A CA 1
ATOM 2725 C C . SER A 1 333 ? -32.204 -15.279 72.149 1.00 80.75 333 SER A C 1
ATOM 2727 O O . SER A 1 333 ? -32.494 -16.401 72.565 1.00 80.75 333 SER A O 1
ATOM 2729 N N . THR A 1 334 ? -31.317 -14.511 72.795 1.00 82.19 334 THR A N 1
ATOM 2730 C CA . THR A 1 334 ? -30.531 -14.959 73.957 1.00 82.19 334 THR A CA 1
ATOM 2731 C C . THR A 1 334 ? -31.134 -14.459 75.286 1.00 82.19 334 THR A C 1
ATOM 2733 O O . THR A 1 334 ? -31.332 -13.255 75.451 1.00 82.19 334 THR A O 1
ATOM 2736 N N . PRO A 1 335 ? -31.385 -15.326 76.291 1.00 74.31 335 PRO A N 1
ATOM 2737 C CA . PRO A 1 335 ? -31.836 -14.884 77.617 1.00 74.31 335 PRO A CA 1
ATOM 2738 C C . PRO A 1 335 ? -30.762 -14.086 78.386 1.00 74.31 335 PRO A C 1
ATOM 2740 O O . PRO A 1 335 ? -29.572 -14.368 78.271 1.00 74.31 335 PRO A O 1
ATOM 2743 N N . ASN A 1 336 ? -31.179 -13.143 79.244 1.00 75.88 336 ASN A N 1
ATOM 2744 C CA . ASN A 1 336 ? -30.312 -12.318 80.114 1.00 75.88 336 ASN A CA 1
ATOM 2745 C C . ASN A 1 336 ? -29.293 -11.389 79.404 1.00 75.88 336 ASN A C 1
ATOM 2747 O O . ASN A 1 336 ? -28.235 -11.082 79.957 1.00 75.88 336 ASN A O 1
ATOM 2751 N N . VAL A 1 337 ? -29.610 -10.873 78.212 1.00 75.00 337 VAL A N 1
ATOM 2752 C CA . VAL A 1 337 ? -28.792 -9.839 77.545 1.00 75.00 337 VAL A CA 1
ATOM 2753 C C . VAL A 1 337 ? -28.822 -8.519 78.322 1.00 75.00 337 VAL A C 1
ATOM 2755 O O . VAL A 1 337 ? -29.887 -8.002 78.659 1.00 75.00 337 VAL A O 1
ATOM 2758 N N . THR A 1 338 ? -27.651 -7.927 78.580 1.00 82.06 338 THR A N 1
ATOM 2759 C CA . THR A 1 338 ? -27.582 -6.608 79.232 1.00 82.06 338 THR A CA 1
ATOM 2760 C C . THR A 1 338 ? -27.875 -5.469 78.241 1.00 82.06 338 THR A C 1
ATOM 2762 O O . THR A 1 338 ? -27.427 -5.538 77.091 1.00 82.06 338 THR A O 1
ATOM 2765 N N . PRO A 1 339 ? -28.532 -4.364 78.662 1.00 80.00 339 PRO A N 1
ATOM 2766 C CA . PRO A 1 339 ? -28.825 -3.228 77.778 1.00 80.00 339 PRO A CA 1
ATOM 2767 C C . PRO A 1 339 ? -27.580 -2.681 77.065 1.00 80.00 339 PRO A C 1
ATOM 2769 O O . PRO A 1 339 ? -27.609 -2.414 75.869 1.00 80.00 339 PRO A O 1
ATOM 2772 N N . LYS A 1 340 ? -26.449 -2.628 77.780 1.00 82.94 340 LYS A N 1
ATOM 2773 C CA . LYS A 1 340 ? -25.155 -2.153 77.271 1.00 82.94 340 LYS A CA 1
ATOM 2774 C C . LYS A 1 340 ? -24.525 -3.081 76.219 1.00 82.94 340 LYS A C 1
ATOM 2776 O O . LYS A 1 340 ? -23.749 -2.617 75.388 1.00 82.94 340 LYS A O 1
ATOM 2781 N N . GLN A 1 341 ? -24.831 -4.383 76.238 1.00 81.12 341 GLN A N 1
ATOM 2782 C CA . GLN A 1 341 ? -24.445 -5.305 75.161 1.00 81.12 341 GLN A CA 1
ATOM 2783 C C . GLN A 1 341 ? -25.361 -5.156 73.942 1.00 81.12 341 GLN A C 1
ATOM 2785 O O . GLN A 1 341 ? -24.858 -5.165 72.822 1.00 81.12 341 GLN A O 1
ATOM 2790 N N . SER A 1 342 ? -26.668 -4.972 74.155 1.00 82.69 342 SER A N 1
ATOM 2791 C CA . SER A 1 342 ? -27.633 -4.723 73.074 1.00 82.69 342 SER A CA 1
ATOM 2792 C C . SER A 1 342 ? -27.299 -3.447 72.296 1.00 82.69 342 SER A C 1
ATOM 2794 O O . SER A 1 342 ? -27.061 -3.498 71.090 1.00 82.69 342 SER A O 1
ATOM 2796 N N . GLU A 1 343 ? -27.128 -2.332 73.010 1.00 87.31 343 GLU A N 1
ATOM 2797 C CA . GLU A 1 343 ? -26.751 -1.032 72.448 1.00 87.31 343 GLU A CA 1
ATOM 2798 C C . GLU A 1 343 ? -25.424 -1.100 71.670 1.00 87.31 343 GLU A C 1
ATOM 2800 O O . GLU A 1 343 ? -25.317 -0.582 70.560 1.00 87.31 343 GLU A O 1
ATOM 2805 N N . LYS A 1 344 ? -24.409 -1.798 72.204 1.00 88.94 344 LYS A N 1
ATOM 2806 C CA . LYS A 1 344 ? -23.118 -1.970 71.519 1.00 88.94 344 LYS A CA 1
ATOM 2807 C C . LYS A 1 344 ? -23.257 -2.738 70.199 1.00 88.94 344 LYS A C 1
ATOM 2809 O O . LYS A 1 344 ? -22.616 -2.361 69.218 1.00 88.94 344 LYS A O 1
ATOM 2814 N N . THR A 1 345 ? -24.059 -3.801 70.167 1.00 85.06 345 THR A N 1
ATOM 2815 C CA . THR A 1 345 ? -24.264 -4.617 68.959 1.00 85.06 345 THR A CA 1
ATOM 2816 C C . THR A 1 345 ? -25.095 -3.865 67.917 1.00 85.06 345 THR A C 1
ATOM 2818 O O . THR A 1 345 ? -24.710 -3.846 66.750 1.00 85.06 345 THR A O 1
ATOM 2821 N N . GLN A 1 346 ? -26.150 -3.152 68.334 1.00 88.69 346 GLN A N 1
ATOM 2822 C CA . GLN A 1 346 ? -26.927 -2.271 67.452 1.00 88.69 346 GLN A CA 1
ATOM 2823 C C . GLN A 1 346 ? -26.072 -1.152 66.844 1.00 88.69 346 GLN A C 1
ATOM 2825 O O . GLN A 1 346 ? -26.107 -0.944 65.632 1.00 88.69 346 GLN A O 1
ATOM 2830 N N . ASN A 1 347 ? -25.247 -0.480 67.653 1.00 91.25 347 ASN A N 1
ATOM 2831 C CA . ASN A 1 347 ? -24.337 0.557 67.163 1.00 91.25 347 ASN A CA 1
ATOM 2832 C C . ASN A 1 347 ? -23.301 -0.001 66.173 1.00 91.25 347 ASN A C 1
ATOM 2834 O O . ASN A 1 347 ? -23.005 0.661 65.179 1.00 91.25 347 ASN A O 1
ATOM 2838 N N . LYS A 1 348 ? -22.792 -1.226 66.390 1.00 91.25 348 LYS A N 1
ATOM 2839 C CA . LYS A 1 348 ? -21.889 -1.885 65.431 1.00 91.25 348 LYS A CA 1
ATOM 2840 C C . LYS A 1 348 ? -22.598 -2.196 64.108 1.00 91.25 348 LYS A C 1
ATOM 2842 O O . LYS A 1 348 ? -22.051 -1.871 63.062 1.00 91.25 348 LYS A O 1
ATOM 2847 N N . ALA A 1 349 ? -23.794 -2.786 64.136 1.00 91.56 349 ALA A N 1
ATOM 2848 C CA . ALA A 1 349 ? -24.525 -3.105 62.907 1.00 91.56 349 ALA A CA 1
ATOM 2849 C C . ALA A 1 349 ? -24.887 -1.846 62.113 1.00 91.56 349 ALA A C 1
ATOM 2851 O O . ALA A 1 349 ? -24.690 -1.814 60.901 1.00 91.56 349 ALA A O 1
ATOM 2852 N N . LYS A 1 350 ? -25.311 -0.773 62.798 1.00 93.62 350 LYS A N 1
ATOM 2853 C CA . LYS A 1 350 ? -25.518 0.529 62.157 1.00 93.62 350 LYS A CA 1
ATOM 2854 C C . LYS A 1 350 ? -24.234 1.029 61.485 1.00 93.62 350 LYS A C 1
ATOM 2856 O O . LYS A 1 350 ? -24.278 1.400 60.322 1.00 93.62 350 LYS A O 1
ATOM 2861 N N . GLN A 1 351 ? -23.092 0.977 62.175 1.00 94.94 351 GLN A N 1
ATOM 2862 C CA . GLN A 1 351 ? -21.805 1.389 61.607 1.00 94.94 351 GLN A CA 1
ATOM 2863 C C . GLN A 1 351 ? -21.397 0.549 60.381 1.00 94.94 351 GLN A C 1
ATOM 2865 O O . GLN A 1 351 ? -20.874 1.103 59.416 1.00 94.94 351 GLN A O 1
ATOM 2870 N N . CYS A 1 352 ? -21.637 -0.766 60.398 1.00 93.62 352 CYS A N 1
ATOM 2871 C CA . CYS A 1 352 ? -21.399 -1.636 59.243 1.00 93.62 352 CYS A CA 1
ATOM 2872 C C . CYS A 1 352 ? -22.324 -1.278 58.067 1.00 93.62 352 CYS A C 1
ATOM 2874 O O . CYS A 1 352 ? -21.844 -1.172 56.942 1.00 93.62 352 CYS A O 1
ATOM 2876 N N . ARG A 1 353 ? -23.612 -1.013 58.329 1.00 93.75 353 ARG A N 1
ATOM 2877 C CA . ARG A 1 353 ? -24.597 -0.608 57.315 1.00 93.75 353 ARG A CA 1
ATOM 2878 C C . ARG A 1 353 ? -24.267 0.758 56.701 1.00 93.75 353 ARG A C 1
ATOM 2880 O O . ARG A 1 353 ? -24.187 0.862 55.481 1.00 93.75 353 ARG A O 1
ATOM 2887 N N . ASP A 1 354 ? -23.990 1.770 57.525 1.00 95.19 354 ASP A N 1
ATOM 2888 C CA . ASP A 1 354 ? -23.541 3.098 57.074 1.00 95.19 354 ASP A CA 1
ATOM 2889 C C . ASP A 1 354 ? -22.263 2.955 56.206 1.00 95.19 354 ASP A C 1
ATOM 2891 O O . ASP A 1 354 ? -22.171 3.499 55.106 1.00 95.19 354 ASP A O 1
ATOM 2895 N N . GLY A 1 355 ? -21.313 2.116 56.642 1.00 94.94 355 GLY A N 1
ATOM 2896 C CA . GLY A 1 355 ? -20.079 1.811 55.911 1.00 94.94 355 GLY A CA 1
ATOM 2897 C C . GLY A 1 355 ? -20.238 0.950 54.647 1.00 94.94 355 GLY A C 1
ATOM 2898 O O . GLY A 1 355 ? -19.282 0.870 53.869 1.00 94.94 355 GLY A O 1
ATOM 2899 N N . ALA A 1 356 ? -21.395 0.313 54.438 1.00 95.69 356 ALA A N 1
ATOM 2900 C CA . ALA A 1 356 ? -21.773 -0.348 53.190 1.00 95.69 356 ALA A CA 1
ATOM 2901 C C . ALA A 1 356 ? -22.422 0.650 52.216 1.00 95.69 356 ALA A C 1
ATOM 2903 O O . ALA A 1 356 ? -22.057 0.658 51.044 1.00 95.69 356 ALA A O 1
ATOM 2904 N N . MET A 1 357 ? -23.275 1.560 52.704 1.00 95.81 357 MET A N 1
ATOM 2905 C CA . MET A 1 357 ? -23.861 2.646 51.900 1.00 95.81 357 MET A CA 1
ATOM 2906 C C . MET A 1 357 ? -22.792 3.614 51.356 1.00 95.81 357 MET A C 1
ATOM 2908 O O . MET A 1 357 ? -22.852 4.024 50.196 1.00 95.81 357 MET A O 1
ATOM 2912 N N . ASP A 1 358 ? -21.766 3.938 52.150 1.00 96.00 358 ASP A N 1
ATOM 2913 C CA . ASP A 1 358 ? -20.621 4.731 51.673 1.00 96.00 358 ASP A CA 1
ATOM 2914 C C . ASP A 1 358 ? -19.823 3.996 50.575 1.00 96.00 358 ASP A C 1
ATOM 2916 O O . ASP A 1 358 ? -19.384 4.611 49.597 1.00 96.00 358 ASP A O 1
ATOM 2920 N N . ALA A 1 359 ? -19.652 2.674 50.707 1.00 95.81 359 ALA A N 1
ATOM 2921 C CA . ALA A 1 359 ? -18.969 1.848 49.711 1.00 95.81 359 ALA A CA 1
ATOM 2922 C C . ALA A 1 359 ? -19.792 1.706 48.418 1.00 95.81 359 ALA A C 1
ATOM 2924 O O . ALA A 1 359 ? -19.225 1.776 47.329 1.00 95.81 359 ALA A O 1
ATOM 2925 N N . GLU A 1 360 ? -21.116 1.581 48.533 1.00 96.50 360 GLU A N 1
ATOM 2926 C CA . GLU A 1 360 ? -22.069 1.565 47.419 1.00 96.50 360 GLU A CA 1
ATOM 2927 C C . GLU A 1 360 ? -21.975 2.846 46.597 1.00 96.50 360 GLU A C 1
ATOM 2929 O O . GLU A 1 360 ? -21.704 2.805 45.397 1.00 96.50 360 GLU A O 1
ATOM 2934 N N . LYS A 1 361 ? -22.095 4.001 47.262 1.00 97.00 361 LYS A N 1
ATOM 2935 C CA . LYS A 1 361 ? -21.982 5.314 46.626 1.00 97.00 361 LYS A CA 1
ATOM 2936 C C . LYS A 1 361 ? -20.646 5.473 45.902 1.00 97.00 361 LYS A C 1
ATOM 2938 O O . LYS A 1 361 ? -20.613 5.947 44.768 1.00 97.00 361 LYS A O 1
ATOM 2943 N N . GLN A 1 362 ? -19.545 5.045 46.523 1.00 96.88 362 GLN A N 1
ATOM 2944 C CA . GLN A 1 362 ? -18.225 5.095 45.896 1.00 96.88 362 GLN A CA 1
ATOM 2945 C C . GLN A 1 362 ? -18.103 4.138 44.698 1.00 96.88 362 GLN A C 1
ATOM 2947 O O . GLN A 1 362 ? -17.436 4.483 43.718 1.00 96.88 362 GLN A O 1
ATOM 2952 N N . TYR A 1 363 ? -18.735 2.963 44.750 1.00 97.56 363 TYR A N 1
ATOM 2953 C CA . TYR A 1 363 ? -18.775 2.025 43.631 1.00 97.56 363 TYR A CA 1
ATOM 2954 C C . TYR A 1 363 ? -19.607 2.584 42.467 1.00 97.56 363 TYR A C 1
ATOM 2956 O O . TYR A 1 363 ? -19.092 2.636 41.353 1.00 97.56 363 TYR A O 1
ATOM 2964 N N . MET A 1 364 ? -20.806 3.124 42.719 1.00 96.56 364 MET A N 1
ATOM 2965 C CA . MET A 1 364 ? -21.631 3.788 41.697 1.00 96.56 364 MET A CA 1
ATOM 2966 C C . MET A 1 364 ? -20.886 4.940 41.009 1.00 96.56 364 MET A C 1
ATOM 2968 O O . MET A 1 364 ? -20.797 4.964 39.785 1.00 96.56 364 MET A O 1
ATOM 2972 N N . THR A 1 365 ? -20.239 5.831 41.772 1.00 97.56 365 THR A N 1
ATOM 2973 C CA . THR A 1 365 ? -19.412 6.911 41.196 1.00 97.56 365 THR A CA 1
ATOM 2974 C C . THR A 1 365 ? -18.254 6.378 40.339 1.00 97.56 365 THR A C 1
ATOM 2976 O O . THR A 1 365 ? -17.861 7.016 39.362 1.00 97.56 365 THR A O 1
ATOM 2979 N N . ASN A 1 366 ? -17.682 5.217 40.676 1.00 96.62 366 ASN A N 1
ATOM 2980 C CA . ASN A 1 366 ? -16.643 4.593 39.854 1.00 96.62 366 ASN A CA 1
ATOM 2981 C C . ASN A 1 366 ? -17.218 3.961 38.574 1.00 96.62 366 ASN A C 1
ATOM 2983 O O . ASN A 1 366 ? -16.582 4.088 37.532 1.00 96.62 366 ASN A O 1
ATOM 2987 N N . ILE A 1 367 ? -18.415 3.360 38.622 1.00 96.69 367 ILE A N 1
ATOM 2988 C CA . ILE A 1 367 ? -19.129 2.858 37.433 1.00 96.69 367 ILE A CA 1
ATOM 2989 C C . ILE A 1 367 ? -19.421 4.006 36.459 1.00 96.69 367 ILE A C 1
ATOM 2991 O O . ILE A 1 367 ? -19.094 3.892 35.283 1.00 96.69 367 ILE A O 1
ATOM 2995 N N . GLU A 1 368 ? -19.960 5.132 36.936 1.00 96.69 368 GLU A N 1
ATOM 2996 C CA . GLU A 1 368 ? -20.231 6.318 36.103 1.00 96.69 368 GLU A CA 1
ATOM 2997 C C . GLU A 1 368 ? -18.953 6.855 35.429 1.00 96.69 368 GLU A C 1
ATOM 2999 O O . GLU A 1 368 ? -18.950 7.200 34.247 1.00 96.69 368 GLU A O 1
ATOM 3004 N N . GLN A 1 369 ? -17.835 6.889 36.166 1.00 97.19 369 GLN A N 1
ATOM 3005 C CA . GLN A 1 369 ? -16.526 7.268 35.619 1.00 97.19 369 GLN A CA 1
ATOM 3006 C C . GLN A 1 369 ? -16.007 6.253 34.590 1.00 97.19 369 GLN A C 1
ATOM 3008 O O . GLN A 1 369 ? -15.401 6.656 33.596 1.00 97.19 369 GLN A O 1
ATOM 3013 N N . LEU A 1 370 ? -16.234 4.956 34.820 1.00 96.44 370 LEU A N 1
ATOM 3014 C CA . LEU A 1 370 ? -15.822 3.875 33.926 1.00 96.44 370 LEU A CA 1
ATOM 3015 C C . LEU A 1 370 ? -16.624 3.868 32.620 1.00 96.44 370 LEU A C 1
ATOM 3017 O O . LEU A 1 370 ? -16.038 3.708 31.552 1.00 96.44 370 LEU A O 1
ATOM 3021 N N . ASP A 1 371 ? -17.938 4.068 32.685 1.00 95.06 371 ASP A N 1
ATOM 3022 C CA . ASP A 1 371 ? -18.774 4.107 31.486 1.00 95.06 371 ASP A CA 1
ATOM 3023 C C . ASP A 1 371 ? -18.475 5.349 30.636 1.00 95.06 371 ASP A C 1
ATOM 3025 O O . ASP A 1 371 ? -18.338 5.251 29.418 1.00 95.06 371 ASP A O 1
ATOM 3029 N N . LYS A 1 372 ? -18.225 6.502 31.271 1.00 96.69 372 LYS A N 1
ATOM 3030 C CA . LYS A 1 372 ? -17.803 7.707 30.547 1.00 96.69 372 LYS A CA 1
ATOM 3031 C C . LYS A 1 372 ? -16.497 7.502 29.766 1.00 96.69 372 LYS A C 1
ATOM 3033 O O . LYS A 1 372 ? -16.435 7.881 28.598 1.00 96.69 372 LYS A O 1
ATOM 3038 N N . ILE A 1 373 ? -15.466 6.896 30.372 1.00 96.94 373 ILE A N 1
ATOM 3039 C CA . ILE A 1 373 ? -14.214 6.613 29.644 1.00 96.94 373 ILE A CA 1
ATOM 3040 C C . ILE A 1 373 ? -14.392 5.493 28.608 1.00 96.94 373 ILE A C 1
ATOM 3042 O O . ILE A 1 373 ? -13.691 5.499 27.602 1.00 96.94 373 ILE A O 1
ATOM 3046 N N . ARG A 1 374 ? -15.326 4.551 28.813 1.00 94.94 374 ARG A N 1
ATOM 3047 C CA . ARG A 1 374 ? -15.672 3.525 27.817 1.00 94.94 374 ARG A CA 1
ATOM 3048 C C . ARG A 1 374 ? -16.215 4.178 26.545 1.00 94.94 374 ARG A C 1
ATOM 3050 O O . ARG A 1 374 ? -15.674 3.919 25.478 1.00 94.94 374 ARG A O 1
ATOM 3057 N N . GLN A 1 375 ? -17.198 5.070 26.665 1.00 94.56 375 GLN A N 1
ATOM 3058 C CA . GLN A 1 375 ? -17.772 5.796 25.523 1.00 94.56 375 GLN A CA 1
ATOM 3059 C C . GLN A 1 375 ? -16.730 6.688 24.815 1.00 94.56 375 GLN A C 1
ATOM 3061 O O . GLN A 1 375 ? -16.660 6.718 23.585 1.00 94.56 375 GLN A O 1
ATOM 3066 N N . GLU A 1 376 ? -15.875 7.384 25.579 1.00 95.88 376 GLU A N 1
ATOM 3067 C CA . GLU A 1 376 ? -14.763 8.182 25.034 1.00 95.88 376 GLU A CA 1
ATOM 3068 C C . GLU A 1 376 ? -13.755 7.304 24.271 1.00 95.88 376 GLU A C 1
ATOM 3070 O O . GLU A 1 376 ? -13.305 7.671 23.184 1.00 95.88 376 GLU A O 1
ATOM 3075 N N . TRP A 1 377 ? -13.434 6.124 24.809 1.00 95.25 377 TRP A N 1
ATOM 3076 C CA . TRP A 1 377 ? -12.560 5.137 24.178 1.00 95.25 377 TRP A CA 1
ATOM 3077 C C . TRP A 1 377 ? -13.163 4.566 22.896 1.00 95.25 377 TRP A C 1
ATOM 3079 O O . TRP A 1 377 ? -12.469 4.531 21.888 1.00 95.25 377 TRP A O 1
ATOM 3089 N N . GLU A 1 378 ? -14.442 4.184 22.903 1.00 90.75 378 GLU A N 1
ATOM 3090 C CA . GLU A 1 378 ? -15.150 3.653 21.728 1.00 90.75 378 GLU A CA 1
ATOM 3091 C C . GLU A 1 378 ? -15.171 4.682 20.590 1.00 90.75 378 GLU A C 1
ATOM 3093 O O . GLU A 1 378 ? -14.754 4.377 19.473 1.00 90.75 378 GLU A O 1
ATOM 3098 N N . THR A 1 379 ? -15.533 5.931 20.900 1.00 92.75 379 THR A N 1
ATOM 3099 C CA . THR A 1 379 ? -15.559 7.039 19.928 1.00 92.75 379 THR A CA 1
ATOM 3100 C C . THR A 1 379 ? -14.159 7.350 19.383 1.00 92.75 379 THR A C 1
ATOM 3102 O O . THR A 1 379 ? -13.974 7.551 18.182 1.00 92.75 379 THR A O 1
ATOM 3105 N N . THR A 1 380 ? -13.144 7.362 20.255 1.00 94.25 380 THR A N 1
ATOM 3106 C CA . THR A 1 380 ? -11.744 7.586 19.852 1.00 94.25 380 THR A CA 1
ATOM 3107 C C . THR A 1 380 ? -11.223 6.439 18.987 1.00 94.25 380 THR A C 1
ATOM 3109 O O . THR A 1 380 ? -10.469 6.677 18.042 1.00 94.25 380 THR A O 1
ATOM 3112 N N . HIS A 1 381 ? -11.616 5.201 19.293 1.00 92.06 381 HIS A N 1
ATOM 3113 C CA . HIS A 1 381 ? -11.203 4.016 18.557 1.00 92.06 381 HIS A CA 1
ATOM 3114 C C . HIS A 1 381 ? -11.825 3.977 17.158 1.00 92.06 381 HIS A C 1
ATOM 3116 O O . HIS A 1 381 ? -11.078 3.780 16.205 1.00 92.06 381 HIS A O 1
ATOM 3122 N N . GLU A 1 382 ? -13.130 4.244 17.018 1.00 88.69 382 GLU A N 1
ATOM 3123 C CA . GLU A 1 382 ? -13.821 4.324 15.718 1.00 88.69 382 GLU A CA 1
ATOM 3124 C C . GLU A 1 382 ? -13.147 5.356 14.801 1.00 88.69 382 GLU A C 1
ATOM 3126 O O . GLU A 1 382 ? -12.642 4.995 13.739 1.00 88.69 382 GLU A O 1
ATOM 3131 N N . CYS A 1 383 ? -12.987 6.596 15.280 1.00 92.19 383 CYS A N 1
ATOM 3132 C CA . CYS A 1 383 ? -12.306 7.665 14.542 1.00 92.19 383 CYS A CA 1
ATOM 3133 C C . CYS A 1 383 ? -10.841 7.320 14.190 1.00 92.19 383 CYS A C 1
ATOM 3135 O O . CYS A 1 383 ? -10.330 7.687 13.130 1.00 92.19 383 CYS A O 1
ATOM 3137 N N . THR A 1 384 ? -10.139 6.590 15.065 1.00 93.38 384 THR A N 1
ATOM 3138 C CA . THR A 1 384 ? -8.769 6.125 14.786 1.00 93.38 384 THR A CA 1
ATOM 3139 C C . THR A 1 384 ? -8.749 5.041 13.706 1.00 93.38 384 THR A C 1
ATOM 3141 O O . THR A 1 384 ? -7.849 5.052 12.867 1.00 93.38 384 THR A O 1
ATOM 3144 N N . CYS A 1 385 ? -9.728 4.132 13.691 1.00 90.69 385 CYS A N 1
ATOM 3145 C CA . CYS A 1 385 ? -9.834 3.080 12.680 1.00 90.69 385 CYS A CA 1
ATOM 3146 C C . CYS A 1 385 ? -10.147 3.660 11.296 1.00 90.69 385 CYS A C 1
ATOM 3148 O O . CYS A 1 385 ? -9.473 3.291 10.341 1.00 90.69 385 CYS A O 1
ATOM 3150 N N . GLU A 1 386 ? -11.055 4.635 11.195 1.00 89.94 386 GLU A N 1
ATOM 3151 C CA . GLU A 1 386 ? -11.342 5.368 9.947 1.00 89.94 386 GLU A CA 1
ATOM 3152 C C . GLU A 1 386 ? -10.071 6.035 9.376 1.00 89.94 386 GLU A C 1
ATOM 3154 O O . GLU A 1 386 ? -9.734 5.887 8.201 1.00 89.94 386 GLU A O 1
ATOM 3159 N N . VAL A 1 387 ? -9.278 6.697 10.228 1.00 93.69 387 VAL A N 1
ATOM 3160 C CA . VAL A 1 387 ? -7.995 7.309 9.830 1.00 93.69 387 VAL A CA 1
ATOM 3161 C C . VAL A 1 387 ? -6.918 6.271 9.473 1.00 93.69 387 VAL A C 1
ATOM 3163 O O . VAL A 1 387 ? -5.995 6.564 8.704 1.00 93.69 387 VAL A O 1
ATOM 3166 N N . PHE A 1 388 ? -6.982 5.067 10.040 1.00 94.75 388 PHE A N 1
ATOM 3167 C CA . PHE A 1 388 ? -6.070 3.968 9.716 1.00 94.75 388 PHE A CA 1
ATOM 3168 C C . PHE A 1 388 ? -6.459 3.265 8.410 1.00 94.75 388 PHE A C 1
ATOM 3170 O O . PHE A 1 388 ? -5.559 2.908 7.652 1.00 94.75 388 PHE A O 1
ATOM 3177 N N . GLN A 1 389 ? -7.756 3.153 8.111 1.00 91.44 389 GLN A N 1
ATOM 3178 C CA . GLN A 1 389 ? -8.275 2.691 6.825 1.00 91.44 389 GLN A CA 1
ATOM 3179 C C . GLN A 1 389 ? -7.809 3.615 5.694 1.00 91.44 389 GLN A C 1
ATOM 3181 O O . GLN A 1 389 ? -7.088 3.162 4.809 1.00 91.44 389 GLN A O 1
ATOM 3186 N N . GLN A 1 390 ? -8.052 4.928 5.801 1.00 93.94 390 GLN A N 1
ATOM 3187 C CA . GLN A 1 390 ? -7.601 5.896 4.790 1.00 93.94 390 GLN A CA 1
ATOM 3188 C C . GLN A 1 390 ? -6.076 5.852 4.560 1.00 93.94 390 GLN A C 1
ATOM 3190 O O . GLN A 1 390 ? -5.606 5.949 3.429 1.00 93.94 390 GLN A O 1
ATOM 3195 N N . GLN A 1 391 ? -5.275 5.668 5.618 1.00 94.88 391 GLN A N 1
ATOM 3196 C CA . GLN A 1 391 ? -3.815 5.518 5.492 1.00 94.88 391 GLN A CA 1
ATOM 3197 C C . GLN A 1 391 ? -3.379 4.242 4.763 1.00 94.88 391 GLN A C 1
ATOM 3199 O O . GLN A 1 391 ? -2.253 4.189 4.254 1.00 94.88 391 GLN A O 1
ATOM 3204 N N . GLU A 1 392 ? -4.217 3.210 4.765 1.00 95.31 392 GLU A N 1
ATOM 3205 C CA . GLU A 1 392 ? -3.984 1.950 4.073 1.00 95.31 392 GLU A CA 1
ATOM 3206 C C . GLU A 1 392 ? -4.469 2.028 2.617 1.00 95.31 392 GLU A C 1
ATOM 3208 O O . GLU A 1 392 ? -3.727 1.615 1.724 1.00 95.31 392 GLU A O 1
ATOM 3213 N N . ASP A 1 393 ? -5.607 2.676 2.358 1.00 94.25 393 ASP A N 1
ATOM 3214 C CA . ASP A 1 393 ? -6.113 2.973 1.011 1.00 94.25 393 ASP A CA 1
ATOM 3215 C C . ASP A 1 393 ? -5.139 3.870 0.230 1.00 94.25 393 ASP A C 1
ATOM 3217 O O . ASP A 1 393 ? -4.755 3.558 -0.903 1.00 94.25 393 ASP A O 1
ATOM 3221 N N . ASP A 1 394 ? -4.645 4.944 0.859 1.00 96.00 394 ASP A N 1
ATOM 3222 C CA . ASP A 1 394 ? -3.595 5.811 0.311 1.00 96.00 394 ASP A CA 1
ATOM 3223 C C . ASP A 1 394 ? -2.337 4.998 -0.041 1.00 96.00 394 ASP A C 1
ATOM 3225 O O . ASP A 1 394 ? -1.730 5.186 -1.100 1.00 96.00 394 ASP A O 1
ATOM 3229 N N . ARG A 1 395 ? -1.940 4.065 0.838 1.00 97.62 395 ARG A N 1
ATOM 3230 C CA . ARG A 1 395 ? -0.749 3.220 0.660 1.00 97.62 395 ARG A CA 1
ATOM 3231 C C . ARG A 1 395 ? -0.907 2.262 -0.517 1.00 97.62 395 ARG A C 1
ATOM 3233 O O . ARG A 1 395 ? 0.029 2.131 -1.308 1.00 97.62 395 ARG A O 1
ATOM 3240 N N . ILE A 1 396 ? -2.057 1.597 -0.627 1.00 96.50 396 ILE A N 1
ATOM 3241 C CA . ILE A 1 396 ? -2.372 0.671 -1.721 1.00 96.50 396 ILE A CA 1
ATOM 3242 C C . ILE A 1 396 ? -2.349 1.428 -3.051 1.00 96.50 396 ILE A C 1
ATOM 3244 O O . ILE A 1 396 ? -1.628 1.029 -3.969 1.00 96.50 396 ILE A O 1
ATOM 3248 N N . ASN A 1 397 ? -3.044 2.565 -3.128 1.00 95.12 397 ASN A N 1
ATOM 3249 C CA . ASN A 1 397 ? -3.094 3.395 -4.330 1.00 95.12 397 ASN A CA 1
ATOM 3250 C C . ASN A 1 397 ? -1.707 3.912 -4.746 1.00 95.12 397 ASN A C 1
ATOM 3252 O O . ASN A 1 397 ? -1.334 3.809 -5.916 1.00 95.12 397 ASN A O 1
ATOM 3256 N N . ILE A 1 398 ? -0.906 4.419 -3.803 1.00 95.75 398 ILE A N 1
ATOM 3257 C CA . ILE A 1 398 ? 0.440 4.938 -4.093 1.00 95.75 398 ILE A CA 1
ATOM 3258 C C . ILE A 1 398 ? 1.392 3.830 -4.555 1.00 95.75 398 ILE A C 1
ATOM 3260 O O . ILE A 1 398 ? 2.139 4.045 -5.510 1.00 95.75 398 ILE A O 1
ATOM 3264 N N . LEU A 1 399 ? 1.359 2.640 -3.945 1.00 96.50 399 LEU A N 1
ATOM 3265 C CA . LEU A 1 399 ? 2.195 1.520 -4.390 1.00 96.50 399 LEU A CA 1
ATOM 3266 C C . LEU A 1 399 ? 1.768 0.989 -5.760 1.00 96.50 399 LEU A C 1
ATOM 3268 O O . LEU A 1 399 ? 2.632 0.798 -6.616 1.00 96.50 399 LEU A O 1
ATOM 3272 N N . ARG A 1 400 ? 0.460 0.826 -6.006 1.00 96.94 400 ARG A N 1
ATOM 3273 C CA . ARG A 1 400 ? -0.069 0.431 -7.322 1.00 96.94 400 ARG A CA 1
ATOM 3274 C C . ARG A 1 400 ? 0.390 1.404 -8.407 1.00 96.94 400 ARG A C 1
ATOM 3276 O O . ARG A 1 400 ? 0.927 0.985 -9.430 1.00 96.94 400 ARG A O 1
ATOM 3283 N N . ASN A 1 401 ? 0.249 2.705 -8.154 1.00 94.88 401 ASN A N 1
ATOM 3284 C CA . ASN A 1 401 ? 0.649 3.746 -9.096 1.00 94.88 401 ASN A CA 1
ATOM 3285 C C . ASN A 1 401 ? 2.175 3.800 -9.290 1.00 94.88 401 ASN A C 1
ATOM 3287 O O . ASN A 1 401 ? 2.629 4.001 -10.413 1.00 94.88 401 ASN A O 1
ATOM 3291 N N . ALA A 1 402 ? 2.980 3.568 -8.246 1.00 95.69 402 ALA A N 1
ATOM 3292 C CA . ALA A 1 402 ? 4.439 3.507 -8.363 1.00 95.69 402 ALA A CA 1
ATOM 3293 C C . ALA A 1 402 ? 4.914 2.318 -9.221 1.00 95.69 402 ALA A C 1
ATOM 3295 O O . ALA A 1 402 ? 5.829 2.475 -10.029 1.00 95.69 402 ALA A O 1
ATOM 3296 N N . ILE A 1 403 ? 4.277 1.148 -9.084 1.00 96.75 403 ILE A N 1
ATOM 3297 C CA . ILE A 1 403 ? 4.540 -0.029 -9.929 1.00 96.75 403 ILE A CA 1
ATOM 3298 C C . ILE A 1 403 ? 4.125 0.259 -11.380 1.00 96.75 403 ILE A C 1
ATOM 3300 O O . ILE A 1 403 ? 4.909 0.035 -12.298 1.00 96.75 403 ILE A O 1
ATOM 3304 N N . TRP A 1 404 ? 2.940 0.837 -11.593 1.00 96.38 404 TRP A N 1
ATOM 3305 C CA . TRP A 1 404 ? 2.443 1.207 -12.923 1.00 96.38 404 TRP A CA 1
ATOM 3306 C C . TRP A 1 404 ? 3.367 2.202 -13.645 1.00 96.38 404 TRP A C 1
ATOM 3308 O O . TRP A 1 404 ? 3.761 1.988 -14.790 1.00 96.38 404 TRP A O 1
ATOM 3318 N N . VAL A 1 405 ? 3.779 3.272 -12.956 1.00 95.00 405 VAL A N 1
ATOM 3319 C CA . VAL A 1 405 ? 4.722 4.275 -13.481 1.00 95.00 405 VAL A CA 1
ATOM 3320 C C . VAL A 1 405 ? 6.090 3.656 -13.779 1.00 95.00 405 VAL A C 1
ATOM 3322 O O . VAL A 1 405 ? 6.685 3.973 -14.807 1.00 95.00 405 VAL A O 1
ATOM 3325 N N . HIS A 1 406 ? 6.569 2.731 -12.940 1.00 96.44 406 HIS A N 1
ATOM 3326 C CA . HIS A 1 406 ? 7.795 1.977 -13.204 1.00 96.44 406 HIS A CA 1
ATOM 3327 C C . HIS A 1 406 ? 7.700 1.176 -14.511 1.00 96.44 406 HIS A C 1
ATOM 3329 O O . HIS A 1 406 ? 8.565 1.328 -15.372 1.00 96.44 406 HIS A O 1
ATOM 3335 N N . CYS A 1 407 ? 6.638 0.385 -14.697 1.00 97.25 407 CYS A N 1
ATOM 3336 C CA . CYS A 1 407 ? 6.405 -0.365 -15.934 1.00 97.25 407 CYS A CA 1
ATOM 3337 C C . CYS A 1 407 ? 6.363 0.561 -17.159 1.00 97.25 407 CYS A C 1
ATOM 3339 O O . CYS A 1 407 ? 7.084 0.322 -18.123 1.00 97.25 407 CYS A O 1
ATOM 3341 N N . ASN A 1 408 ? 5.620 1.670 -17.090 1.00 96.38 408 ASN A N 1
ATOM 3342 C CA . ASN A 1 408 ? 5.510 2.624 -18.199 1.00 96.38 408 ASN A CA 1
ATOM 3343 C C . ASN A 1 408 ? 6.848 3.280 -18.562 1.00 96.38 408 ASN A C 1
ATOM 3345 O O . ASN A 1 408 ? 7.133 3.477 -19.742 1.00 96.38 408 ASN A O 1
ATOM 3349 N N . HIS A 1 409 ? 7.683 3.610 -17.571 1.00 96.94 409 HIS A N 1
ATOM 3350 C CA . HIS A 1 409 ? 9.020 4.147 -17.821 1.00 96.94 409 HIS A CA 1
ATOM 3351 C C . HIS A 1 409 ? 9.915 3.158 -18.577 1.00 96.94 409 HIS A C 1
ATOM 3353 O O . HIS A 1 409 ? 10.653 3.583 -19.464 1.00 96.94 409 HIS A O 1
ATOM 3359 N N . PHE A 1 410 ? 9.833 1.862 -18.264 1.00 97.50 410 PHE A N 1
ATOM 3360 C CA . PHE A 1 410 ? 10.592 0.831 -18.972 1.00 97.50 410 PHE A CA 1
ATOM 3361 C C . PHE A 1 410 ? 10.034 0.537 -20.366 1.00 97.50 410 PHE A C 1
ATOM 3363 O O . PHE A 1 410 ? 10.813 0.501 -21.313 1.00 97.50 410 PHE A O 1
ATOM 3370 N N . SER A 1 411 ? 8.712 0.443 -20.534 1.00 97.50 411 SER A N 1
ATOM 3371 C CA . SER A 1 411 ? 8.094 0.283 -21.860 1.00 97.50 411 SER A CA 1
ATOM 3372 C C . SER A 1 411 ? 8.445 1.446 -22.796 1.00 97.50 411 SER A C 1
ATOM 3374 O O . SER A 1 411 ? 8.808 1.232 -23.949 1.00 97.50 411 SER A O 1
ATOM 3376 N N . MET A 1 412 ? 8.419 2.682 -22.284 1.00 96.75 412 MET A N 1
ATOM 3377 C CA . MET A 1 412 ? 8.835 3.883 -23.018 1.00 96.75 412 MET A CA 1
ATOM 3378 C C . MET A 1 412 ? 10.334 3.883 -23.365 1.00 96.75 412 MET A C 1
ATOM 3380 O O . MET A 1 412 ? 10.717 4.458 -24.379 1.00 96.75 412 MET A O 1
ATOM 3384 N N . GLN A 1 413 ? 11.190 3.262 -22.545 1.00 97.56 413 GLN A N 1
ATOM 3385 C CA . GLN A 1 413 ? 12.610 3.110 -22.873 1.00 97.56 413 GLN A CA 1
ATOM 3386 C C . GLN A 1 413 ? 12.796 2.137 -24.044 1.00 97.56 413 GLN A C 1
ATOM 3388 O O . GLN A 1 413 ? 13.497 2.477 -24.988 1.00 97.56 413 GLN A O 1
ATOM 3393 N N . CYS A 1 414 ? 12.103 0.992 -24.035 1.00 97.69 414 CYS A N 1
ATOM 3394 C CA . CYS A 1 414 ? 12.172 0.016 -25.126 1.00 97.69 414 CYS A CA 1
ATOM 3395 C C . CYS A 1 414 ? 11.770 0.612 -26.484 1.00 97.69 414 CYS A C 1
ATOM 3397 O O . CYS A 1 414 ? 12.457 0.367 -27.469 1.00 97.69 414 CYS A O 1
ATOM 3399 N N . VAL A 1 415 ? 10.710 1.431 -26.531 1.00 98.38 415 VAL A N 1
ATOM 3400 C CA . VAL A 1 415 ? 10.287 2.120 -27.768 1.00 98.38 415 VAL A CA 1
ATOM 3401 C C . VAL A 1 415 ? 11.380 3.063 -28.283 1.00 98.38 415 VAL A C 1
ATOM 3403 O O . VAL A 1 415 ? 11.704 3.038 -29.464 1.00 98.38 415 VAL A O 1
ATOM 3406 N N . LYS A 1 416 ? 12.001 3.856 -27.404 1.00 97.69 416 LYS A N 1
ATOM 3407 C CA . LYS A 1 416 ? 13.059 4.799 -27.805 1.00 97.69 416 LYS A CA 1
ATOM 3408 C C . LYS A 1 416 ? 14.349 4.120 -28.247 1.00 97.69 416 LYS A C 1
ATOM 3410 O O . LYS A 1 416 ? 15.051 4.648 -29.108 1.00 97.69 416 LYS A O 1
ATOM 3415 N N . ASP A 1 417 ? 14.686 2.988 -27.635 1.00 98.06 417 ASP A N 1
ATOM 3416 C CA . ASP A 1 417 ? 15.848 2.200 -28.040 1.00 98.06 417 ASP A CA 1
ATOM 3417 C C . ASP A 1 417 ? 15.637 1.631 -29.450 1.00 98.06 417 ASP A C 1
ATOM 3419 O O . ASP A 1 417 ? 16.557 1.670 -30.266 1.00 98.06 417 ASP A O 1
ATOM 3423 N N . ASP A 1 418 ? 14.419 1.170 -29.758 1.00 98.50 418 ASP A N 1
ATOM 3424 C CA . ASP A 1 418 ? 14.040 0.700 -31.092 1.00 98.50 418 ASP A CA 1
ATOM 3425 C C . ASP A 1 418 ? 14.089 1.830 -32.136 1.00 98.50 418 ASP A C 1
ATOM 3427 O O . ASP A 1 418 ? 14.807 1.698 -33.127 1.00 98.50 418 ASP A O 1
ATOM 3431 N N . GLU A 1 419 ? 13.470 2.988 -31.856 1.00 98.31 419 GLU A N 1
ATOM 3432 C CA . GLU A 1 419 ? 13.566 4.209 -32.682 1.00 98.31 419 GLU A CA 1
ATOM 3433 C C . GLU A 1 419 ? 15.033 4.567 -33.005 1.00 98.31 419 GLU A C 1
ATOM 3435 O O . GLU A 1 419 ? 15.392 4.797 -34.164 1.00 98.31 419 GLU A O 1
ATOM 3440 N N . CYS A 1 420 ? 15.914 4.543 -31.995 1.00 98.38 420 CYS A N 1
ATOM 3441 C CA . CYS A 1 420 ? 17.346 4.795 -32.172 1.00 98.38 420 CYS A CA 1
ATOM 3442 C C . CYS A 1 420 ? 18.023 3.762 -33.091 1.00 98.38 420 CYS A C 1
ATOM 3444 O O . CYS A 1 420 ? 18.933 4.118 -33.841 1.00 98.38 420 CYS A O 1
ATOM 3446 N N . TYR A 1 421 ? 17.619 2.488 -33.056 1.00 98.25 421 TYR A N 1
ATOM 3447 C CA . TYR A 1 421 ? 18.171 1.459 -33.943 1.00 98.25 421 TYR A CA 1
ATOM 3448 C C . TYR A 1 421 ? 17.580 1.490 -35.358 1.00 98.25 421 TYR A C 1
ATOM 3450 O O . TYR A 1 421 ? 18.299 1.135 -36.297 1.00 98.25 421 TYR A O 1
ATOM 3458 N N . GLU A 1 422 ? 16.341 1.947 -35.551 1.00 98.44 422 GLU A N 1
ATOM 3459 C CA . GLU A 1 422 ? 15.804 2.226 -36.891 1.00 98.44 422 GLU A CA 1
ATOM 3460 C C . GLU A 1 422 ? 16.561 3.378 -37.569 1.00 98.44 422 GLU A C 1
ATOM 3462 O O . GLU A 1 422 ? 16.930 3.265 -38.739 1.00 98.44 422 GLU A O 1
ATOM 3467 N N . GLU A 1 423 ? 16.933 4.434 -36.832 1.00 98.25 423 GLU A N 1
ATOM 3468 C CA . GLU A 1 423 ? 17.799 5.500 -37.366 1.00 98.25 423 GLU A CA 1
ATOM 3469 C C . GLU A 1 423 ? 19.176 4.989 -37.838 1.00 98.25 423 GLU A C 1
ATOM 3471 O O . GLU A 1 423 ? 19.781 5.582 -38.734 1.00 98.25 423 GLU A O 1
ATOM 3476 N N . VAL A 1 424 ? 19.700 3.901 -37.258 1.00 98.38 424 VAL A N 1
ATOM 3477 C CA . VAL A 1 424 ? 20.931 3.255 -37.754 1.00 98.38 424 VAL A CA 1
ATOM 3478 C C . VAL A 1 424 ? 20.656 2.475 -39.039 1.00 98.38 424 VAL A C 1
ATOM 3480 O O . VAL A 1 424 ? 21.444 2.563 -39.983 1.00 98.38 424 VAL A O 1
ATOM 3483 N N . ARG A 1 425 ? 19.548 1.725 -39.093 1.00 98.69 425 ARG A N 1
ATOM 3484 C CA . ARG A 1 425 ? 19.167 0.914 -40.261 1.00 98.69 425 ARG A CA 1
ATOM 3485 C C . ARG A 1 425 ? 18.896 1.785 -41.487 1.00 98.69 425 ARG A C 1
ATOM 3487 O O . ARG A 1 425 ? 19.464 1.507 -42.538 1.00 98.69 425 ARG A O 1
ATOM 3494 N N . ALA A 1 426 ? 18.173 2.892 -41.330 1.00 98.25 426 ALA A N 1
ATOM 3495 C CA . ALA A 1 426 ? 17.892 3.839 -42.411 1.00 98.25 426 ALA A CA 1
ATOM 3496 C C . ALA A 1 426 ? 19.164 4.441 -43.050 1.00 98.25 426 ALA A C 1
ATOM 3498 O O . ALA A 1 426 ? 19.207 4.676 -44.256 1.00 98.25 426 ALA A O 1
ATOM 3499 N N . VAL A 1 427 ? 20.230 4.670 -42.269 1.00 98.06 427 VAL A N 1
ATOM 3500 C CA . VAL A 1 427 ? 21.532 5.099 -42.821 1.00 98.06 427 VAL A CA 1
ATOM 3501 C C . VAL A 1 427 ? 22.271 3.927 -43.475 1.00 98.06 427 VAL A C 1
ATOM 3503 O O . VAL A 1 427 ? 22.877 4.105 -44.530 1.00 98.06 427 VAL A O 1
ATOM 3506 N N . LEU A 1 428 ? 22.192 2.726 -42.894 1.00 97.25 428 LEU A N 1
ATOM 3507 C CA . LEU A 1 428 ? 22.826 1.518 -43.432 1.00 97.25 428 LEU A CA 1
ATOM 3508 C C . LEU A 1 428 ? 22.233 1.079 -44.784 1.00 97.25 428 LEU A C 1
ATOM 3510 O O . LEU A 1 428 ? 22.966 0.583 -45.636 1.00 97.25 428 LEU A O 1
ATOM 3514 N N . GLU A 1 429 ? 20.940 1.311 -45.017 1.00 97.88 429 GLU A N 1
ATOM 3515 C CA . GLU A 1 429 ? 20.276 1.104 -46.315 1.00 97.88 429 GLU A CA 1
ATOM 3516 C C . GLU A 1 429 ? 20.847 1.989 -47.438 1.00 97.88 429 GLU A C 1
ATOM 3518 O O . GLU A 1 429 ? 20.733 1.646 -48.614 1.00 97.88 429 GLU A O 1
ATOM 3523 N N . MET A 1 430 ? 21.507 3.098 -47.087 1.00 96.62 430 MET A N 1
ATOM 3524 C CA . MET A 1 430 ? 22.192 4.001 -48.020 1.00 96.62 430 MET A CA 1
ATOM 3525 C C . MET A 1 430 ? 23.679 3.656 -48.219 1.00 96.62 430 MET A C 1
ATOM 3527 O O . MET A 1 430 ? 24.419 4.434 -48.821 1.00 96.62 430 MET A O 1
ATOM 3531 N N . CYS A 1 431 ? 24.138 2.497 -47.734 1.00 97.12 431 CYS A N 1
ATOM 3532 C CA . CYS A 1 431 ? 25.500 2.016 -47.946 1.00 97.12 431 CYS A CA 1
ATOM 3533 C C . CYS A 1 431 ? 25.690 1.468 -49.377 1.00 97.12 431 CYS A C 1
ATOM 3535 O O . CYS A 1 431 ? 25.246 0.361 -49.687 1.00 97.12 431 CYS A O 1
ATOM 3537 N N . ASP A 1 432 ? 26.408 2.195 -50.242 1.00 97.25 432 ASP A N 1
ATOM 3538 C CA . ASP A 1 432 ? 26.729 1.766 -51.612 1.00 97.25 432 ASP A CA 1
ATOM 3539 C C . ASP A 1 432 ? 28.190 1.293 -51.728 1.00 97.25 432 ASP A C 1
ATOM 3541 O O . ASP A 1 432 ? 29.151 2.065 -51.747 1.00 97.25 432 ASP A O 1
ATOM 3545 N N . ILE A 1 433 ? 28.346 -0.025 -51.880 1.00 97.06 433 ILE A N 1
ATOM 3546 C CA . ILE A 1 433 ? 29.630 -0.712 -52.093 1.00 97.06 433 ILE A CA 1
ATOM 3547 C C . ILE A 1 433 ? 30.368 -0.172 -53.334 1.00 97.06 433 ILE A C 1
ATOM 3549 O O . ILE A 1 433 ? 31.597 -0.090 -53.352 1.00 97.06 433 ILE A O 1
ATOM 3553 N N . THR A 1 434 ? 29.637 0.182 -54.390 1.00 97.50 434 THR A N 1
ATOM 3554 C CA . THR A 1 434 ? 30.192 0.698 -55.647 1.00 97.50 434 THR A CA 1
ATOM 3555 C C . THR A 1 434 ? 30.699 2.123 -55.471 1.00 97.50 434 THR A C 1
ATOM 3557 O O . THR A 1 434 ? 31.780 2.448 -55.971 1.00 97.50 434 THR A O 1
ATOM 3560 N N . GLU A 1 435 ? 29.959 2.972 -54.751 1.00 96.06 435 GLU A N 1
ATOM 3561 C CA . GLU A 1 435 ? 30.410 4.326 -54.415 1.00 96.06 435 GLU A CA 1
ATOM 3562 C C . GLU A 1 435 ? 31.679 4.277 -53.556 1.00 96.06 435 GLU A C 1
ATOM 3564 O O . GLU A 1 435 ? 32.675 4.916 -53.903 1.00 96.06 435 GLU A O 1
ATOM 3569 N N . ASP A 1 436 ? 31.699 3.446 -52.513 1.00 96.81 436 ASP A N 1
ATOM 3570 C CA . ASP A 1 436 ? 32.830 3.329 -51.588 1.00 96.81 436 ASP A CA 1
ATOM 3571 C C . ASP A 1 436 ? 34.099 2.801 -52.282 1.00 96.81 436 ASP A C 1
ATOM 3573 O O . ASP A 1 436 ? 35.185 3.369 -52.113 1.00 96.81 436 ASP A O 1
ATOM 3577 N N . ILE A 1 437 ? 33.981 1.779 -53.142 1.00 96.75 437 ILE A N 1
ATOM 3578 C CA . ILE A 1 437 ? 35.106 1.270 -53.949 1.00 96.75 437 ILE A CA 1
ATOM 3579 C C . ILE A 1 437 ? 35.619 2.343 -54.919 1.00 96.75 437 ILE A C 1
ATOM 3581 O O . ILE A 1 437 ? 36.832 2.541 -55.035 1.00 96.75 437 ILE A O 1
ATOM 3585 N N . ASN A 1 438 ? 34.729 3.067 -55.603 1.00 95.38 438 ASN A N 1
ATOM 3586 C CA . ASN A 1 438 ? 35.133 4.139 -56.516 1.00 95.38 438 ASN A CA 1
ATOM 3587 C C . ASN A 1 438 ? 35.792 5.306 -55.766 1.00 95.38 438 ASN A C 1
ATOM 3589 O O . ASN A 1 438 ? 36.809 5.835 -56.218 1.00 95.38 438 ASN A O 1
ATOM 3593 N N . SER A 1 439 ? 35.263 5.672 -54.598 1.00 93.81 439 SER A N 1
ATOM 3594 C CA . SER A 1 439 ? 35.836 6.676 -53.700 1.00 93.81 439 SER A CA 1
ATOM 3595 C C . SER A 1 439 ? 37.247 6.274 -53.250 1.00 93.81 439 SER A C 1
ATOM 3597 O O . SER A 1 439 ? 38.184 7.079 -53.340 1.00 93.81 439 SER A O 1
ATOM 3599 N N . PHE A 1 440 ? 37.450 5.001 -52.884 1.00 95.56 440 PHE A N 1
ATOM 3600 C CA . PHE A 1 440 ? 38.769 4.449 -52.564 1.00 95.56 440 PHE A CA 1
ATOM 3601 C C . PHE A 1 440 ? 39.742 4.538 -53.745 1.00 95.56 440 PHE A C 1
ATOM 3603 O O . PHE A 1 440 ? 40.840 5.077 -53.590 1.00 95.56 440 PHE A O 1
ATOM 3610 N N . ILE A 1 441 ? 39.345 4.045 -54.926 1.00 94.12 441 ILE A N 1
ATOM 3611 C CA . ILE A 1 441 ? 40.178 4.052 -56.139 1.00 94.12 441 ILE A CA 1
ATOM 3612 C C . ILE A 1 441 ? 40.583 5.483 -56.494 1.00 94.12 441 ILE A C 1
ATOM 3614 O O . ILE A 1 441 ? 41.766 5.746 -56.696 1.00 94.12 441 ILE A O 1
ATOM 3618 N N . ASN A 1 442 ? 39.637 6.424 -56.502 1.00 90.81 442 ASN A N 1
ATOM 3619 C CA . ASN A 1 442 ? 39.914 7.831 -56.793 1.00 90.81 442 ASN A CA 1
ATOM 3620 C C . ASN A 1 442 ? 40.885 8.453 -55.774 1.00 90.81 442 ASN A C 1
ATOM 3622 O O . ASN A 1 442 ? 41.806 9.172 -56.157 1.00 90.81 442 ASN A O 1
ATOM 3626 N N . THR A 1 443 ? 40.728 8.133 -54.486 1.00 91.94 443 THR A N 1
ATOM 3627 C CA . THR A 1 443 ? 41.554 8.674 -53.390 1.00 91.94 443 THR A CA 1
ATOM 3628 C C . THR A 1 443 ? 42.950 8.040 -53.309 1.00 91.94 443 THR A C 1
ATOM 3630 O O . THR A 1 443 ? 43.879 8.661 -52.787 1.00 91.94 443 THR A O 1
ATOM 3633 N N . LYS A 1 444 ? 43.118 6.798 -53.782 1.00 93.00 444 LYS A N 1
ATOM 3634 C CA . LYS A 1 444 ? 44.365 6.014 -53.668 1.00 93.00 444 LYS A CA 1
ATOM 3635 C C . LYS A 1 444 ? 45.022 5.667 -55.008 1.00 93.00 444 LYS A C 1
ATOM 3637 O O . LYS A 1 444 ? 45.996 4.916 -55.015 1.00 93.00 444 LYS A O 1
ATOM 3642 N N . SER A 1 445 ? 44.533 6.210 -56.123 1.00 90.31 445 SER A N 1
ATOM 3643 C CA . SER A 1 445 ? 45.097 5.970 -57.454 1.00 90.31 445 SER A CA 1
ATOM 3644 C C . SER A 1 445 ? 46.577 6.358 -57.523 1.00 90.31 445 SER A C 1
ATOM 3646 O O . SER A 1 445 ? 46.956 7.490 -57.228 1.00 90.31 445 SER A O 1
ATOM 3648 N N . THR A 1 446 ? 47.417 5.418 -57.956 1.00 91.44 446 THR A N 1
ATOM 3649 C CA . THR A 1 446 ? 48.863 5.608 -58.164 1.00 91.44 446 THR A CA 1
ATOM 3650 C C . THR A 1 446 ? 49.222 5.913 -59.624 1.00 91.44 446 THR A C 1
ATOM 3652 O O . THR A 1 446 ? 50.397 5.913 -59.986 1.00 91.44 446 THR A O 1
ATOM 3655 N N . GLY A 1 447 ? 48.215 6.201 -60.457 1.00 83.00 447 GLY A N 1
ATOM 3656 C CA . GLY A 1 447 ? 48.343 6.423 -61.898 1.00 83.00 447 GLY A CA 1
ATOM 3657 C C . GLY A 1 447 ? 47.768 5.271 -62.728 1.00 83.00 447 GLY A C 1
ATOM 3658 O O . GLY A 1 447 ? 47.754 4.116 -62.310 1.00 83.00 447 GLY A O 1
ATOM 3659 N N . THR A 1 448 ? 47.274 5.592 -63.924 1.00 82.69 448 THR A N 1
ATOM 3660 C CA . THR A 1 448 ? 46.623 4.633 -64.840 1.00 82.69 448 THR A CA 1
ATOM 3661 C C . THR A 1 448 ? 47.574 4.021 -65.870 1.00 82.69 448 THR A C 1
ATOM 3663 O O . THR A 1 448 ? 47.221 3.052 -66.541 1.00 82.69 448 THR A O 1
ATOM 3666 N N . THR A 1 449 ? 48.783 4.567 -66.005 1.00 83.06 449 THR A N 1
ATOM 3667 C CA . THR A 1 449 ? 49.812 4.111 -66.945 1.00 83.06 449 THR A CA 1
ATOM 3668 C C . THR A 1 449 ? 50.984 3.484 -66.190 1.00 83.06 449 THR A C 1
ATOM 3670 O O . THR A 1 449 ? 51.592 4.177 -65.370 1.00 83.06 449 THR A O 1
ATOM 3673 N N . PRO A 1 450 ? 51.361 2.223 -66.475 1.00 83.75 450 PRO A N 1
ATOM 3674 C CA . PRO A 1 450 ? 52.609 1.649 -65.981 1.00 83.75 450 PRO A CA 1
ATOM 3675 C C . PRO A 1 450 ? 53.821 2.498 -66.383 1.00 83.75 450 PRO A C 1
ATOM 3677 O O . PRO A 1 450 ? 53.812 3.137 -67.438 1.00 83.75 450 PRO A O 1
ATOM 3680 N N . SER A 1 451 ? 54.881 2.468 -65.571 1.00 86.81 451 SER A N 1
ATOM 3681 C CA . SER A 1 451 ? 56.151 3.126 -65.891 1.00 86.81 451 SER A CA 1
ATOM 3682 C C . SER A 1 451 ? 56.659 2.701 -67.270 1.00 86.81 451 SER A C 1
ATOM 3684 O O . SER A 1 451 ? 56.645 1.513 -67.602 1.00 86.81 451 SER A O 1
ATOM 3686 N N . ALA A 1 452 ? 57.125 3.667 -68.065 1.00 85.75 452 ALA A N 1
ATOM 3687 C CA . ALA A 1 452 ? 57.657 3.395 -69.395 1.00 85.75 452 ALA A CA 1
ATOM 3688 C C . ALA A 1 452 ? 58.830 2.389 -69.330 1.00 85.75 452 ALA A C 1
ATOM 3690 O O . ALA A 1 452 ? 59.634 2.457 -68.393 1.00 85.75 452 ALA A O 1
ATOM 3691 N N . PRO A 1 453 ? 58.962 1.466 -70.304 1.00 86.94 453 PRO A N 1
ATOM 3692 C CA . PRO A 1 453 ? 60.109 0.567 -70.370 1.00 86.94 453 PRO A CA 1
ATOM 3693 C C . PRO A 1 453 ? 61.421 1.353 -70.426 1.00 86.94 453 PRO A C 1
ATOM 3695 O O . PRO A 1 453 ? 61.541 2.301 -71.201 1.00 86.94 453 PRO A O 1
ATOM 3698 N N . ILE A 1 454 ? 62.417 0.936 -69.641 1.00 87.06 454 ILE A N 1
ATOM 3699 C CA . ILE A 1 454 ? 63.753 1.539 -69.683 1.00 87.06 454 ILE A CA 1
ATOM 3700 C C . ILE A 1 454 ? 64.375 1.222 -71.047 1.00 87.06 454 ILE A C 1
ATOM 3702 O O . ILE A 1 454 ? 64.629 0.060 -71.370 1.00 87.06 454 ILE A O 1
ATOM 3706 N N . VAL A 1 455 ? 64.607 2.260 -71.847 1.00 88.06 455 VAL A N 1
ATOM 3707 C CA . VAL A 1 455 ? 65.289 2.169 -73.142 1.00 88.06 455 VAL A CA 1
ATOM 3708 C C . VAL A 1 455 ? 66.796 2.369 -72.976 1.00 88.06 455 VAL A C 1
ATOM 3710 O O . VAL A 1 455 ? 67.260 2.948 -71.996 1.00 88.06 455 VAL A O 1
ATOM 3713 N N . PHE A 1 456 ? 67.583 1.864 -73.927 1.00 82.50 456 PHE A N 1
ATOM 3714 C CA . PHE A 1 456 ? 69.028 2.079 -73.936 1.00 82.50 456 PHE A CA 1
ATOM 3715 C C . PHE A 1 456 ? 69.351 3.529 -74.323 1.00 82.50 456 PHE A C 1
ATOM 3717 O O . PHE A 1 456 ? 69.094 3.941 -75.453 1.00 82.50 456 PHE A O 1
ATOM 3724 N N . GLU A 1 457 ? 69.954 4.276 -73.401 1.00 81.75 457 GLU A N 1
ATOM 3725 C CA . GLU A 1 457 ? 70.482 5.619 -73.649 1.00 81.75 457 GLU A CA 1
ATOM 3726 C C . GLU A 1 457 ? 71.976 5.546 -74.000 1.00 81.75 457 GLU A C 1
ATOM 3728 O O . GLU A 1 457 ? 72.796 5.075 -73.207 1.00 81.75 457 GLU A O 1
ATOM 3733 N N . ASN A 1 458 ? 72.351 6.023 -75.191 1.00 78.31 458 ASN A N 1
ATOM 3734 C CA . ASN A 1 458 ? 73.755 6.094 -75.591 1.00 78.31 458 ASN A CA 1
ATOM 3735 C C . ASN A 1 458 ? 74.463 7.235 -74.842 1.00 78.31 458 ASN A C 1
ATOM 3737 O O . ASN A 1 458 ? 74.086 8.398 -74.962 1.00 78.31 458 ASN A O 1
ATOM 3741 N N . TYR A 1 459 ? 75.536 6.911 -74.117 1.00 69.25 459 TYR A N 1
ATOM 3742 C CA . TYR A 1 459 ? 76.314 7.869 -73.321 1.00 69.25 459 TYR A CA 1
ATOM 3743 C C . TYR A 1 459 ? 76.837 9.072 -74.129 1.00 69.25 459 TYR A C 1
ATOM 3745 O O . TYR A 1 459 ? 77.004 10.155 -73.565 1.00 69.25 459 TYR A O 1
ATOM 3753 N N . TYR A 1 460 ? 77.096 8.887 -75.428 1.00 72.25 460 TYR A N 1
ATOM 3754 C CA . TYR A 1 460 ? 77.699 9.903 -76.294 1.00 72.25 460 TYR A CA 1
ATOM 3755 C C . TYR A 1 460 ? 76.690 10.800 -77.036 1.00 72.25 460 TYR A C 1
ATOM 3757 O O . TYR A 1 460 ? 77.077 11.885 -77.462 1.00 72.25 460 TYR A O 1
ATOM 3765 N N . ASP A 1 461 ? 75.412 10.412 -77.129 1.00 60.59 461 ASP A N 1
ATOM 3766 C CA . ASP A 1 461 ? 74.373 11.143 -77.880 1.00 60.59 461 ASP A CA 1
ATOM 3767 C C . ASP A 1 461 ? 73.461 11.964 -76.946 1.00 60.59 461 ASP A C 1
ATOM 3769 O O . ASP A 1 461 ? 72.237 11.830 -76.949 1.00 60.59 461 ASP A O 1
ATOM 3773 N N . LYS A 1 462 ? 74.054 12.820 -76.105 1.00 56.56 462 LYS A N 1
ATOM 3774 C CA . LYS A 1 462 ? 73.294 13.740 -75.239 1.00 56.56 462 LYS A CA 1
ATOM 3775 C C . LYS A 1 462 ? 73.002 15.066 -75.941 1.00 56.56 462 LYS A C 1
ATOM 3777 O O . LYS A 1 462 ? 73.710 16.050 -75.727 1.00 56.56 462 LYS A O 1
ATOM 3782 N N . GLU A 1 463 ? 71.940 15.103 -76.744 1.00 57.91 463 GLU A N 1
ATOM 3783 C CA . GLU A 1 463 ? 71.342 16.377 -77.170 1.00 57.91 463 GLU A CA 1
ATOM 3784 C C . GLU A 1 463 ? 70.628 17.095 -76.000 1.00 57.91 463 GLU A C 1
ATOM 3786 O O . GLU A 1 463 ? 70.194 16.444 -75.043 1.00 57.91 463 GLU A O 1
ATOM 3791 N N . PRO A 1 464 ? 70.484 18.437 -76.040 1.00 51.81 464 PRO A N 1
ATOM 3792 C CA . PRO A 1 464 ? 69.733 19.180 -75.034 1.00 51.81 464 PRO A CA 1
ATOM 3793 C C . PRO A 1 464 ? 68.225 18.910 -75.160 1.00 51.81 464 PRO A C 1
ATOM 3795 O O . PRO A 1 464 ? 67.618 19.144 -76.201 1.00 51.81 464 PRO A O 1
ATOM 3798 N N . THR A 1 465 ? 67.633 18.450 -74.062 1.00 59.66 465 THR A N 1
ATOM 3799 C CA . THR A 1 465 ? 66.227 18.046 -73.879 1.00 59.66 465 THR A CA 1
ATOM 3800 C C . THR A 1 465 ? 65.158 18.971 -74.477 1.00 59.66 465 THR A C 1
ATOM 3802 O O . THR A 1 465 ? 65.191 20.177 -74.232 1.00 59.66 465 THR A O 1
ATOM 3805 N N . MET A 1 466 ? 64.088 18.380 -75.028 1.00 42.59 466 MET A N 1
ATOM 3806 C CA . MET A 1 466 ? 62.715 18.880 -74.840 1.00 42.59 466 MET A CA 1
ATOM 3807 C C . MET A 1 466 ? 61.736 17.717 -74.631 1.00 42.59 466 MET A C 1
ATOM 3809 O O . MET A 1 466 ? 61.784 16.723 -75.354 1.00 42.59 466 MET A O 1
ATOM 3813 N N . ASP A 1 467 ? 60.835 17.862 -73.659 1.00 50.50 467 ASP A N 1
ATOM 3814 C CA . ASP A 1 467 ? 59.810 16.870 -73.328 1.00 50.50 467 ASP A CA 1
ATOM 3815 C C . ASP A 1 467 ? 58.829 16.646 -74.488 1.00 50.50 467 ASP A C 1
ATOM 3817 O O . ASP A 1 467 ? 57.989 17.492 -74.803 1.00 50.50 467 ASP A O 1
ATOM 3821 N N . SER A 1 468 ? 58.895 15.470 -75.111 1.00 42.78 468 SER A N 1
ATOM 3822 C CA . SER A 1 468 ? 57.861 15.001 -76.032 1.00 42.78 468 SER A CA 1
ATOM 3823 C C . SER A 1 468 ? 57.854 13.478 -76.103 1.00 42.78 468 SER A C 1
ATOM 3825 O O . SER A 1 468 ? 58.665 12.875 -76.804 1.00 42.78 468 SER A O 1
ATOM 3827 N N . ASN A 1 469 ? 56.891 12.837 -75.433 1.00 41.69 469 ASN A N 1
ATOM 3828 C CA . ASN A 1 469 ? 56.672 11.387 -75.532 1.00 41.69 469 ASN A CA 1
ATOM 3829 C C . ASN A 1 469 ? 55.954 10.994 -76.842 1.00 41.69 469 ASN A C 1
ATOM 3831 O O . ASN A 1 469 ? 54.893 10.376 -76.853 1.00 41.69 469 ASN A O 1
ATOM 3835 N N . GLY A 1 470 ? 56.576 11.354 -77.966 1.00 42.34 470 GLY A N 1
ATOM 3836 C CA . GLY A 1 470 ? 57.189 10.338 -78.818 1.00 42.34 470 GLY A CA 1
ATOM 3837 C C . GLY A 1 470 ? 56.281 9.269 -79.423 1.00 42.34 470 GLY A C 1
ATOM 3838 O O . GLY A 1 470 ? 56.441 8.084 -79.141 1.00 42.34 470 GLY A O 1
ATOM 3839 N N . ILE A 1 471 ? 55.437 9.656 -80.382 1.00 45.53 471 ILE A N 1
ATOM 3840 C CA . ILE A 1 471 ? 55.017 8.723 -81.439 1.00 45.53 471 ILE A CA 1
ATOM 3841 C C . ILE A 1 471 ? 56.227 8.466 -82.350 1.00 45.53 471 ILE A C 1
ATOM 3843 O O . ILE A 1 471 ? 56.696 9.390 -83.015 1.00 45.53 471 ILE A O 1
ATOM 3847 N N . ALA A 1 472 ? 56.692 7.218 -82.451 1.00 36.75 472 ALA A N 1
ATOM 3848 C CA . ALA A 1 472 ? 57.777 6.833 -83.358 1.00 36.75 472 ALA A CA 1
ATOM 3849 C C . ALA A 1 472 ? 57.314 5.812 -84.414 1.00 36.75 472 ALA A C 1
ATOM 3851 O O . ALA A 1 472 ? 56.952 4.674 -84.113 1.00 36.75 472 ALA A O 1
ATOM 3852 N N . ARG A 1 473 ? 57.346 6.231 -85.685 1.00 39.25 473 ARG A N 1
ATOM 3853 C CA . ARG A 1 473 ? 57.137 5.371 -86.862 1.00 39.25 473 ARG A CA 1
ATOM 3854 C C . ARG A 1 473 ? 58.301 4.386 -87.013 1.00 39.25 473 ARG A C 1
ATOM 3856 O O . ARG A 1 473 ? 59.448 4.819 -87.036 1.00 39.25 473 ARG A O 1
ATOM 3863 N N . PHE A 1 474 ? 58.012 3.115 -87.291 1.00 36.22 474 PHE A N 1
ATOM 3864 C CA . PHE A 1 474 ? 59.010 2.187 -87.834 1.00 36.22 474 PHE A CA 1
ATOM 3865 C C . PHE A 1 474 ? 58.946 2.143 -89.367 1.00 36.22 474 PHE A C 1
ATOM 3867 O O . PHE A 1 474 ? 57.953 1.704 -89.949 1.00 36.22 474 PHE A O 1
ATOM 3874 N N . GLY A 1 475 ? 60.023 2.590 -90.018 1.00 32.44 475 GLY A N 1
ATOM 3875 C CA . GLY A 1 475 ? 60.320 2.279 -91.420 1.00 32.44 475 GLY A CA 1
ATOM 3876 C C . GLY A 1 475 ? 60.997 0.907 -91.539 1.00 32.44 475 GLY A C 1
ATOM 3877 O O . GLY A 1 475 ? 61.686 0.478 -90.617 1.00 32.44 475 GLY A O 1
ATOM 3878 N N . GLY A 1 476 ? 60.772 0.197 -92.648 1.00 31.64 476 GLY A N 1
ATOM 3879 C CA . GLY A 1 476 ? 61.281 -1.170 -92.847 1.00 31.64 476 GLY A CA 1
ATOM 3880 C C . GLY A 1 476 ? 62.798 -1.260 -93.096 1.00 31.64 476 GLY A C 1
ATOM 3881 O O . GLY A 1 476 ? 63.454 -0.255 -93.340 1.00 31.64 476 GLY A O 1
ATOM 3882 N N . GLY A 1 477 ? 63.397 -2.455 -93.108 1.00 32.28 477 GLY A N 1
ATOM 3883 C CA . GLY A 1 477 ? 62.818 -3.793 -92.904 1.00 32.28 477 GLY A CA 1
ATOM 3884 C C . GLY A 1 477 ? 63.727 -4.899 -93.476 1.00 32.28 477 GLY A C 1
ATOM 3885 O O . GLY A 1 477 ? 64.866 -4.611 -93.820 1.00 32.28 477 GLY A O 1
ATOM 3886 N N . VAL A 1 478 ? 63.166 -6.110 -93.682 1.00 34.59 478 VAL A N 1
ATOM 3887 C CA . VAL A 1 478 ? 63.711 -7.220 -94.521 1.00 34.59 478 VAL A CA 1
ATOM 3888 C C . VAL A 1 478 ? 64.927 -7.964 -93.911 1.00 34.59 478 VAL A C 1
ATOM 3890 O O . VAL A 1 478 ? 65.905 -7.336 -93.550 1.00 34.59 478 VAL A O 1
ATOM 3893 N N . MET A 1 479 ? 65.031 -9.302 -93.794 1.00 35.53 479 MET A N 1
ATOM 3894 C CA . MET A 1 479 ? 64.192 -10.519 -93.987 1.00 35.53 479 MET A CA 1
ATOM 3895 C C . MET A 1 479 ? 64.962 -11.704 -93.293 1.00 35.53 479 MET A C 1
ATOM 3897 O O . MET A 1 479 ? 66.059 -11.472 -92.801 1.00 35.53 479 MET A O 1
ATOM 3901 N N . LYS A 1 480 ? 64.575 -12.995 -93.188 1.00 30.83 480 LYS A N 1
ATOM 3902 C CA . LYS A 1 480 ? 63.457 -13.840 -93.681 1.00 30.83 480 LYS A CA 1
ATOM 3903 C C . LYS A 1 480 ? 63.361 -15.132 -92.827 1.00 30.83 480 LYS A C 1
ATOM 3905 O O . LYS A 1 480 ? 64.374 -15.818 -92.725 1.00 30.83 480 LYS A O 1
ATOM 3910 N N . ARG A 1 481 ? 62.163 -15.555 -92.381 1.00 27.12 481 ARG A N 1
ATOM 3911 C CA . ARG A 1 481 ? 61.656 -16.952 -92.521 1.00 27.12 481 ARG A CA 1
ATOM 3912 C C . ARG A 1 481 ? 60.181 -17.048 -92.103 1.00 27.12 481 ARG A C 1
ATOM 3914 O O . ARG A 1 481 ? 59.868 -16.969 -90.923 1.00 27.12 481 ARG A O 1
ATOM 3921 N N . SER A 1 482 ? 59.291 -17.234 -93.076 1.00 27.12 482 SER A N 1
ATOM 3922 C CA . SER A 1 482 ? 57.848 -17.371 -92.841 1.00 27.12 482 SER A CA 1
ATOM 3923 C C . SER A 1 482 ? 57.393 -18.826 -92.746 1.00 27.12 482 SER A C 1
ATOM 3925 O O . SER A 1 482 ? 58.023 -19.740 -93.276 1.00 27.12 482 SER A O 1
ATOM 3927 N N . ILE A 1 483 ? 56.254 -18.973 -92.078 1.00 34.31 483 ILE A N 1
ATOM 3928 C CA . ILE A 1 483 ? 55.428 -20.167 -91.902 1.00 34.31 483 ILE A CA 1
ATOM 3929 C C . ILE A 1 483 ? 54.712 -20.547 -93.214 1.00 34.31 483 ILE A C 1
ATOM 3931 O O . ILE A 1 483 ? 54.281 -19.673 -93.964 1.00 34.31 483 ILE A O 1
ATOM 3935 N N . HIS A 1 484 ? 54.477 -21.845 -93.408 1.00 29.95 484 HIS A N 1
ATOM 3936 C CA . HIS A 1 484 ? 53.251 -22.384 -94.016 1.00 29.95 484 HIS A CA 1
ATOM 3937 C C . HIS A 1 484 ? 52.612 -23.297 -92.937 1.00 29.95 484 HIS A C 1
ATOM 3939 O O . HIS A 1 484 ? 53.350 -23.911 -92.172 1.00 29.95 484 HIS A O 1
ATOM 3945 N N . THR A 1 485 ? 51.290 -23.357 -92.727 1.00 28.17 485 THR A N 1
ATOM 3946 C CA . THR A 1 485 ? 50.209 -23.367 -93.731 1.00 28.17 485 THR A CA 1
ATOM 3947 C C . THR A 1 485 ? 48.855 -22.875 -93.174 1.00 28.17 485 THR A C 1
ATOM 3949 O O . THR A 1 485 ? 48.554 -23.125 -92.016 1.00 28.17 485 THR A O 1
ATOM 3952 N N . ALA A 1 486 ? 48.032 -22.310 -94.070 1.00 28.98 486 ALA A N 1
ATOM 3953 C CA . ALA A 1 486 ? 46.554 -22.311 -94.108 1.00 28.98 486 ALA A CA 1
ATOM 3954 C C . ALA A 1 486 ? 45.692 -21.612 -93.016 1.00 28.98 486 ALA A C 1
ATOM 3956 O O . ALA A 1 486 ? 45.668 -21.976 -91.846 1.00 28.98 486 ALA A O 1
ATOM 3957 N N . GLN A 1 487 ? 44.863 -20.671 -93.493 1.00 28.69 487 GLN A N 1
ATOM 3958 C CA . GLN A 1 487 ? 43.561 -20.254 -92.928 1.00 28.69 487 GLN A CA 1
ATOM 3959 C C . GLN A 1 487 ? 42.522 -21.376 -93.224 1.00 28.69 487 GLN A C 1
ATOM 3961 O O . GLN A 1 487 ? 42.780 -22.182 -94.114 1.00 28.69 487 GLN A O 1
ATOM 3966 N N . THR A 1 488 ? 41.378 -21.554 -92.551 1.00 28.25 488 THR A N 1
ATOM 3967 C CA . THR A 1 488 ? 40.230 -20.630 -92.356 1.00 28.25 488 THR A CA 1
ATOM 3968 C C . THR A 1 488 ? 39.285 -21.127 -91.224 1.00 28.25 488 THR A C 1
ATOM 3970 O O . THR A 1 488 ? 39.492 -22.225 -90.708 1.00 28.25 488 THR A O 1
ATOM 3973 N N . PRO A 1 489 ? 38.264 -20.346 -90.793 1.00 41.62 489 PRO A N 1
ATOM 3974 C CA . PRO A 1 489 ? 37.521 -20.598 -89.548 1.00 41.62 489 PRO A CA 1
ATOM 3975 C C . PRO A 1 489 ? 36.147 -21.277 -89.717 1.00 41.62 489 PRO A C 1
ATOM 3977 O O . PRO A 1 489 ? 35.452 -21.037 -90.700 1.00 41.62 489 PRO A O 1
ATOM 3980 N N . THR A 1 490 ? 35.684 -21.972 -88.669 1.00 24.94 490 THR A N 1
ATOM 3981 C CA . THR A 1 490 ? 34.251 -22.221 -88.386 1.00 24.94 490 THR A CA 1
ATOM 3982 C C . THR A 1 490 ? 33.987 -22.352 -86.882 1.00 24.94 490 THR A C 1
ATOM 3984 O O . THR A 1 490 ? 34.800 -22.912 -86.149 1.00 24.94 490 THR A O 1
ATOM 3987 N N . ASN A 1 491 ? 32.821 -21.867 -86.443 1.00 30.80 491 ASN A N 1
ATOM 3988 C CA . ASN A 1 491 ? 32.264 -22.058 -85.097 1.00 30.80 491 ASN A CA 1
ATOM 3989 C C . ASN A 1 491 ? 32.159 -23.540 -84.689 1.00 30.80 491 ASN A C 1
ATOM 3991 O O . ASN A 1 491 ? 31.891 -24.377 -85.546 1.00 30.80 491 ASN A O 1
ATOM 3995 N N . ILE A 1 492 ? 32.187 -23.821 -83.377 1.00 27.28 492 ILE A N 1
ATOM 3996 C CA . ILE A 1 492 ? 31.088 -24.514 -82.672 1.00 27.28 492 ILE A CA 1
ATOM 3997 C C . ILE A 1 492 ? 31.181 -24.291 -81.148 1.00 27.28 492 ILE A C 1
ATOM 3999 O O . ILE A 1 492 ? 32.178 -24.573 -80.493 1.00 27.28 492 ILE A O 1
ATOM 4003 N N . ASN A 1 493 ? 30.065 -23.779 -80.641 1.00 30.98 493 ASN A N 1
ATOM 4004 C CA . ASN A 1 493 ? 29.492 -23.804 -79.296 1.00 30.98 493 ASN A CA 1
ATOM 4005 C C . ASN A 1 493 ? 30.062 -24.807 -78.257 1.00 30.98 493 ASN A C 1
ATOM 4007 O O . ASN A 1 493 ? 30.143 -26.005 -78.538 1.00 30.98 493 ASN A O 1
ATOM 4011 N N . LYS A 1 494 ? 30.244 -24.362 -76.999 1.00 30.08 494 LYS A N 1
ATOM 4012 C CA . LYS A 1 494 ? 29.923 -25.178 -75.807 1.00 30.08 494 LYS A CA 1
ATOM 4013 C C . LYS A 1 494 ? 29.709 -24.342 -74.538 1.00 30.08 494 LYS A C 1
ATOM 4015 O O . LYS A 1 494 ? 30.500 -23.464 -74.216 1.00 30.08 494 LYS A O 1
ATOM 4020 N N . GLN A 1 495 ? 28.629 -24.658 -73.825 1.00 30.70 495 GLN A N 1
ATOM 4021 C CA . GLN A 1 495 ? 28.195 -24.020 -72.581 1.00 30.70 495 GLN A CA 1
ATOM 4022 C C . GLN A 1 495 ? 28.986 -24.523 -71.363 1.00 30.70 495 GLN A C 1
ATOM 4024 O O . GLN A 1 495 ? 29.164 -25.730 -71.213 1.00 30.70 495 GLN A O 1
ATOM 4029 N N . VAL A 1 496 ? 29.304 -23.610 -70.443 1.00 29.23 496 VAL A N 1
ATOM 4030 C CA . VAL A 1 496 ? 29.335 -23.801 -68.978 1.00 29.23 496 VAL A CA 1
ATOM 4031 C C . VAL A 1 496 ? 28.959 -22.422 -68.404 1.00 29.23 496 VAL A C 1
ATOM 4033 O O . VAL A 1 496 ? 29.522 -21.431 -68.848 1.00 29.23 496 VAL A O 1
ATOM 4036 N N . GLY A 1 497 ? 28.009 -22.223 -67.494 1.00 27.16 497 GLY A N 1
ATOM 4037 C CA . GLY A 1 497 ? 27.286 -23.164 -66.643 1.00 27.16 497 GLY A CA 1
ATOM 4038 C C . GLY A 1 497 ? 27.296 -22.616 -65.216 1.00 27.16 497 GLY A C 1
ATOM 4039 O O . GLY A 1 497 ? 28.120 -23.049 -64.413 1.00 27.16 497 GLY A O 1
ATOM 4040 N N . SER A 1 498 ? 26.444 -21.624 -64.928 1.00 28.02 498 SER A N 1
ATOM 4041 C CA . SER A 1 498 ? 26.400 -20.948 -63.624 1.00 28.02 498 SER A CA 1
ATOM 4042 C C . SER A 1 498 ? 26.192 -21.943 -62.484 1.00 28.02 498 SER A C 1
ATOM 4044 O O . SER A 1 498 ? 25.267 -22.755 -62.521 1.00 28.02 498 SER A O 1
ATOM 4046 N N . ARG A 1 499 ? 27.030 -21.853 -61.449 1.00 27.69 499 ARG A N 1
ATOM 4047 C CA . ARG A 1 499 ? 26.847 -22.567 -60.183 1.00 27.69 499 ARG A CA 1
ATOM 4048 C C . ARG A 1 499 ? 26.800 -21.567 -59.039 1.00 27.69 499 ARG A C 1
ATOM 4050 O O . ARG A 1 499 ? 27.831 -21.028 -58.648 1.00 27.69 499 ARG A O 1
ATOM 4057 N N . ASN A 1 500 ? 25.602 -21.378 -58.496 1.00 28.33 500 ASN A N 1
ATOM 4058 C CA . ASN A 1 500 ? 25.433 -20.817 -57.162 1.00 28.33 500 ASN A CA 1
ATOM 4059 C C . ASN A 1 500 ? 26.103 -21.754 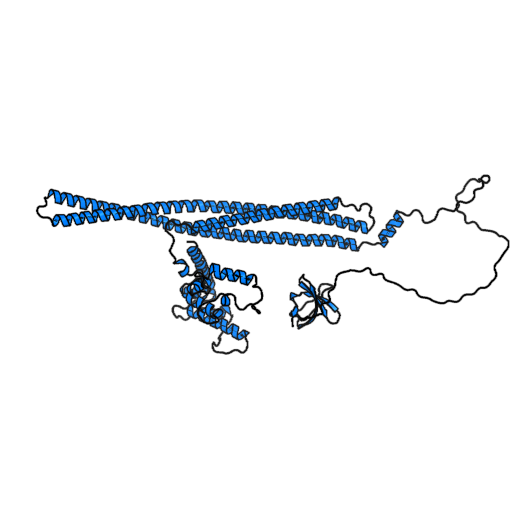-56.152 1.00 28.33 500 ASN A C 1
ATOM 4061 O O . ASN A 1 500 ? 25.907 -22.969 -56.214 1.00 28.33 500 ASN A O 1
ATOM 4065 N N . TYR A 1 501 ? 26.840 -21.186 -55.202 1.00 28.52 501 TYR A N 1
ATOM 4066 C CA . TYR A 1 501 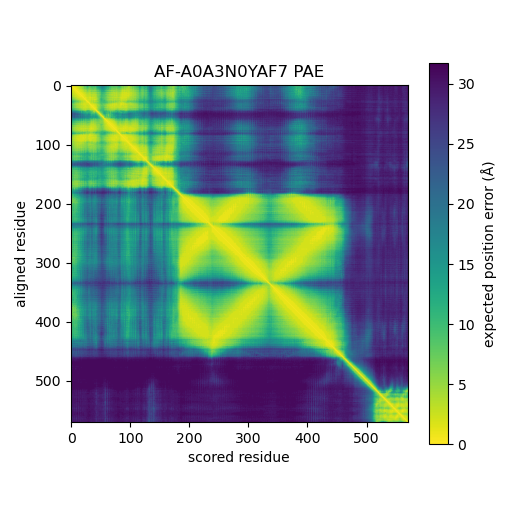? 27.270 -21.891 -54.001 1.00 28.52 501 TYR A CA 1
ATOM 4067 C C . TYR A 1 501 ? 26.520 -21.319 -52.803 1.00 28.52 501 TYR A C 1
ATOM 4069 O O . TYR A 1 501 ? 26.911 -20.304 -52.235 1.00 28.52 501 TYR A O 1
ATOM 4077 N N . ASN A 1 502 ? 25.440 -22.002 -52.420 1.00 28.06 502 ASN A N 1
ATOM 4078 C CA . ASN A 1 502 ? 24.866 -21.850 -51.089 1.00 28.06 502 ASN A CA 1
ATOM 4079 C C . ASN A 1 502 ? 25.867 -22.399 -50.065 1.00 28.06 502 ASN A C 1
ATOM 4081 O O . ASN A 1 502 ? 26.382 -23.504 -50.248 1.00 28.06 502 ASN A O 1
ATOM 4085 N N . PHE A 1 503 ? 26.080 -21.675 -48.967 1.00 27.28 503 PHE A N 1
ATOM 4086 C CA . PHE A 1 503 ? 26.636 -22.245 -47.740 1.00 27.28 503 PHE A CA 1
ATOM 4087 C C . PHE A 1 503 ? 25.549 -22.287 -46.661 1.00 27.28 503 PHE A C 1
ATOM 4089 O O . PHE A 1 503 ? 24.665 -21.434 -46.614 1.00 27.28 503 PHE A O 1
ATOM 4096 N N . MET A 1 504 ? 25.552 -23.360 -45.875 1.00 27.86 504 MET A N 1
ATOM 4097 C CA . MET A 1 504 ? 24.351 -23.865 -45.207 1.00 27.86 504 MET A CA 1
ATOM 4098 C C . MET A 1 504 ? 24.055 -23.158 -43.878 1.00 27.86 504 MET A C 1
ATOM 4100 O O . MET A 1 504 ? 24.916 -23.090 -43.002 1.00 27.86 504 MET A O 1
ATOM 4104 N N . LYS A 1 505 ? 22.790 -22.761 -43.679 1.00 27.72 505 LYS A N 1
ATOM 4105 C CA . LYS A 1 505 ? 22.189 -22.728 -42.338 1.00 27.72 505 LYS A CA 1
ATOM 4106 C C . LYS A 1 505 ? 22.030 -24.179 -41.871 1.00 27.72 505 LYS A C 1
ATOM 4108 O O . LYS A 1 505 ? 21.278 -24.927 -42.487 1.00 27.72 505 LYS A O 1
ATOM 4113 N N . ASN A 1 506 ? 22.693 -24.558 -40.781 1.00 27.09 506 ASN A N 1
ATOM 4114 C CA . ASN A 1 506 ? 22.336 -25.757 -40.023 1.00 27.09 506 ASN A CA 1
ATOM 4115 C C . ASN A 1 506 ? 21.453 -25.330 -38.849 1.00 27.09 506 ASN A C 1
ATOM 4117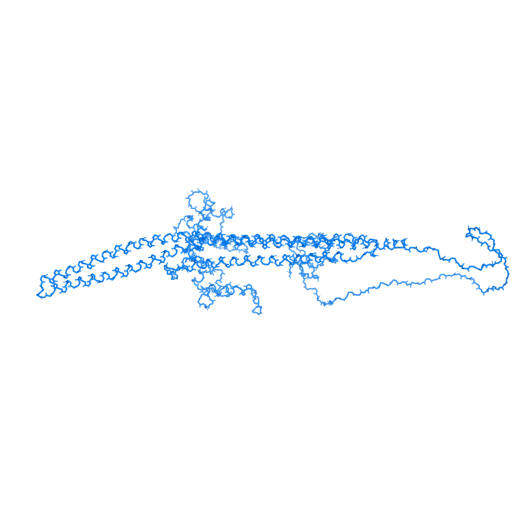 O O . ASN A 1 506 ? 21.976 -24.842 -37.854 1.00 27.09 506 ASN A O 1
ATOM 4121 N N . ASN A 1 507 ? 20.145 -25.559 -38.953 1.00 29.36 507 ASN A N 1
ATOM 4122 C CA . ASN A 1 507 ? 19.275 -25.735 -37.793 1.00 29.36 507 ASN A CA 1
ATOM 4123 C C . ASN A 1 507 ? 18.511 -27.046 -37.975 1.00 29.36 507 ASN A C 1
ATOM 4125 O O . ASN A 1 507 ? 18.044 -27.361 -39.069 1.00 29.36 507 ASN A O 1
ATOM 4129 N N . LEU A 1 508 ? 18.456 -27.834 -36.906 1.00 27.47 508 LEU A N 1
ATOM 4130 C CA . LEU A 1 508 ? 17.934 -29.193 -36.914 1.00 27.47 508 LEU A CA 1
ATOM 4131 C C . LEU A 1 508 ? 16.401 -29.153 -37.036 1.00 27.47 508 LEU A C 1
ATOM 4133 O O . LEU A 1 508 ? 15.724 -28.790 -36.081 1.00 27.47 508 LEU A O 1
ATOM 4137 N N . HIS A 1 509 ? 15.851 -29.521 -38.194 1.00 28.30 509 HIS A N 1
ATOM 4138 C CA . HIS A 1 509 ? 14.417 -29.784 -38.326 1.00 28.30 509 HIS A CA 1
ATOM 4139 C C . HIS A 1 509 ? 14.130 -31.251 -38.003 1.00 28.30 509 HIS A C 1
ATOM 4141 O O . HIS A 1 509 ? 14.565 -32.156 -38.717 1.00 28.30 509 HIS A O 1
ATOM 4147 N N . VAL A 1 510 ? 13.369 -31.479 -36.934 1.00 27.88 510 VAL A N 1
ATOM 4148 C CA . VAL A 1 510 ? 12.620 -32.723 -36.744 1.00 27.88 510 VAL A CA 1
ATOM 4149 C C . VAL A 1 510 ? 11.297 -32.541 -37.479 1.00 27.88 510 VAL A C 1
ATOM 4151 O O . VAL A 1 510 ? 10.554 -31.615 -37.175 1.00 27.88 510 VAL A O 1
ATOM 4154 N N . HIS A 1 511 ? 11.004 -33.395 -38.459 1.00 27.44 511 HIS A N 1
ATOM 4155 C CA . HIS A 1 511 ? 9.715 -33.354 -39.149 1.00 27.44 511 HIS A CA 1
ATOM 4156 C C . HIS A 1 511 ? 8.596 -33.855 -38.228 1.00 27.44 511 HIS A C 1
ATOM 4158 O O . HIS A 1 511 ? 8.457 -35.060 -38.017 1.00 27.44 511 HIS A O 1
ATOM 4164 N N . THR A 1 512 ? 7.759 -32.941 -37.747 1.00 28.00 512 THR A N 1
ATOM 4165 C CA . THR A 1 512 ? 6.370 -33.229 -37.370 1.00 28.00 512 THR A CA 1
ATOM 4166 C C . THR A 1 512 ? 5.462 -32.970 -38.571 1.00 28.00 512 THR A C 1
ATOM 4168 O O . THR A 1 512 ? 5.663 -32.011 -39.313 1.00 28.00 512 THR A O 1
ATOM 4171 N N . ALA A 1 513 ? 4.495 -33.858 -38.804 1.00 32.50 513 ALA A N 1
ATOM 4172 C CA . ALA A 1 513 ? 3.486 -33.675 -39.848 1.00 32.50 513 ALA A CA 1
ATOM 4173 C C . ALA A 1 513 ? 2.497 -32.555 -39.455 1.00 32.50 513 ALA A C 1
ATOM 4175 O O . ALA A 1 513 ? 2.301 -32.342 -38.258 1.00 32.50 513 ALA A O 1
ATOM 4176 N N . PRO A 1 514 ? 1.857 -31.861 -40.416 1.00 39.53 514 PRO A N 1
ATOM 4177 C CA . PRO A 1 514 ? 0.825 -30.878 -40.102 1.00 39.53 514 PRO A CA 1
ATOM 4178 C C . PRO A 1 514 ? -0.426 -31.603 -39.588 1.00 39.53 514 PRO A C 1
ATOM 4180 O O . PRO A 1 514 ? -1.004 -32.420 -40.307 1.00 39.53 514 PRO A O 1
ATOM 4183 N N . THR A 1 515 ? -0.815 -31.346 -38.337 1.00 44.03 515 THR A N 1
ATOM 4184 C CA . THR A 1 515 ? -1.874 -32.118 -37.655 1.00 44.03 515 THR A CA 1
ATOM 4185 C C . THR A 1 515 ? -3.224 -31.418 -37.554 1.00 44.03 515 THR A C 1
ATOM 4187 O O . THR A 1 515 ? -4.227 -32.113 -37.421 1.00 44.03 515 THR A O 1
ATOM 4190 N N . ASP A 1 516 ? -3.270 -30.084 -37.623 1.00 51.09 516 ASP A N 1
ATOM 4191 C CA . ASP A 1 516 ? -4.435 -29.316 -37.172 1.00 51.09 516 ASP A CA 1
ATOM 4192 C C . ASP A 1 516 ? -5.022 -28.425 -38.277 1.00 51.09 516 ASP A C 1
ATOM 4194 O O . ASP A 1 516 ? -4.337 -27.591 -38.875 1.00 51.09 516 ASP A O 1
ATOM 4198 N N . ILE A 1 517 ? -6.318 -28.620 -38.528 1.00 53.19 517 ILE A N 1
ATOM 4199 C CA . ILE A 1 517 ? -7.150 -27.814 -39.423 1.00 53.19 517 ILE A CA 1
ATOM 4200 C C . ILE A 1 517 ? -7.960 -26.872 -38.528 1.00 53.19 517 ILE A C 1
ATOM 4202 O O . ILE A 1 517 ? -8.751 -27.342 -37.714 1.00 53.19 517 ILE A O 1
ATOM 4206 N N . ASN A 1 518 ? -7.775 -25.559 -38.674 1.00 58.31 518 ASN A N 1
ATOM 4207 C CA . ASN A 1 518 ? -8.361 -24.567 -37.767 1.00 58.31 518 ASN A CA 1
ATOM 4208 C C . ASN A 1 518 ? -9.361 -23.653 -38.494 1.00 58.31 518 ASN A C 1
ATOM 4210 O O . ASN A 1 518 ? -9.207 -23.370 -39.684 1.00 58.31 518 ASN A O 1
ATOM 4214 N N . LYS A 1 519 ? -10.373 -23.170 -37.765 1.00 50.47 519 LYS A N 1
ATOM 4215 C CA . LYS A 1 519 ? -11.409 -22.235 -38.229 1.00 50.47 519 LYS A CA 1
ATOM 4216 C C . LYS A 1 519 ? -11.263 -20.901 -37.498 1.00 50.47 519 LYS A C 1
ATOM 4218 O O . LYS A 1 519 ? -10.996 -20.880 -36.299 1.00 50.47 519 LYS A O 1
ATOM 4223 N N . HIS A 1 520 ? -11.434 -19.785 -38.201 1.00 62.25 520 HIS A N 1
ATOM 4224 C CA . HIS A 1 520 ? -11.249 -18.453 -37.615 1.00 62.25 520 HIS A CA 1
ATOM 4225 C C . HIS A 1 520 ? -12.573 -17.774 -37.197 1.00 62.25 520 HIS A C 1
ATOM 4227 O O . HIS A 1 520 ? -13.577 -17.888 -37.901 1.00 62.25 520 HIS A O 1
ATOM 4233 N N . SER A 1 521 ? -12.568 -17.044 -36.074 1.00 47.47 521 SER A N 1
ATOM 4234 C CA . SER A 1 521 ? -13.744 -16.394 -35.463 1.00 47.47 521 SER A CA 1
ATOM 4235 C C . SER A 1 521 ? -13.912 -14.892 -35.756 1.00 47.47 521 SER A C 1
ATOM 4237 O O . SER A 1 521 ? -14.953 -14.334 -35.422 1.00 47.47 521 SER A O 1
ATOM 4239 N N . LEU A 1 522 ? -12.915 -14.212 -36.336 1.00 52.81 522 LEU A N 1
ATOM 4240 C CA . LEU A 1 522 ? -12.901 -12.752 -36.553 1.00 52.81 522 LEU A CA 1
ATOM 4241 C C . LEU A 1 522 ? -12.452 -12.407 -37.990 1.00 52.81 522 LEU A C 1
ATOM 4243 O O . LEU A 1 522 ? -12.224 -13.293 -38.805 1.00 52.81 522 LEU A O 1
ATOM 4247 N N . ASN A 1 523 ? -12.385 -11.119 -38.337 1.00 60.34 523 ASN A N 1
ATOM 4248 C CA . ASN A 1 523 ? -11.824 -10.651 -39.610 1.00 60.34 523 ASN A CA 1
ATOM 4249 C C . ASN A 1 523 ? -10.507 -9.915 -39.339 1.00 60.34 523 ASN A C 1
ATOM 4251 O O . ASN A 1 523 ? -10.459 -9.081 -38.434 1.00 60.34 523 ASN A O 1
ATOM 4255 N N . MET A 1 524 ? -9.478 -10.147 -40.156 1.00 68.94 524 MET A N 1
ATOM 4256 C CA . MET A 1 524 ? -8.202 -9.431 -40.077 1.00 68.94 524 MET A CA 1
ATOM 4257 C C . MET A 1 524 ? -7.742 -8.970 -41.462 1.00 68.94 524 MET A C 1
ATOM 4259 O O . MET A 1 524 ? -7.726 -9.743 -42.419 1.00 68.94 524 MET A O 1
ATOM 4263 N N . VAL A 1 525 ? -7.319 -7.708 -41.552 1.00 69.94 525 VAL A N 1
ATOM 4264 C CA . VAL A 1 525 ? -6.646 -7.147 -42.730 1.00 69.94 525 VAL A CA 1
ATOM 4265 C C . VAL A 1 525 ? -5.172 -6.969 -42.387 1.00 69.94 525 VAL A C 1
ATOM 4267 O O . VAL A 1 525 ? -4.852 -6.279 -41.421 1.00 69.94 525 VAL A O 1
ATOM 4270 N N . SER A 1 526 ? -4.301 -7.592 -43.178 1.00 73.44 526 SER A N 1
ATOM 4271 C CA . SER A 1 526 ? -2.840 -7.519 -43.056 1.00 73.44 526 SER A CA 1
ATOM 4272 C C . SER A 1 526 ? -2.339 -6.078 -43.183 1.00 73.44 526 SER A C 1
ATOM 4274 O O . SER A 1 526 ? -2.662 -5.391 -44.157 1.00 73.44 526 SER A O 1
ATOM 4276 N N . GLN A 1 527 ? -1.535 -5.648 -42.217 1.00 58.94 527 GLN A N 1
ATOM 4277 C CA . GLN A 1 527 ? -0.855 -4.355 -42.155 1.00 58.94 527 GLN A CA 1
ATOM 4278 C C . GLN A 1 527 ? 0.641 -4.486 -42.503 1.00 58.94 527 GLN A C 1
ATOM 4280 O O . GLN A 1 527 ? 1.224 -3.531 -43.018 1.00 58.94 527 GLN A O 1
ATOM 4285 N N . GLY A 1 528 ? 1.239 -5.666 -42.286 1.00 63.94 528 GLY A N 1
ATOM 4286 C CA . GLY A 1 528 ? 2.598 -6.033 -42.711 1.00 63.94 528 GLY A CA 1
ATOM 4287 C C . GLY A 1 528 ? 2.677 -6.715 -44.088 1.00 63.94 528 GLY A C 1
ATOM 4288 O O . GLY A 1 528 ? 1.672 -7.142 -44.657 1.00 63.94 528 GLY A O 1
ATOM 4289 N N . THR A 1 529 ? 3.892 -6.844 -44.637 1.00 62.41 529 THR A N 1
ATOM 4290 C CA . THR A 1 529 ? 4.165 -7.583 -45.897 1.00 62.41 529 THR A CA 1
ATOM 4291 C C . THR A 1 529 ? 4.263 -9.103 -45.717 1.00 62.41 529 THR A C 1
ATOM 4293 O O . THR A 1 529 ? 4.346 -9.844 -46.693 1.00 62.41 529 THR A O 1
ATOM 4296 N N . ASP A 1 530 ? 4.309 -9.541 -44.466 1.00 75.88 530 ASP A N 1
ATOM 4297 C CA . ASP A 1 530 ? 4.469 -10.901 -43.956 1.00 75.88 530 ASP A CA 1
ATOM 4298 C C . ASP A 1 530 ? 3.196 -11.442 -43.275 1.00 75.88 530 ASP A C 1
ATOM 4300 O O . ASP A 1 530 ? 3.116 -12.630 -42.964 1.00 75.88 530 ASP A O 1
ATOM 4304 N N . GLU A 1 531 ? 2.179 -10.598 -43.096 1.00 80.38 531 GLU A N 1
ATOM 4305 C CA . GLU A 1 531 ? 0.866 -10.947 -42.544 1.00 80.38 531 GLU A CA 1
ATOM 4306 C C . GLU A 1 531 ? -0.129 -11.375 -43.637 1.00 80.38 531 GLU A C 1
ATOM 4308 O O . GLU A 1 531 ? -0.096 -10.875 -44.764 1.00 80.38 531 GLU A O 1
ATOM 4313 N N . LEU A 1 532 ? -1.083 -12.251 -43.298 1.00 79.00 532 LEU A N 1
ATOM 4314 C CA . LEU A 1 532 ? -2.122 -12.709 -44.231 1.00 79.00 532 LEU A CA 1
ATOM 4315 C C . LEU A 1 532 ? -3.509 -12.152 -43.869 1.00 79.00 532 LEU A C 1
ATOM 4317 O O . LEU A 1 532 ? -4.011 -12.380 -42.774 1.00 79.00 532 LEU A O 1
ATOM 4321 N N . SER A 1 533 ? -4.179 -11.476 -44.811 1.00 79.00 533 SER A N 1
ATOM 4322 C CA . SER A 1 533 ? -5.582 -11.054 -44.638 1.00 79.00 533 SER A CA 1
ATOM 4323 C C . SER A 1 533 ? -6.541 -12.257 -44.646 1.00 79.00 533 SER A C 1
ATOM 4325 O O . SER A 1 533 ? -6.558 -13.016 -45.624 1.00 79.00 533 SER A O 1
ATOM 4327 N N . ILE A 1 534 ? -7.366 -12.403 -43.604 1.00 76.06 534 ILE A N 1
ATOM 4328 C CA . ILE A 1 534 ? -8.255 -13.556 -43.353 1.00 76.06 534 ILE A CA 1
ATOM 4329 C C . ILE A 1 534 ? -9.672 -13.120 -42.941 1.00 76.06 534 ILE A C 1
ATOM 4331 O O . ILE A 1 534 ? -9.847 -12.095 -42.278 1.00 76.06 534 ILE A O 1
ATOM 4335 N N . SER A 1 535 ? -10.680 -13.918 -43.309 1.00 73.12 535 SER A N 1
ATOM 4336 C CA . SER A 1 535 ? -12.096 -13.663 -42.985 1.00 73.12 535 SER A CA 1
ATOM 4337 C C . SER A 1 535 ? -12.661 -14.693 -41.999 1.00 73.12 535 SER A C 1
ATOM 4339 O O . SER A 1 535 ? -12.261 -15.860 -41.998 1.00 73.12 535 SER A O 1
ATOM 4341 N N . ALA A 1 536 ? -13.648 -14.286 -41.201 1.00 71.56 536 ALA A N 1
ATOM 4342 C CA . ALA A 1 536 ? -14.325 -15.146 -40.238 1.00 71.56 536 ALA A CA 1
ATOM 4343 C C . ALA A 1 536 ? -15.012 -16.329 -40.939 1.00 71.56 536 ALA A C 1
ATOM 4345 O O . ALA A 1 536 ? -15.730 -16.165 -41.926 1.00 71.56 536 ALA A O 1
ATOM 4346 N N . GLY A 1 537 ? -14.810 -17.532 -40.405 1.00 65.75 537 GLY A N 1
ATOM 4347 C CA . GLY A 1 537 ? -15.332 -18.782 -40.951 1.00 65.75 537 GLY A CA 1
ATOM 4348 C C . GLY A 1 537 ? -14.450 -19.461 -42.006 1.00 65.75 537 GLY A C 1
ATOM 4349 O O . GLY A 1 537 ? -14.764 -20.596 -42.370 1.00 65.75 537 GLY A O 1
ATOM 4350 N N . GLU A 1 538 ? -13.357 -18.836 -42.461 1.00 71.00 538 GLU A N 1
ATOM 4351 C CA . GLU A 1 538 ? -12.357 -19.498 -43.312 1.00 71.00 538 GLU A CA 1
ATOM 4352 C C . GLU A 1 538 ? -11.609 -20.606 -42.545 1.00 71.00 538 GLU A C 1
ATOM 4354 O O . GLU A 1 538 ? -11.465 -20.563 -41.317 1.00 71.00 538 GLU A O 1
ATOM 4359 N N . VAL A 1 539 ? -11.147 -21.615 -43.291 1.00 73.38 539 VAL A N 1
ATOM 4360 C CA . VAL A 1 539 ? -10.375 -22.757 -42.785 1.00 73.38 539 VAL A CA 1
ATOM 4361 C C . VAL A 1 539 ? -8.934 -22.633 -43.268 1.00 73.38 539 VAL A C 1
ATOM 4363 O O . VAL A 1 539 ? -8.701 -22.468 -44.465 1.00 73.38 539 VAL A O 1
ATOM 4366 N N . LEU A 1 540 ? -7.980 -22.713 -42.342 1.00 74.94 540 LEU A N 1
ATOM 4367 C CA . LEU A 1 540 ? -6.563 -22.436 -42.586 1.00 74.94 540 LEU A CA 1
ATOM 4368 C C . LEU A 1 540 ? -5.691 -23.588 -42.075 1.00 74.94 540 LEU A C 1
ATOM 4370 O O . LEU A 1 540 ? -5.997 -24.205 -41.049 1.00 74.94 540 LEU A O 1
ATOM 4374 N N . LEU A 1 541 ? -4.589 -23.861 -42.778 1.00 77.94 541 LEU A N 1
ATOM 4375 C CA . LEU A 1 541 ? -3.587 -24.834 -42.345 1.00 77.94 541 LEU A CA 1
ATOM 4376 C C . LEU A 1 541 ? -2.532 -24.126 -41.491 1.00 77.94 541 LEU A C 1
ATOM 4378 O O . LEU A 1 541 ? -1.863 -23.220 -41.985 1.00 77.94 541 LEU A O 1
ATOM 4382 N N . VAL A 1 542 ? -2.351 -24.540 -40.234 1.00 80.88 542 VAL A N 1
ATOM 4383 C CA . VAL A 1 542 ? -1.249 -24.031 -39.401 1.00 80.88 542 VAL A CA 1
ATOM 4384 C C . VAL A 1 542 ? 0.037 -24.775 -39.757 1.00 80.88 542 VAL A C 1
ATOM 4386 O O . VAL A 1 542 ? 0.107 -25.999 -39.648 1.00 80.88 542 VAL A O 1
ATOM 4389 N N . VAL A 1 543 ? 1.052 -24.023 -40.181 1.00 81.44 543 VAL A N 1
ATOM 4390 C CA . VAL A 1 543 ? 2.371 -24.536 -40.576 1.00 81.44 543 VAL A CA 1
ATOM 4391 C C . VAL A 1 543 ? 3.346 -24.491 -39.398 1.00 81.44 543 VAL A C 1
ATOM 4393 O O . VAL A 1 543 ? 4.086 -25.447 -39.178 1.00 81.44 543 VAL A O 1
ATOM 4396 N N . GLU A 1 544 ? 3.327 -23.408 -38.616 1.00 81.19 544 GLU A N 1
ATOM 4397 C CA . GLU A 1 544 ? 4.197 -23.210 -37.450 1.00 81.19 544 GLU A CA 1
ATOM 4398 C C . GLU A 1 544 ? 3.498 -22.331 -36.398 1.00 81.19 544 GLU A C 1
ATOM 4400 O O . GLU A 1 544 ? 2.824 -21.362 -36.745 1.00 81.19 544 GLU A O 1
ATOM 4405 N N . GLN A 1 545 ? 3.651 -22.658 -35.111 1.00 84.62 545 GLN A N 1
ATOM 4406 C CA . GLN A 1 545 ? 3.116 -21.864 -33.997 1.00 84.62 545 GLN A CA 1
ATOM 4407 C C . GLN A 1 545 ? 4.258 -21.100 -33.316 1.00 84.62 545 GLN A C 1
ATOM 4409 O O . GLN A 1 545 ? 5.092 -21.709 -32.643 1.00 84.62 545 GLN A O 1
ATOM 4414 N N . GLY A 1 546 ? 4.304 -19.777 -33.481 1.00 75.62 546 GLY A N 1
ATOM 4415 C CA . GLY A 1 546 ? 5.261 -18.916 -32.792 1.00 75.62 546 GLY A CA 1
ATOM 4416 C C . GLY A 1 546 ? 4.952 -18.790 -31.299 1.00 75.62 546 GLY A C 1
ATOM 4417 O O . GLY A 1 546 ? 3.802 -18.619 -30.885 1.00 75.62 546 GLY A O 1
ATOM 4418 N N . GLY A 1 547 ? 6.001 -18.864 -30.473 1.00 70.44 547 GLY A N 1
ATOM 4419 C CA . GLY A 1 547 ? 5.916 -18.679 -29.015 1.00 70.44 547 GLY A CA 1
ATOM 4420 C C . GLY A 1 547 ? 5.695 -17.226 -28.570 1.00 70.44 547 GLY A C 1
ATOM 4421 O O . GLY A 1 547 ? 5.578 -16.961 -27.378 1.00 70.44 547 GLY A O 1
ATOM 4422 N N . ASP A 1 548 ? 5.652 -16.298 -29.523 1.00 72.75 548 ASP A N 1
ATOM 4423 C CA . ASP A 1 548 ? 5.285 -14.885 -29.397 1.00 72.75 548 ASP A CA 1
ATOM 4424 C C . ASP A 1 548 ? 3.778 -14.631 -29.608 1.00 72.75 548 ASP A C 1
ATOM 4426 O O . ASP A 1 548 ? 3.310 -13.507 -29.436 1.00 72.75 548 ASP A O 1
ATOM 4430 N N . GLY A 1 549 ? 3.013 -15.670 -29.960 1.00 77.88 549 GLY A N 1
ATOM 4431 C CA . GLY A 1 549 ? 1.584 -15.580 -30.243 1.00 77.88 549 GLY A CA 1
ATOM 4432 C C . GLY A 1 549 ? 1.240 -15.335 -31.714 1.00 77.88 549 GLY A C 1
ATOM 4433 O O . GLY A 1 549 ? 0.054 -15.208 -32.012 1.00 77.88 549 GLY A O 1
ATOM 4434 N N . TRP A 1 550 ? 2.215 -15.317 -32.630 1.00 81.06 550 TRP A N 1
ATOM 4435 C CA . TRP A 1 550 ? 1.980 -15.240 -34.076 1.00 81.06 550 TRP A CA 1
ATOM 4436 C C . TRP A 1 550 ? 2.221 -16.595 -34.739 1.00 81.06 550 TRP A C 1
ATOM 4438 O O . TRP A 1 550 ? 3.252 -17.235 -34.552 1.00 81.06 550 TRP A O 1
ATOM 4448 N N . TRP A 1 551 ? 1.240 -17.086 -35.488 1.00 87.31 551 TRP A N 1
ATOM 4449 C CA . TRP A 1 551 ? 1.277 -18.403 -36.119 1.00 87.31 551 TRP A CA 1
ATOM 4450 C C . TRP A 1 551 ? 1.373 -18.248 -37.636 1.00 87.31 551 TRP A C 1
ATOM 4452 O O . TRP A 1 551 ? 0.672 -17.436 -38.241 1.00 87.31 551 TRP A O 1
ATOM 4462 N N . MET A 1 552 ? 2.241 -19.044 -38.256 1.00 83.81 552 MET A N 1
ATOM 4463 C CA . MET A 1 552 ? 2.378 -19.121 -39.705 1.00 83.81 552 MET A CA 1
ATOM 4464 C C . MET A 1 552 ? 1.278 -20.026 -40.256 1.00 83.81 552 MET A C 1
ATOM 4466 O O . MET A 1 552 ? 1.202 -21.206 -39.896 1.00 83.81 552 MET A O 1
ATOM 4470 N N . VAL A 1 553 ? 0.446 -19.490 -41.145 1.00 85.50 553 VAL A N 1
ATOM 4471 C CA . VAL A 1 553 ? -0.644 -20.222 -41.802 1.00 85.50 553 VAL A CA 1
ATOM 4472 C C . VAL A 1 553 ? -0.481 -20.237 -43.316 1.00 85.50 553 VAL A C 1
ATOM 4474 O O . VAL A 1 553 ? 0.071 -19.306 -43.898 1.00 85.50 553 VAL A O 1
ATOM 4477 N N . GLU A 1 554 ? -0.994 -21.287 -43.957 1.00 81.19 554 GLU A N 1
ATOM 4478 C CA . GLU A 1 554 ? -1.071 -21.410 -45.414 1.00 81.19 554 GLU A CA 1
ATOM 4479 C C . GLU A 1 554 ? -2.533 -21.386 -45.894 1.00 81.19 554 GLU A C 1
ATOM 4481 O O . GLU A 1 554 ? -3.382 -22.130 -45.388 1.00 81.19 554 GLU A O 1
ATOM 4486 N N . ARG A 1 555 ? -2.816 -20.554 -46.906 1.00 80.00 555 ARG A N 1
ATOM 4487 C CA . ARG A 1 555 ? -4.075 -20.521 -47.670 1.00 80.00 555 ARG A CA 1
ATOM 4488 C C . ARG A 1 555 ? -3.759 -20.465 -49.163 1.00 80.00 555 ARG A C 1
ATOM 4490 O O . ARG A 1 555 ? -3.062 -19.558 -49.607 1.00 80.00 555 ARG A O 1
ATOM 4497 N N . ASP A 1 556 ? -4.276 -21.417 -49.938 1.00 71.31 556 ASP A N 1
ATOM 4498 C CA . ASP A 1 556 ? -4.133 -21.480 -51.405 1.00 71.31 556 ASP A CA 1
ATOM 4499 C C . ASP A 1 556 ? -2.682 -21.326 -51.926 1.00 71.31 556 ASP A C 1
ATOM 4501 O O . ASP A 1 556 ? -2.433 -20.719 -52.970 1.00 71.31 556 ASP A O 1
ATOM 4505 N N . GLY A 1 557 ? -1.703 -21.872 -51.192 1.00 70.88 557 GLY A N 1
ATOM 4506 C CA . GLY A 1 557 ? -0.276 -21.779 -51.523 1.00 70.88 557 GLY A CA 1
ATOM 4507 C C . GLY A 1 557 ? 0.386 -20.437 -51.183 1.00 70.88 557 GLY A C 1
ATOM 4508 O O . GLY A 1 557 ? 1.524 -20.202 -51.590 1.00 70.88 557 GLY A O 1
ATOM 4509 N N . GLN A 1 558 ? -0.304 -19.550 -50.459 1.00 74.56 558 GLN A N 1
ATOM 4510 C CA . GLN A 1 558 ? 0.259 -18.339 -49.861 1.00 74.56 558 GLN A CA 1
ATOM 4511 C C . GLN A 1 558 ? 0.419 -18.538 -48.353 1.00 74.56 558 GLN A C 1
ATOM 4513 O O . GLN A 1 558 ? -0.523 -18.946 -47.674 1.00 74.56 558 GLN A O 1
ATOM 4518 N N . THR A 1 559 ? 1.605 -18.229 -47.836 1.00 83.19 559 THR A N 1
ATOM 4519 C CA . THR A 1 559 ? 1.934 -18.302 -46.407 1.00 83.19 559 THR A CA 1
ATOM 4520 C C . THR A 1 559 ? 2.040 -16.909 -45.803 1.00 83.19 559 THR A C 1
ATOM 4522 O O . THR A 1 559 ? 2.660 -16.039 -46.416 1.00 83.19 559 THR A O 1
ATOM 4525 N N . GLY A 1 560 ? 1.525 -16.718 -44.592 1.00 85.12 560 GLY A N 1
ATOM 4526 C CA . GLY A 1 560 ? 1.738 -15.494 -43.820 1.00 85.12 560 GLY A CA 1
ATOM 4527 C C . GLY A 1 560 ? 1.387 -15.662 -42.345 1.00 85.12 560 GLY A C 1
ATOM 4528 O O . GLY A 1 560 ? 0.819 -16.677 -41.936 1.00 85.12 560 GLY A O 1
ATOM 4529 N N . LEU A 1 561 ? 1.753 -14.663 -41.549 1.00 83.75 561 LEU A N 1
ATOM 4530 C CA . LEU A 1 561 ? 1.521 -14.624 -40.110 1.00 83.75 561 LEU A CA 1
ATOM 4531 C C . LEU A 1 561 ? 0.107 -14.135 -39.780 1.00 83.75 561 LEU A C 1
ATOM 4533 O O . LEU A 1 561 ? -0.419 -13.212 -40.408 1.00 83.75 561 LEU A O 1
ATOM 4537 N N . VAL A 1 562 ? -0.494 -14.759 -38.767 1.00 82.12 562 VAL A N 1
ATOM 4538 C CA . VAL A 1 562 ? -1.766 -14.360 -38.147 1.00 82.12 562 VAL A CA 1
ATOM 4539 C C . VAL A 1 562 ? -1.680 -14.585 -36.628 1.00 82.12 562 VAL A C 1
ATOM 4541 O O . VAL A 1 562 ? -0.941 -15.473 -36.197 1.00 82.12 562 VAL A O 1
ATOM 4544 N N . PRO A 1 563 ? -2.412 -13.842 -35.780 1.00 82.62 563 PRO A N 1
ATOM 4545 C CA . PRO A 1 563 ? -2.406 -14.095 -34.341 1.00 82.62 563 PRO A CA 1
ATOM 4546 C C . PRO A 1 563 ? -2.953 -15.492 -34.002 1.00 82.62 563 PRO A C 1
ATOM 4548 O O . PRO A 1 563 ? -3.987 -15.915 -34.514 1.00 82.62 563 PRO A O 1
ATOM 4551 N N . GLY A 1 564 ? -2.306 -16.212 -33.088 1.00 76.38 564 GLY A N 1
ATOM 4552 C CA . GLY A 1 564 ? -2.770 -17.524 -32.624 1.00 76.38 564 GLY A CA 1
ATOM 4553 C C . GLY A 1 564 ? -4.091 -17.447 -31.854 1.00 76.38 564 GLY A C 1
ATOM 4554 O O . GLY A 1 564 ? -4.955 -18.298 -32.026 1.00 76.38 564 GLY A O 1
ATOM 4555 N N . SER A 1 565 ? -4.299 -16.367 -31.090 1.00 78.31 565 SER A N 1
ATOM 4556 C CA . SER A 1 565 ? -5.539 -16.075 -30.344 1.00 78.31 565 SER A CA 1
ATOM 4557 C C . SER A 1 565 ? -6.776 -15.885 -31.224 1.00 78.31 565 SER A C 1
ATOM 4559 O O . SER A 1 565 ? -7.898 -15.842 -30.725 1.00 78.31 565 SER A O 1
ATOM 4561 N N . TYR A 1 566 ? -6.575 -15.741 -32.530 1.00 73.12 566 TYR A N 1
ATOM 4562 C CA . TYR A 1 566 ? -7.635 -15.572 -33.506 1.00 73.12 566 TYR A CA 1
ATOM 4563 C C . TYR A 1 566 ? -8.144 -16.953 -33.978 1.00 73.12 566 TYR A C 1
ATOM 4565 O O . TYR A 1 566 ? -9.332 -17.112 -34.265 1.00 73.12 566 TYR A O 1
ATOM 4573 N N . LEU A 1 567 ? -7.291 -17.980 -34.020 1.00 74.06 567 LEU A N 1
ATOM 4574 C CA . LEU A 1 567 ? -7.610 -19.297 -34.580 1.00 74.06 567 LEU A CA 1
ATOM 4575 C C . LEU A 1 567 ? -8.234 -20.243 -33.539 1.00 74.06 567 LEU A C 1
ATOM 4577 O O . LEU A 1 567 ? -7.680 -20.446 -32.463 1.00 74.06 567 LEU A O 1
ATOM 4581 N N . ALA A 1 568 ? -9.345 -20.894 -33.894 1.00 69.88 568 ALA A N 1
ATOM 4582 C CA . ALA A 1 568 ? -9.950 -21.972 -33.113 1.00 69.88 568 ALA A CA 1
ATOM 4583 C C . ALA A 1 568 ? -9.718 -23.330 -33.795 1.00 69.88 568 ALA A C 1
ATOM 4585 O O . ALA A 1 568 ? -9.753 -23.441 -35.024 1.00 69.88 568 ALA A O 1
ATOM 4586 N N . LYS A 1 569 ? -9.481 -24.377 -33.003 1.00 73.62 569 LYS A N 1
ATOM 4587 C CA . LYS A 1 569 ? -9.295 -25.744 -33.507 1.00 73.62 569 LYS A CA 1
ATOM 4588 C C . LYS A 1 569 ? -10.647 -26.380 -33.854 1.00 73.62 569 LYS A C 1
ATOM 4590 O O . LYS A 1 569 ? -11.607 -26.175 -33.113 1.00 73.62 569 LYS A O 1
ATOM 4595 N N . ILE A 1 570 ? -10.717 -27.092 -34.985 1.00 59.59 570 ILE A N 1
ATOM 4596 C CA . ILE A 1 570 ? -11.904 -27.855 -35.429 1.00 59.59 570 ILE A CA 1
ATOM 4597 C C . ILE A 1 570 ? -11.894 -29.254 -34.804 1.00 59.59 570 ILE A C 1
ATOM 4599 O O . ILE A 1 570 ? -10.794 -29.849 -34.738 1.00 59.59 570 ILE A O 1
#

Foldseek 3Di:
DLLVLVLVVVVVVLLVVLVVCVVVQPPVPPQFRAPQSVCCSPPVGRDPQDLPDDDPDPVVVVVSVVVVLLVVLQCQLPPPPDRGHGSSSSSCSVPVLSDQSSLVVLLVVVCVQQVPVPPSWHALDSQLDPPDPDPPDDDDPVNVVVSCCCQVQQPPVNPRIHHSVSSSCVRRVSHPVVVPPDDDDQLDDVVVVVLLVVLVVLLVVLVVLLVVLLVQLVVLLVQLVVLLVCLVPDDLPPADDLVSVLSNLLSVLSNVLSVLSNVLSVVSVVLSVVSVVLSVVSVVLLVVLVVVLVVLSVQLVVLVVVLVVLVVQLVVLVVQLVVLVVVLVVLVVDPPRDPVNNVVSVVSSVVSVVSNVVSVVSNVVSVVVNVVSVVVSVVSVSVSVVVSVVSVVVSVVSVVVSVVVNVVSVVVSVVSSVVSVVSSVVSVVVDDPVRSVVVCCVVPPPDDDDDDDDDDDDPPPDDDDDDDPDDDDDDDDDDDDDDDDDDDDDDDDDDDDDDDDDDDDDDDDDDDDQDFKWFFQAFDDDPDPQADGDHHGDIWGFPAQDPVQWTWIDDPNDIHIDGNVGIGTD

Sequence (570 aa):
EITLWIQRVYRRYALDDAEERFPEFDSNNDGLVSWDEYNVVMHGHTVEVDADAVLDDPEEESLRFLHAKEKRRFDFADMDGSAGLNLTEFLAFTHPSEVDHMADFAIEDVLTEYDSDKDGFISLSEFIGDLRTNEQDKPSQWEVEETVRFKDLYDQDMDGKLNRDEQLRWVAPNSYGSAREEGPEFTSNTGYEALIQRLCDGRRACKDMEELLKMRAMAEERYGKELITIARKTGGQSEIGTLKASFDQLKVQMENIGNLHVQLSGMLREEVKRMEQFRERQKEQRKKFEGVMEKVQKIKVSLYKKTMESKRTYEQRCKEADEAELAIEKLNSTPNVTPKQSEKTQNKAKQCRDGAMDAEKQYMTNIEQLDKIRQEWETTHECTCEVFQQQEDDRINILRNAIWVHCNHFSMQCVKDDECYEEVRAVLEMCDITEDINSFINTKSTGTTPSAPIVFENYYDKEPTMDSNGIARFGGGVMKRSIHTAQTPTNINKQVGSRNYNFMKNNLHVHTAPTDINKHSLNMVSQGTDELSISAGEVLLVVEQGGDGWWMVERDGQTGLVPGSYLAKI

Secondary structure (DSSP, 8-state):
-HHHHHHHHHHHHHHHHHHHHHHHH-SS-SS-EEHHHHHHHHHSS-----TT---S-HHHHHHHHHHHHHHHHHHHH-SS--SEE-HHHHHHHH-GGGSTTTHHHHHHHHHHHH-SS-SSSEEHHHHH-S--SSTTSPPPHHHHHHHHHIIIII-SS-SSEE-HHHHHHHH-TTSGGGG-S-PPPTT--HHHHHHHHHHHHHHHHHHHHHHHHHHHHHHHHHHHHHHHHHHHH---TT--HHHHHHHHHHHHHHHHHHHHHHHHHHHHHHHHHHHHHHHHHHHHHHHHHHHHHHHHHHHHHHHHHHHHHHHHHHHHHHHHHHHHHHHHHHHHTSTT--HHHHHHHHHHHHHHHHHHHHHHHHHHHHHHHHHHHHHHHHHHHHHHHHHHHHHHHHHHHHHHHHHHHHHHHHHHHHHHHHHHHHHHHHHHTT--HHHHHHHHHHHH---SSPPPP-PPPPTT---------------------------------------------------PPP--EEEE-S-B---SSSB--B-TT-EEEEEEE-TTSEEEEEETTEEEEEEGGGEEE-

Mean predicted aligned error: 18.73 Å

Organism: Anabarilius grahami (NCBI:txid495550)